Protein AF-0000000084355450 (afdb_homodimer)

Structure (mmCIF, N/CA/C/O backbone):
data_AF-0000000084355450-model_v1
#
loop_
_entity.id
_entity.type
_entity.pdbx_description
1 polymer 'Methyltransferase domain-containing protein'
#
loop_
_atom_site.group_PDB
_atom_site.id
_atom_site.type_symbol
_atom_site.label_atom_id
_atom_site.label_alt_id
_atom_site.label_comp_id
_atom_site.label_asym_id
_atom_site.label_entity_id
_atom_site.label_seq_id
_atom_site.pdbx_PDB_ins_code
_atom_site.Cartn_x
_atom_site.Cartn_y
_atom_site.Cartn_z
_atom_site.occupancy
_atom_site.B_iso_or_equiv
_atom_site.auth_seq_id
_atom_site.auth_comp_id
_atom_site.auth_asym_id
_atom_site.auth_atom_id
_atom_site.pdbx_PDB_model_num
ATOM 1 N N . MET A 1 1 ? 25.953 -9.992 -9.367 1 49.94 1 MET A N 1
ATOM 2 C CA . MET A 1 1 ? 25.672 -10.961 -10.43 1 49.94 1 MET A CA 1
ATOM 3 C C . MET A 1 1 ? 25.781 -12.391 -9.906 1 49.94 1 MET A C 1
ATOM 5 O O . MET A 1 1 ? 24.875 -13.203 -10.117 1 49.94 1 MET A O 1
ATOM 9 N N . LYS A 1 2 ? 26.844 -12.586 -9.086 1 54.62 2 LYS A N 1
ATOM 10 C CA . LYS A 1 2 ? 27.141 -13.922 -8.586 1 54.62 2 LYS A CA 1
ATOM 11 C C . LYS A 1 2 ? 26.156 -14.352 -7.504 1 54.62 2 LYS A C 1
ATOM 13 O O . LYS A 1 2 ? 25.641 -15.469 -7.527 1 54.62 2 LYS A O 1
ATOM 18 N N . LEU A 1 3 ? 25.766 -13.398 -6.664 1 61.25 3 LEU A N 1
ATOM 19 C CA . LEU A 1 3 ? 24.891 -13.703 -5.539 1 61.25 3 LEU A CA 1
ATOM 20 C C . LEU A 1 3 ? 23.469 -13.977 -6.023 1 61.25 3 LEU A C 1
ATOM 22 O O . LEU A 1 3 ? 22.797 -14.883 -5.52 1 61.25 3 LEU A O 1
ATOM 26 N N . THR A 1 4 ? 23.219 -13.344 -7.027 1 75.06 4 THR A N 1
ATOM 27 C CA . THR A 1 4 ? 21.875 -13.516 -7.598 1 75.06 4 THR A CA 1
ATOM 28 C C . THR A 1 4 ? 21.766 -14.875 -8.289 1 75.06 4 THR A C 1
ATOM 30 O O . THR A 1 4 ? 20.75 -15.562 -8.141 1 75.06 4 THR A O 1
ATOM 33 N N . GLU A 1 5 ? 22.797 -15.297 -8.906 1 79.94 5 GLU A N 1
ATOM 34 C CA . GLU A 1 5 ? 22.797 -16.578 -9.602 1 79.94 5 GLU A CA 1
ATOM 35 C C . GLU A 1 5 ? 22.766 -17.75 -8.609 1 79.94 5 GLU A C 1
ATOM 37 O O . GLU A 1 5 ? 22.078 -18.734 -8.836 1 79.94 5 GLU A O 1
ATOM 42 N N . GLU A 1 6 ? 23.562 -17.578 -7.59 1 81.38 6 GLU A N 1
ATOM 43 C CA . GLU A 1 6 ? 23.609 -18.609 -6.566 1 81.38 6 GLU A CA 1
ATOM 44 C C . GLU A 1 6 ? 22.25 -18.781 -5.891 1 81.38 6 GLU A C 1
ATOM 46 O O . GLU A 1 6 ? 21.812 -19.906 -5.633 1 81.38 6 GLU A O 1
ATOM 51 N N . LEU A 1 7 ? 21.641 -17.688 -5.637 1 84.69 7 LEU A N 1
ATOM 52 C CA . LEU A 1 7 ? 20.328 -17.719 -5.02 1 84.69 7 LEU A CA 1
ATOM 53 C C . LEU A 1 7 ? 19.312 -18.375 -5.941 1 84.69 7 LEU A C 1
ATOM 55 O O . LEU A 1 7 ? 18.484 -19.172 -5.496 1 84.69 7 LEU A O 1
ATOM 59 N N . LEU A 1 8 ? 19.469 -18.094 -7.152 1 86.81 8 LEU A N 1
ATOM 60 C CA . LEU A 1 8 ? 18.547 -18.656 -8.133 1 86.81 8 LEU A CA 1
ATOM 61 C C . LEU A 1 8 ? 18.703 -20.172 -8.203 1 86.81 8 LEU A C 1
ATOM 63 O O . LEU A 1 8 ? 17.703 -20.906 -8.258 1 86.81 8 LEU A O 1
ATOM 67 N N . GLU A 1 9 ? 19.891 -20.594 -8.211 1 85 9 GLU A N 1
ATOM 68 C CA . GLU A 1 9 ? 20.156 -22.016 -8.281 1 85 9 GLU A CA 1
ATOM 69 C C . GLU A 1 9 ? 19.672 -22.734 -7.02 1 85 9 GLU A C 1
ATOM 71 O O . GLU A 1 9 ? 19.109 -23.828 -7.098 1 85 9 GLU A O 1
ATOM 76 N N . LYS A 1 10 ? 19.938 -22.094 -5.973 1 83.38 10 LYS A N 1
ATOM 77 C CA . LYS A 1 10 ? 19.484 -22.656 -4.699 1 83.38 10 LYS A CA 1
ATOM 78 C C . LYS A 1 10 ? 17.953 -22.781 -4.664 1 83.38 10 LYS A C 1
ATOM 80 O O . LYS A 1 10 ? 17.422 -23.828 -4.301 1 83.38 10 LYS A O 1
ATOM 85 N N . ASN A 1 11 ? 17.281 -21.75 -5.012 1 87.88 11 ASN A N 1
ATOM 86 C CA . ASN A 1 11 ? 15.828 -21.75 -5.012 1 87.88 11 ASN A CA 1
ATOM 87 C C . ASN A 1 11 ? 15.266 -22.734 -6.023 1 87.88 11 ASN A C 1
ATOM 89 O O . ASN A 1 11 ? 14.266 -23.422 -5.75 1 87.88 11 ASN A O 1
ATOM 93 N N . ARG A 1 12 ? 15.914 -22.844 -7.137 1 87.69 12 ARG A N 1
ATOM 94 C CA . ARG A 1 12 ? 15.484 -23.812 -8.141 1 87.69 12 ARG A CA 1
ATOM 95 C C . ARG A 1 12 ? 15.547 -25.219 -7.59 1 87.69 12 ARG A C 1
ATOM 97 O O . ARG A 1 12 ? 14.594 -26 -7.75 1 87.69 12 ARG A O 1
ATOM 104 N N . ALA A 1 13 ? 16.625 -25.547 -6.98 1 84.44 13 ALA A N 1
ATOM 105 C CA . ALA A 1 13 ? 16.797 -26.875 -6.387 1 84.44 13 ALA A CA 1
ATOM 106 C C . ALA A 1 13 ? 15.742 -27.141 -5.316 1 84.44 13 ALA A C 1
ATOM 108 O O . ALA A 1 13 ? 15.211 -28.25 -5.227 1 84.44 13 ALA A O 1
ATOM 109 N N . GLY A 1 14 ? 15.508 -26.141 -4.559 1 84.06 14 GLY A N 1
ATOM 110 C CA . GLY A 1 14 ? 14.477 -26.25 -3.547 1 84.06 14 GLY A CA 1
ATOM 111 C C . GLY A 1 14 ? 13.102 -26.516 -4.129 1 84.06 14 GLY A C 1
ATOM 112 O O . GLY A 1 14 ? 12.406 -27.438 -3.695 1 84.06 14 GLY A O 1
ATOM 113 N N . TRP A 1 15 ? 12.758 -25.75 -5.082 1 87.31 15 TRP A N 1
ATOM 114 C CA . TRP A 1 15 ? 11.445 -25.891 -5.695 1 87.31 15 TRP A CA 1
ATOM 115 C C . TRP A 1 15 ? 11.328 -27.234 -6.418 1 87.31 15 TRP A C 1
ATOM 117 O O . TRP A 1 15 ? 10.258 -27.844 -6.445 1 87.31 15 TRP A O 1
ATOM 127 N N . ASN A 1 16 ? 12.359 -27.672 -7.016 1 87.69 16 ASN A N 1
ATOM 128 C CA . ASN A 1 16 ? 12.352 -29 -7.637 1 87.69 16 ASN A CA 1
ATOM 129 C C . ASN A 1 16 ? 12.062 -30.094 -6.617 1 87.69 16 ASN A C 1
ATOM 131 O O . ASN A 1 16 ? 11.391 -31.078 -6.93 1 87.69 16 ASN A O 1
ATOM 135 N N . THR A 1 17 ? 12.508 -29.859 -5.445 1 81.88 17 THR A N 1
ATOM 136 C CA . THR A 1 17 ? 12.383 -30.859 -4.391 1 81.88 17 THR A CA 1
ATOM 137 C C . THR A 1 17 ? 10.969 -30.859 -3.826 1 81.88 17 THR A C 1
ATOM 139 O O . THR A 1 17 ? 10.414 -31.938 -3.545 1 81.88 17 THR A O 1
ATOM 142 N N . VAL A 1 18 ? 10.367 -29.719 -3.77 1 80.06 18 VAL A N 1
ATOM 143 C CA . VAL A 1 18 ? 9.117 -29.641 -3.014 1 80.06 18 VAL A CA 1
ATOM 144 C C . VAL A 1 18 ? 7.938 -29.5 -3.975 1 80.06 18 VAL A C 1
ATOM 146 O O . VAL A 1 18 ? 6.797 -29.312 -3.543 1 80.06 18 VAL A O 1
ATOM 149 N N . ALA A 1 19 ? 8.148 -29.531 -5.172 1 81.5 19 ALA A N 1
ATOM 150 C CA . ALA A 1 19 ? 7.16 -29.25 -6.207 1 81.5 19 ALA A CA 1
ATOM 151 C C . ALA A 1 19 ? 5.863 -30 -5.953 1 81.5 19 ALA A C 1
ATOM 153 O O . ALA A 1 19 ? 4.773 -29.438 -6.039 1 81.5 19 ALA A O 1
ATOM 154 N N . HIS A 1 20 ? 5.926 -31.203 -5.512 1 79.69 20 HIS A N 1
ATOM 155 C CA . HIS A 1 20 ? 4.758 -32.062 -5.375 1 79.69 20 HIS A CA 1
ATOM 156 C C . HIS A 1 20 ? 3.891 -31.625 -4.195 1 79.69 20 HIS A C 1
ATOM 158 O O . HIS A 1 20 ? 2.68 -31.875 -4.191 1 79.69 20 HIS A O 1
ATOM 164 N N . HIS A 1 21 ? 4.496 -30.938 -3.283 1 78.5 21 HIS A N 1
ATOM 165 C CA . HIS A 1 21 ? 3.77 -30.484 -2.098 1 78.5 21 HIS A CA 1
ATOM 166 C C . HIS A 1 21 ? 2.84 -29.328 -2.426 1 78.5 21 HIS A C 1
ATOM 168 O O . HIS A 1 21 ? 1.919 -29.031 -1.661 1 78.5 21 HIS A O 1
ATOM 174 N N . PHE A 1 22 ? 3.006 -28.797 -3.547 1 79.25 22 PHE A N 1
ATOM 175 C CA . PHE A 1 22 ? 2.266 -27.578 -3.844 1 79.25 22 PHE A CA 1
ATOM 176 C C . PHE A 1 22 ? 1.328 -27.781 -5.027 1 79.25 22 PHE A C 1
ATOM 178 O O . PHE A 1 22 ? 0.889 -26.828 -5.656 1 79.25 22 PHE A O 1
ATOM 185 N N . ASN A 1 23 ? 1.075 -28.984 -5.258 1 82.06 23 ASN A N 1
ATOM 186 C CA . ASN A 1 23 ? 0.158 -29.312 -6.344 1 82.06 23 ASN A CA 1
ATOM 187 C C . ASN A 1 23 ? -1.236 -28.75 -6.086 1 82.06 23 ASN A C 1
ATOM 189 O O . ASN A 1 23 ? -1.935 -29.188 -5.176 1 82.06 23 ASN A O 1
ATOM 193 N N . GLY A 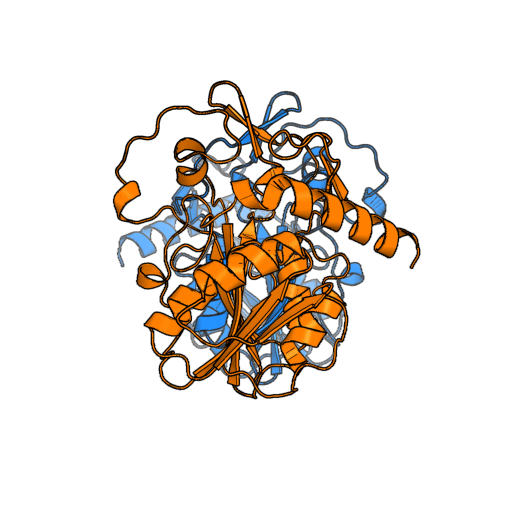1 24 ? -1.56 -27.75 -6.844 1 83.12 24 GLY A N 1
ATOM 194 C CA . GLY A 1 24 ? -2.885 -27.156 -6.793 1 83.12 24 GLY A CA 1
ATOM 195 C C . GLY A 1 24 ? -3.043 -26.156 -5.66 1 83.12 24 GLY A C 1
ATOM 196 O O . GLY A 1 24 ? -4.133 -25.625 -5.445 1 83.12 24 GLY A O 1
ATOM 197 N N . GLN A 1 25 ? -1.971 -25.906 -4.992 1 85.19 25 GLN A N 1
ATOM 198 C CA . GLN A 1 25 ? -2.039 -24.969 -3.871 1 85.19 25 GLN A CA 1
ATOM 199 C C . GLN A 1 25 ? -1.87 -23.531 -4.344 1 85.19 25 GLN A C 1
ATOM 201 O O . GLN A 1 25 ? -1.057 -23.25 -5.227 1 85.19 25 GLN A O 1
ATOM 206 N N . ASP A 1 26 ? -2.697 -22.688 -3.797 1 89.19 26 ASP A N 1
ATOM 207 C CA . ASP A 1 26 ? -2.621 -21.25 -4.043 1 89.19 26 ASP A CA 1
ATOM 208 C C . ASP A 1 26 ? -2.633 -20.953 -5.539 1 89.19 26 ASP A C 1
ATOM 210 O O . ASP A 1 26 ? -1.709 -20.312 -6.055 1 89.19 26 ASP A O 1
ATOM 214 N N . ALA A 1 27 ? -3.584 -21.438 -6.199 1 95.94 27 ALA A N 1
ATOM 215 C CA . ALA A 1 27 ? -3.857 -21.219 -7.617 1 95.94 27 ALA A CA 1
ATOM 216 C C . ALA A 1 27 ? -5.223 -20.562 -7.816 1 95.94 27 ALA A C 1
ATOM 218 O O . ALA A 1 27 ? -6.082 -20.625 -6.934 1 95.94 27 ALA A O 1
ATOM 219 N N . LEU A 1 28 ? -5.371 -19.938 -8.977 1 97.75 28 LEU A N 1
ATOM 220 C CA . LEU A 1 28 ? -6.684 -19.406 -9.328 1 97.75 28 LEU A CA 1
ATOM 221 C C . LEU A 1 28 ? -7.738 -20.516 -9.297 1 97.75 28 LEU A C 1
ATOM 223 O O . LEU A 1 28 ? -7.473 -21.656 -9.695 1 97.75 28 LEU A O 1
ATOM 227 N N . PRO A 1 29 ? -8.93 -20.188 -8.648 1 97.56 29 PRO A N 1
ATOM 228 C CA . PRO A 1 29 ? -9.461 -18.828 -8.445 1 97.56 29 PRO A CA 1
ATOM 229 C C . PRO A 1 29 ? -9.039 -18.219 -7.113 1 97.56 29 PRO A C 1
ATOM 231 O O . PRO A 1 29 ? -9.383 -17.078 -6.812 1 97.56 29 PRO A O 1
ATOM 234 N N . GLY A 1 30 ? -8.344 -18.922 -6.242 1 97.38 30 GLY A N 1
ATOM 235 C CA . GLY A 1 30 ? -7.863 -18.375 -4.984 1 97.38 30 GLY A CA 1
ATOM 236 C C . GLY A 1 30 ? -6.641 -17.484 -5.152 1 97.38 30 GLY A C 1
ATOM 237 O O . GLY A 1 30 ? -5.746 -17.797 -5.945 1 97.38 30 GLY A O 1
ATOM 238 N N . TYR A 1 31 ? -6.562 -16.406 -4.422 1 98.31 31 TYR A N 1
ATOM 239 C CA . TYR A 1 31 ? -5.438 -15.484 -4.559 1 98.31 31 TYR A CA 1
ATOM 240 C C . TYR A 1 31 ? -4.395 -15.742 -3.479 1 98.31 31 TYR A C 1
ATOM 242 O O . TYR A 1 31 ? -3.469 -14.945 -3.299 1 98.31 31 TYR A O 1
ATOM 250 N N . GLY A 1 32 ? -4.5 -16.797 -2.711 1 97.56 32 GLY A N 1
ATOM 251 C CA . GLY A 1 32 ? -3.576 -17.156 -1.647 1 97.56 32 GLY A CA 1
ATOM 252 C C . GLY A 1 32 ? -4.254 -17.844 -0.475 1 97.56 32 GLY A C 1
ATOM 253 O O . GLY A 1 32 ? -5.469 -18.062 -0.497 1 97.56 32 GLY A O 1
ATOM 254 N N . PRO A 1 33 ? -3.498 -18.234 0.519 1 96.5 33 PRO A N 1
ATOM 255 C CA . PRO A 1 33 ? -4.082 -18.891 1.689 1 96.5 33 PRO A CA 1
ATOM 256 C C . PRO A 1 33 ? -5.105 -18.031 2.41 1 96.5 33 PRO A C 1
ATOM 258 O O . PRO A 1 33 ? -4.781 -16.922 2.844 1 96.5 33 PRO A O 1
ATOM 261 N N . TYR A 1 34 ? -6.367 -18.531 2.475 1 95.94 34 TYR A N 1
ATOM 262 C CA . TYR A 1 34 ? -7.477 -17.906 3.174 1 95.94 34 TYR A CA 1
ATOM 263 C C . TYR A 1 34 ? -7.809 -16.547 2.553 1 95.94 34 TYR A C 1
ATOM 265 O O . TYR A 1 34 ? -8.305 -15.648 3.238 1 95.94 34 TYR A O 1
ATOM 273 N N . ALA A 1 35 ? -7.441 -16.344 1.311 1 97.25 35 ALA A N 1
ATOM 274 C CA . ALA A 1 35 ? -7.758 -15.086 0.639 1 97.25 35 ALA A CA 1
ATOM 275 C C . ALA A 1 35 ? -9.016 -15.219 -0.206 1 97.25 35 ALA A C 1
ATOM 277 O O . ALA A 1 35 ? -9.453 -16.328 -0.517 1 97.25 35 ALA A O 1
ATOM 278 N N . GLN A 1 36 ? -9.586 -14.156 -0.563 1 97.5 36 GLN A N 1
ATOM 279 C CA . GLN A 1 36 ? -10.734 -14.086 -1.459 1 97.5 36 GLN A CA 1
ATOM 280 C C . GLN A 1 36 ? -10.406 -14.688 -2.822 1 97.5 36 GLN A C 1
ATOM 282 O O . GLN A 1 36 ? -9.234 -14.844 -3.174 1 97.5 36 GLN A O 1
ATOM 287 N N . THR A 1 37 ? -11.445 -15.047 -3.498 1 97.31 37 THR A N 1
ATOM 288 C CA . THR A 1 37 ? -11.305 -15.68 -4.801 1 97.31 37 THR A CA 1
ATOM 289 C C . THR A 1 37 ? -11.586 -14.688 -5.922 1 97.31 37 THR A C 1
ATOM 291 O O . THR A 1 37 ? -12.062 -13.578 -5.672 1 97.31 37 THR A O 1
ATOM 294 N N . GLU A 1 38 ? -11.266 -15.117 -7.145 1 98.19 38 GLU A N 1
ATOM 295 C CA . GLU A 1 38 ? -11.562 -14.297 -8.32 1 98.19 38 GLU A CA 1
ATOM 296 C C . GLU A 1 38 ? -13.07 -14.07 -8.461 1 98.19 38 GLU A C 1
ATOM 298 O O . GLU A 1 38 ? -13.5 -13.008 -8.914 1 98.19 38 GLU A O 1
ATOM 303 N N . ASP A 1 39 ? -13.836 -15.023 -8.039 1 96.19 39 ASP A N 1
ATOM 304 C CA . ASP A 1 39 ? -15.281 -14.844 -8.078 1 96.19 39 ASP A CA 1
ATOM 305 C C . ASP A 1 39 ? -15.719 -13.688 -7.188 1 96.19 39 ASP A C 1
ATOM 307 O O . ASP A 1 39 ? -16.688 -12.992 -7.496 1 96.19 39 ASP A O 1
ATOM 311 N N . GLU A 1 40 ? -15.008 -13.477 -6.145 1 97.44 40 GLU A N 1
ATOM 312 C CA . GLU A 1 40 ? -15.336 -12.414 -5.195 1 97.44 40 GLU A CA 1
ATOM 313 C C . GLU A 1 40 ? -14.742 -11.078 -5.629 1 97.44 40 GLU A C 1
ATOM 315 O O . GLU A 1 40 ? -15.398 -10.039 -5.535 1 97.44 40 GLU A O 1
ATOM 320 N N . LEU A 1 41 ? -13.523 -11.102 -6.141 1 98 41 LEU A N 1
ATOM 321 C CA . LEU A 1 41 ? -12.789 -9.867 -6.363 1 98 41 LEU A CA 1
ATOM 322 C C . LEU A 1 41 ? -12.984 -9.367 -7.793 1 98 41 LEU A C 1
ATOM 324 O O . LEU A 1 41 ? -12.883 -8.172 -8.055 1 98 41 LEU A O 1
ATOM 328 N N . LYS A 1 42 ? -13.164 -10.266 -8.734 1 98.12 42 LYS A N 1
ATOM 329 C CA . LYS A 1 42 ? -13.422 -9.953 -10.133 1 98.12 42 LYS A CA 1
ATOM 330 C C . LYS A 1 42 ? -12.359 -9 -10.688 1 98.12 42 LYS A C 1
ATOM 332 O O . LYS A 1 42 ? -12.695 -7.965 -11.258 1 98.12 42 LYS A O 1
ATOM 337 N N . LEU A 1 43 ? -11.164 -9.43 -10.547 1 98.56 43 LEU A N 1
ATOM 338 C CA . LEU A 1 43 ? -10.055 -8.602 -10.992 1 98.56 43 LEU A CA 1
ATOM 339 C C . LEU A 1 43 ? -9.805 -8.766 -12.484 1 98.56 43 LEU A C 1
ATOM 341 O O . LEU A 1 43 ? -9.328 -7.84 -13.148 1 98.56 43 LEU A O 1
ATOM 345 N N . PHE A 1 44 ? -10.164 -9.969 -12.938 1 98.38 44 PHE A N 1
ATOM 346 C CA . PHE A 1 44 ? -10.055 -10.211 -14.375 1 98.38 44 PHE A CA 1
ATOM 347 C C . PHE A 1 44 ? -11.336 -9.797 -15.094 1 98.38 44 PHE A C 1
ATOM 349 O O . PHE A 1 44 ? -12.422 -9.859 -14.516 1 98.38 44 PHE A O 1
ATOM 356 N N . GLY A 1 45 ? -11.266 -9.328 -16.266 1 96.12 45 GLY A N 1
ATOM 357 C CA . GLY A 1 45 ? -12.422 -9.195 -17.141 1 96.12 45 GLY A CA 1
ATOM 358 C C . GLY A 1 45 ? -12.758 -10.469 -17.891 1 96.12 45 GLY A C 1
ATOM 359 O O . GLY A 1 45 ? -12.641 -11.57 -17.328 1 96.12 45 GLY A O 1
ATOM 360 N N . GLU A 1 46 ? -13.195 -10.312 -19.031 1 97.25 46 GLU A N 1
ATOM 361 C CA . GLU A 1 46 ? -13.492 -11.453 -19.891 1 97.25 46 GLU A CA 1
ATOM 362 C C . GLU A 1 46 ? -12.219 -12.164 -20.328 1 97.25 46 GLU A C 1
ATOM 364 O O . GLU A 1 46 ? -11.32 -11.539 -20.891 1 97.25 46 GLU A O 1
ATOM 369 N N . ILE A 1 47 ? -12.188 -13.453 -20.109 1 98.44 47 ILE A N 1
ATOM 370 C CA . ILE A 1 47 ? -11 -14.242 -20.406 1 98.44 47 ILE A CA 1
ATOM 371 C C . ILE A 1 47 ? -11.133 -14.891 -21.781 1 98.44 47 ILE A C 1
ATOM 373 O O . ILE A 1 47 ? -10.133 -15.219 -22.422 1 98.44 47 ILE A O 1
ATOM 377 N N . LYS A 1 48 ? -12.367 -15.109 -22.188 1 98.56 48 LYS A N 1
ATOM 378 C CA . LYS A 1 48 ? -12.609 -15.766 -23.453 1 98.56 48 LYS A CA 1
ATOM 379 C C . LYS A 1 48 ? -11.805 -15.117 -24.578 1 98.56 48 LYS A C 1
ATOM 381 O O . LYS A 1 48 ? -11.82 -13.891 -24.719 1 98.56 48 LYS A O 1
ATOM 386 N N . ASP A 1 49 ? -11.078 -15.883 -25.297 1 98.62 49 ASP A N 1
ATOM 387 C CA . ASP A 1 49 ? -10.328 -15.516 -26.5 1 98.62 49 ASP A CA 1
ATOM 388 C C . ASP A 1 49 ? -9.148 -14.609 -26.156 1 98.62 49 ASP A C 1
ATOM 390 O O . ASP A 1 49 ? -8.633 -13.898 -27.016 1 98.62 49 ASP A O 1
ATOM 394 N N . LYS A 1 50 ? -8.773 -14.586 -24.875 1 98.88 50 LYS A N 1
ATOM 395 C CA . LYS A 1 50 ? -7.652 -13.758 -24.453 1 98.88 50 LYS A CA 1
ATOM 396 C C . LYS A 1 50 ? -6.359 -14.562 -24.406 1 98.88 50 LYS A C 1
ATOM 398 O O . LYS A 1 50 ? -6.395 -15.789 -24.281 1 98.88 50 LYS A O 1
ATOM 403 N N . LYS A 1 51 ? -5.293 -13.883 -24.641 1 98.94 51 LYS A N 1
ATOM 404 C CA . LYS A 1 51 ? -3.959 -14.453 -24.469 1 98.94 51 LYS A CA 1
ATOM 405 C C . LYS A 1 51 ? -3.398 -14.133 -23.078 1 98.94 51 LYS A C 1
ATOM 407 O O . LYS A 1 51 ? -3.277 -12.961 -22.719 1 98.94 51 LYS A O 1
ATOM 412 N N . VAL A 1 52 ? -3.043 -15.164 -22.328 1 98.94 52 VAL A N 1
ATOM 413 C CA . VAL A 1 52 ? -2.656 -14.961 -20.938 1 98.94 52 VAL A CA 1
ATOM 414 C C . VAL A 1 52 ? -1.267 -15.547 -20.703 1 98.94 52 VAL A C 1
ATOM 416 O O . VAL A 1 52 ? -0.883 -16.531 -21.328 1 98.94 52 VAL A O 1
ATOM 419 N N . LEU A 1 53 ? -0.535 -14.914 -19.797 1 98.94 53 LEU A N 1
ATOM 420 C CA . LEU A 1 53 ? 0.781 -15.367 -19.359 1 98.94 53 LEU A CA 1
ATOM 421 C C . LEU A 1 53 ? 0.853 -15.43 -17.844 1 98.94 53 LEU A C 1
ATOM 423 O O . LEU A 1 53 ? 0.573 -14.445 -17.156 1 98.94 53 LEU A O 1
ATOM 427 N N . GLU A 1 54 ? 1.165 -16.594 -17.328 1 98.88 54 GLU A N 1
ATOM 428 C CA . GLU A 1 54 ? 1.393 -16.719 -15.898 1 98.88 54 GLU A CA 1
ATOM 429 C C . GLU A 1 54 ? 2.885 -16.719 -15.578 1 98.88 54 GLU A C 1
ATOM 431 O O . GLU A 1 54 ? 3.654 -17.469 -16.188 1 98.88 54 GLU A O 1
ATOM 436 N N . ILE A 1 55 ? 3.285 -15.852 -14.688 1 98.81 55 ILE A N 1
ATOM 437 C CA . ILE A 1 55 ? 4.633 -15.828 -14.125 1 98.81 55 ILE A CA 1
ATOM 438 C C . ILE A 1 55 ? 4.664 -16.641 -12.836 1 98.81 55 ILE A C 1
ATOM 440 O O . ILE A 1 55 ? 4.043 -16.266 -11.836 1 98.81 55 ILE A O 1
ATOM 444 N N . GLY A 1 56 ? 5.465 -17.734 -12.797 1 97.81 56 GLY A N 1
ATOM 445 C CA . GLY A 1 56 ? 5.418 -18.688 -11.703 1 97.81 56 GLY A CA 1
ATOM 446 C C . GLY A 1 56 ? 4.188 -19.578 -11.734 1 97.81 56 GLY A C 1
ATOM 447 O O . GLY A 1 56 ? 3.381 -19.562 -10.805 1 97.81 56 GLY A O 1
ATOM 448 N N . PHE A 1 57 ? 4.117 -20.422 -12.773 1 97.75 57 PHE A N 1
ATOM 449 C CA . PHE A 1 57 ? 2.861 -21.125 -13.016 1 97.75 57 PHE A CA 1
ATOM 450 C C . PHE A 1 57 ? 2.734 -22.344 -12.109 1 97.75 57 PHE A C 1
ATOM 452 O O . PHE A 1 57 ? 1.657 -22.938 -12 1 97.75 57 PHE A O 1
ATOM 459 N N . GLY A 1 58 ? 3.816 -22.797 -11.43 1 96.38 58 GLY A N 1
ATOM 460 C CA . GLY A 1 58 ? 3.758 -23.922 -10.5 1 96.38 58 GLY A CA 1
ATOM 461 C C . GLY A 1 58 ? 3.154 -25.172 -11.102 1 96.38 58 GLY A C 1
ATOM 462 O O . GLY A 1 58 ? 3.588 -25.625 -12.164 1 96.38 58 GLY A O 1
ATOM 463 N N . SER A 1 59 ? 2.123 -25.703 -10.492 1 95.81 59 SER A N 1
ATOM 464 C CA . SER A 1 59 ? 1.548 -26.969 -10.93 1 95.81 59 SER A CA 1
ATOM 465 C C . SER A 1 59 ? 0.582 -26.766 -12.094 1 95.81 59 SER A C 1
ATOM 467 O O . SER A 1 59 ? -0.025 -27.734 -12.57 1 95.81 59 SER A O 1
ATOM 469 N N . GLY A 1 60 ? 0.358 -25.562 -12.539 1 97.75 60 GLY A N 1
ATOM 470 C CA . GLY A 1 60 ? -0.367 -25.297 -13.773 1 97.75 60 GLY A CA 1
ATOM 471 C C . GLY A 1 60 ? -1.859 -25.125 -13.562 1 97.75 60 GLY A C 1
ATOM 472 O O . GLY A 1 60 ? -2.604 -24.891 -14.516 1 97.75 60 GLY A O 1
ATOM 473 N N . HIS A 1 61 ? -2.324 -25.156 -12.344 1 98.06 61 HIS A N 1
ATOM 474 C CA . HIS A 1 61 ? -3.754 -25.125 -12.055 1 98.06 61 HIS A CA 1
ATOM 475 C C . HIS A 1 61 ? -4.352 -23.75 -12.383 1 98.06 61 HIS A C 1
ATOM 477 O O . HIS A 1 61 ? -5.508 -23.672 -12.805 1 98.06 61 HIS A O 1
ATOM 483 N N . SER A 1 62 ? -3.625 -22.672 -12.164 1 98.5 62 SER A N 1
ATOM 484 C CA . SER A 1 62 ? -4.121 -21.359 -12.562 1 98.5 62 SER A CA 1
ATOM 485 C C . SER A 1 62 ? -4.281 -21.266 -14.078 1 98.5 62 SER A C 1
ATOM 487 O O . SER A 1 62 ? -5.242 -20.672 -14.57 1 98.5 62 SER A O 1
ATOM 489 N N . LEU A 1 63 ? -3.346 -21.812 -14.789 1 98.75 63 LEU A N 1
ATOM 490 C CA . LEU A 1 63 ? -3.459 -21.859 -16.25 1 98.75 63 LEU A CA 1
ATOM 491 C C . LEU A 1 63 ? -4.672 -22.672 -16.672 1 98.75 63 LEU A C 1
ATOM 493 O O . LEU A 1 63 ? -5.395 -22.281 -17.594 1 98.75 63 LEU A O 1
ATOM 497 N N . ARG A 1 64 ? -4.867 -23.812 -16 1 98.62 64 ARG A N 1
ATOM 498 C CA . ARG A 1 64 ? -6.047 -24.609 -16.297 1 98.62 64 ARG A CA 1
ATOM 499 C C . ARG A 1 64 ? -7.328 -23.828 -16.062 1 98.62 64 ARG A C 1
ATOM 501 O O . ARG A 1 64 ? -8.273 -23.906 -16.859 1 98.62 64 ARG A O 1
ATOM 508 N N . TYR A 1 65 ? -7.359 -23.078 -14.961 1 98.44 65 TYR A N 1
ATOM 509 C CA . TYR A 1 65 ? -8.492 -22.203 -14.664 1 98.44 65 TYR A CA 1
ATOM 510 C C . TYR A 1 65 ? -8.766 -21.25 -15.828 1 98.44 65 TYR A C 1
ATOM 512 O O . TYR A 1 65 ? -9.914 -21.094 -16.25 1 98.44 65 TYR A O 1
ATOM 520 N N . MET A 1 66 ? -7.758 -20.672 -16.375 1 98.75 66 MET A N 1
ATOM 521 C CA . MET A 1 66 ? -7.891 -19.75 -17.516 1 98.75 66 MET A CA 1
ATOM 522 C C . MET A 1 66 ? -8.391 -20.484 -18.75 1 98.75 66 MET A C 1
ATOM 524 O O . MET A 1 66 ? -9.227 -19.953 -19.5 1 98.75 66 MET A O 1
ATOM 528 N N . ALA A 1 67 ? -7.863 -21.672 -18.969 1 98.69 67 ALA A N 1
ATOM 529 C CA . ALA A 1 67 ? -8.32 -22.484 -20.094 1 98.69 67 ALA A CA 1
ATOM 530 C C . ALA A 1 67 ? -9.82 -22.734 -20.016 1 98.69 67 ALA A C 1
ATOM 532 O O . ALA A 1 67 ? -10.531 -22.578 -21.016 1 98.69 67 ALA A O 1
ATOM 533 N N . GLU A 1 68 ? -10.219 -23.078 -18.859 1 98.19 68 GLU A N 1
ATOM 534 C CA . GLU A 1 68 ? -11.625 -23.391 -18.641 1 98.19 68 GLU A CA 1
ATOM 535 C C . GLU A 1 68 ? -12.508 -22.156 -18.828 1 98.19 68 GLU A C 1
ATOM 537 O O . GLU A 1 68 ? -13.695 -22.281 -19.125 1 98.19 68 GLU A O 1
ATOM 542 N N . LYS A 1 69 ? -11.945 -21 -18.703 1 98.25 69 LYS A N 1
ATOM 543 C CA . LYS A 1 69 ? -12.68 -19.75 -18.906 1 98.25 69 LYS A CA 1
ATOM 544 C C . LYS A 1 69 ? -12.617 -19.297 -20.359 1 98.25 69 LYS A C 1
ATOM 546 O O . LYS A 1 69 ? -13.188 -18.266 -20.734 1 98.25 69 LYS A O 1
ATOM 551 N N . GLY A 1 70 ? -11.859 -20 -21.172 1 98.38 70 GLY A N 1
ATOM 552 C CA . GLY A 1 70 ? -11.93 -19.781 -22.609 1 98.38 70 GLY A CA 1
ATOM 553 C C . GLY A 1 70 ? -10.742 -19.016 -23.156 1 98.38 70 GLY A C 1
ATOM 554 O O . GLY A 1 70 ? -10.82 -18.438 -24.234 1 98.38 70 GLY A O 1
ATOM 555 N N . ALA A 1 71 ? -9.656 -18.953 -22.438 1 98.81 71 ALA A N 1
ATOM 556 C CA . ALA A 1 71 ? -8.477 -18.281 -22.953 1 98.81 71 ALA A CA 1
ATOM 557 C C . ALA A 1 71 ? -8.047 -18.859 -24.297 1 98.81 71 ALA A C 1
ATOM 559 O O . ALA A 1 71 ? -8.086 -20.078 -24.5 1 98.81 71 ALA A O 1
ATOM 560 N N . ALA A 1 72 ? -7.621 -18 -25.188 1 98.69 72 ALA A N 1
ATOM 561 C CA . ALA A 1 72 ? -7.203 -18.438 -26.516 1 98.69 72 ALA A CA 1
ATOM 562 C C . ALA A 1 72 ? -5.809 -19.047 -26.469 1 98.69 72 ALA A C 1
ATOM 564 O O . ALA A 1 72 ? -5.535 -20.031 -27.188 1 98.69 72 ALA A O 1
ATOM 565 N N . GLU A 1 73 ? -4.93 -18.422 -25.703 1 98.88 73 GLU A N 1
ATOM 566 C CA . GLU A 1 73 ? -3.57 -18.938 -25.562 1 98.88 73 GLU A CA 1
ATOM 567 C C . GLU A 1 73 ? -3.131 -18.922 -24.094 1 98.88 73 GLU A C 1
ATOM 569 O O . GLU A 1 73 ? -3.432 -17.984 -23.359 1 98.88 73 GLU A O 1
ATOM 574 N N . LEU A 1 74 ? -2.496 -20 -23.75 1 98.88 74 LEU A N 1
ATOM 575 C CA . LEU A 1 74 ? -1.925 -20.156 -22.422 1 98.88 74 LEU A CA 1
ATOM 576 C C . LEU A 1 74 ? -0.401 -20.172 -22.484 1 98.88 74 LEU A C 1
ATOM 578 O O . LEU A 1 74 ? 0.187 -20.984 -23.203 1 98.88 74 LEU A O 1
ATOM 582 N N . TRP A 1 75 ? 0.172 -19.25 -21.734 1 98.94 75 TRP A N 1
ATOM 583 C CA . TRP A 1 75 ? 1.625 -19.172 -21.625 1 98.94 75 TRP A CA 1
ATOM 584 C C . TRP A 1 75 ? 2.057 -19.172 -20.156 1 98.94 75 TRP A C 1
ATOM 586 O O . TRP A 1 75 ? 1.325 -18.688 -19.297 1 98.94 75 TRP A O 1
ATOM 596 N N . GLY A 1 76 ? 3.191 -19.719 -19.875 1 98.75 76 GLY A N 1
ATOM 597 C CA . GLY A 1 76 ? 3.682 -19.734 -18.516 1 98.75 76 GLY A CA 1
ATOM 598 C C . GLY A 1 76 ? 5.195 -19.797 -18.422 1 98.75 76 GLY A C 1
ATOM 599 O O . GLY A 1 76 ? 5.852 -20.422 -19.25 1 98.75 76 GLY A O 1
ATOM 600 N N . VAL A 1 77 ? 5.699 -19.125 -17.422 1 98.5 77 VAL A N 1
ATOM 601 C CA . VAL A 1 77 ? 7.117 -19.203 -17.078 1 98.5 77 VAL A CA 1
ATOM 602 C C . VAL A 1 77 ? 7.273 -19.625 -15.625 1 98.5 77 VAL A C 1
ATOM 604 O O . VAL A 1 77 ? 6.613 -19.078 -14.734 1 98.5 77 VAL A O 1
ATOM 607 N N . ASP A 1 78 ? 7.969 -20.609 -15.414 1 97.06 78 ASP A N 1
ATOM 608 C CA . ASP A 1 78 ? 8.367 -21.062 -14.086 1 97.06 78 ASP A CA 1
ATOM 609 C C . ASP A 1 78 ? 9.812 -21.547 -14.086 1 97.06 78 ASP A C 1
ATOM 611 O O . ASP A 1 78 ? 10.32 -22.016 -15.109 1 97.06 78 ASP A O 1
ATOM 615 N N . PHE A 1 79 ? 10.438 -21.469 -12.961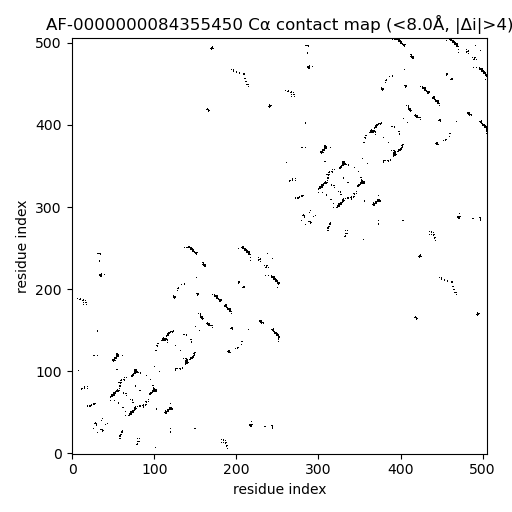 1 92.19 79 PHE A N 1
ATOM 616 C CA . PHE A 1 79 ? 11.867 -21.75 -12.984 1 92.19 79 PHE A CA 1
ATOM 617 C C . PHE A 1 79 ? 12.141 -23.203 -12.625 1 92.19 79 PHE A C 1
ATOM 619 O O . PHE A 1 79 ? 13.266 -23.688 -12.781 1 92.19 79 PHE A O 1
ATOM 626 N N . SER A 1 80 ? 11.227 -24 -12.18 1 91.38 80 SER A N 1
ATOM 627 C CA . SER A 1 80 ? 11.375 -25.391 -11.758 1 91.38 80 SER A CA 1
ATOM 628 C C . SER A 1 80 ? 10.992 -26.359 -12.875 1 91.38 80 SER A C 1
ATOM 630 O O . SER A 1 80 ? 9.859 -26.344 -13.352 1 91.38 80 SER A O 1
ATOM 632 N N . GLU A 1 81 ? 11.93 -27.266 -13.258 1 93.19 81 GLU A N 1
ATOM 633 C CA . GLU A 1 81 ? 11.656 -28.281 -14.273 1 93.19 81 GLU A CA 1
ATOM 634 C C . GLU A 1 81 ? 10.617 -29.281 -13.789 1 93.19 81 GLU A C 1
ATOM 636 O O . GLU A 1 81 ? 9.789 -29.75 -14.57 1 93.19 81 GLU A O 1
ATOM 641 N N . GLU A 1 82 ? 10.711 -29.562 -12.5 1 92.62 82 GLU A N 1
ATOM 642 C CA . GLU A 1 82 ? 9.727 -30.469 -11.922 1 92.62 82 GLU A CA 1
ATOM 643 C C . GLU A 1 82 ? 8.32 -29.875 -11.992 1 92.62 82 GLU A C 1
ATOM 645 O O . GLU A 1 82 ? 7.355 -30.594 -12.289 1 92.62 82 GLU A O 1
ATOM 650 N N . GLN A 1 83 ? 8.188 -28.641 -11.695 1 92.75 83 GLN A N 1
ATOM 651 C CA . GLN A 1 83 ? 6.898 -27.969 -11.812 1 92.75 83 GLN A CA 1
ATOM 652 C C . GLN A 1 83 ? 6.395 -27.984 -13.25 1 92.75 83 GLN A C 1
ATOM 654 O O . GLN A 1 83 ? 5.199 -28.172 -13.492 1 92.75 83 GLN A O 1
ATOM 659 N N . LYS A 1 84 ? 7.297 -27.797 -14.195 1 95.56 84 LYS A N 1
ATOM 660 C CA . LYS A 1 84 ? 6.898 -27.844 -15.602 1 95.56 84 LYS A CA 1
ATOM 661 C C . LYS A 1 84 ? 6.316 -29.203 -15.969 1 95.56 84 LYS A C 1
ATOM 663 O O . LYS A 1 84 ? 5.293 -29.281 -16.656 1 95.56 84 LYS A O 1
ATOM 668 N N . GLU A 1 85 ? 6.945 -30.219 -15.523 1 95.5 85 GLU A N 1
ATOM 669 C CA . GLU A 1 85 ? 6.457 -31.578 -15.789 1 95.5 85 GLU A CA 1
ATOM 670 C C . GLU A 1 85 ? 5.059 -31.781 -15.219 1 95.5 85 GLU A C 1
ATOM 672 O O . GLU A 1 85 ? 4.176 -32.312 -15.891 1 95.5 85 GLU A O 1
ATOM 677 N N . ILE A 1 86 ? 4.887 -31.359 -14.023 1 95.62 86 ILE A N 1
ATOM 678 C CA . ILE A 1 86 ? 3.592 -31.484 -13.359 1 95.62 86 ILE A CA 1
ATOM 679 C C . ILE A 1 86 ? 2.549 -30.672 -14.125 1 95.62 86 ILE A C 1
ATOM 681 O O . ILE A 1 86 ? 1.432 -31.141 -14.352 1 95.62 86 ILE A O 1
ATOM 685 N N . ALA A 1 87 ? 2.893 -29.469 -14.492 1 97.12 87 ALA A N 1
ATOM 686 C CA . ALA A 1 87 ? 1.971 -28.578 -15.195 1 97.12 87 ALA A CA 1
ATOM 687 C C . ALA A 1 87 ? 1.562 -29.172 -16.547 1 97.12 87 ALA A C 1
ATOM 689 O O . ALA A 1 87 ? 0.413 -29.031 -16.969 1 97.12 87 ALA A O 1
ATOM 690 N N . GLU A 1 88 ? 2.5 -29.828 -17.219 1 97 88 GLU A N 1
ATOM 691 C CA . GLU A 1 88 ? 2.201 -30.469 -18.5 1 97 88 GLU A CA 1
ATOM 692 C C . GLU A 1 88 ? 1.14 -31.562 -18.344 1 97 88 GLU A C 1
ATOM 694 O O . GLU A 1 88 ? 0.277 -31.719 -19.203 1 97 88 GLU A O 1
ATOM 699 N N . ILE A 1 89 ? 1.241 -32.219 -17.203 1 96.69 89 ILE A N 1
ATOM 700 C CA . ILE A 1 89 ? 0.24 -33.25 -16.922 1 96.69 89 ILE A CA 1
ATOM 701 C C . ILE A 1 89 ? -1.099 -32.594 -16.609 1 96.69 89 ILE A C 1
ATOM 703 O O . ILE A 1 89 ? -2.139 -33 -17.125 1 96.69 89 ILE A O 1
ATOM 707 N N . THR A 1 90 ? -1.085 -31.547 -15.797 1 97.31 90 THR A N 1
ATOM 708 C CA . THR A 1 90 ? -2.279 -30.812 -15.406 1 97.31 90 THR A CA 1
ATOM 709 C C . THR A 1 90 ? -2.984 -30.234 -16.625 1 97.31 90 THR A C 1
ATOM 711 O O . THR A 1 90 ? -4.215 -30.188 -16.688 1 97.31 90 THR A O 1
ATOM 714 N N . LEU A 1 91 ? -2.191 -29.828 -17.609 1 97.88 91 LEU A N 1
ATOM 715 C CA . LEU A 1 91 ? -2.717 -29.125 -18.766 1 97.88 91 LEU A CA 1
ATOM 716 C C . LEU A 1 91 ? -2.805 -30.031 -19.984 1 97.88 91 LEU A C 1
ATOM 718 O O . LEU A 1 91 ? -2.793 -29.578 -21.125 1 97.88 91 LEU A O 1
ATOM 722 N N . GLN A 1 92 ? -2.791 -31.312 -19.766 1 96.56 92 GLN A N 1
ATOM 723 C CA . GLN A 1 92 ? -2.697 -32.281 -20.844 1 96.56 92 GLN A CA 1
ATOM 724 C C . GLN A 1 92 ? -3.791 -32.094 -21.891 1 96.56 92 GLN A C 1
ATOM 726 O O . GLN A 1 92 ? -3.58 -32.312 -23.078 1 96.56 92 GLN A O 1
ATOM 731 N N . ASP A 1 93 ? -4.945 -31.5 -21.547 1 96.81 93 ASP A N 1
ATOM 732 C CA . ASP A 1 93 ? -6.062 -31.297 -22.453 1 96.81 93 ASP A CA 1
ATOM 733 C C . ASP A 1 93 ? -6.105 -29.859 -22.969 1 96.81 93 ASP A C 1
ATOM 735 O O . ASP A 1 93 ? -7.027 -29.469 -23.688 1 96.81 93 ASP A O 1
ATOM 739 N N . HIS A 1 94 ? -5.148 -29.062 -22.547 1 97.75 94 HIS A N 1
ATOM 740 C CA . HIS A 1 94 ? -5.082 -27.656 -22.906 1 97.75 94 HIS A CA 1
ATOM 741 C C . HIS A 1 94 ? -3.688 -27.266 -23.391 1 97.75 94 HIS A C 1
ATOM 743 O O . HIS A 1 94 ? -2.764 -27.125 -22.594 1 97.75 94 HIS A O 1
ATOM 749 N N . PRO A 1 95 ? -3.592 -27.078 -24.734 1 97.19 95 PRO A N 1
ATOM 750 C CA . PRO A 1 95 ? -2.271 -26.688 -25.234 1 97.19 95 PRO A CA 1
ATOM 751 C C . PRO A 1 95 ? -1.747 -25.406 -24.578 1 97.19 95 PRO A C 1
ATOM 753 O O . PRO A 1 95 ? -2.494 -24.438 -24.406 1 97.19 95 PRO A O 1
ATOM 756 N N . ALA A 1 96 ? -0.547 -25.422 -24.109 1 98.5 96 ALA A N 1
ATOM 757 C CA . ALA A 1 96 ? 0.077 -24.281 -23.438 1 98.5 96 ALA A CA 1
ATOM 758 C C . ALA A 1 96 ? 1.554 -24.172 -23.812 1 98.5 96 ALA A C 1
ATOM 760 O O . ALA A 1 96 ? 2.205 -25.172 -24.109 1 98.5 96 ALA A O 1
ATOM 761 N N . HIS A 1 97 ? 2.047 -22.969 -23.891 1 98.62 97 HIS A N 1
ATOM 762 C CA . HIS A 1 97 ? 3.471 -22.688 -24.031 1 98.62 97 HIS A CA 1
ATOM 763 C C . HIS A 1 97 ? 4.145 -22.516 -22.672 1 98.62 97 HIS A C 1
ATOM 765 O O . HIS A 1 97 ? 4.035 -21.453 -22.062 1 98.62 97 HIS A O 1
ATOM 771 N N . LEU A 1 98 ? 4.871 -23.531 -22.281 1 98.5 98 LEU A N 1
ATOM 772 C CA . LEU A 1 98 ? 5.488 -23.5 -20.953 1 98.5 98 LEU A CA 1
ATOM 773 C C . LEU A 1 98 ? 7.004 -23.375 -21.078 1 98.5 98 LEU A C 1
ATOM 775 O O . LEU A 1 98 ? 7.645 -24.141 -21.797 1 98.5 98 LEU A O 1
ATOM 779 N N . PHE A 1 99 ? 7.566 -22.438 -20.344 1 98.19 99 PHE A N 1
ATOM 780 C CA . PHE A 1 99 ? 9 -22.188 -20.375 1 98.19 99 PHE A CA 1
ATOM 781 C C . PHE A 1 99 ? 9.609 -22.297 -18.984 1 98.19 99 PHE A C 1
ATOM 783 O O . PHE A 1 99 ? 9 -21.875 -18 1 98.19 99 PHE A O 1
ATOM 790 N N . CYS A 1 100 ? 10.82 -22.875 -18.938 1 96.31 100 CYS A N 1
ATOM 791 C CA . CYS A 1 100 ? 11.578 -22.938 -17.688 1 96.31 100 CYS A CA 1
ATOM 792 C C . CYS A 1 100 ? 12.656 -21.859 -17.641 1 96.31 100 CYS A C 1
ATOM 794 O O . CYS A 1 100 ? 13.672 -21.953 -18.328 1 96.31 100 CYS A O 1
ATOM 796 N N . ALA A 1 101 ? 12.43 -20.781 -16.844 1 96 101 ALA A N 1
ATOM 797 C CA . ALA A 1 101 ? 13.375 -19.672 -16.719 1 96 101 ALA A CA 1
ATOM 798 C C . ALA A 1 101 ? 13.055 -18.828 -15.492 1 96 101 ALA A C 1
ATOM 800 O O . ALA A 1 101 ? 11.922 -18.828 -15 1 96 101 ALA A O 1
ATOM 801 N N . PRO A 1 102 ? 14.109 -18.109 -14.969 1 95.75 102 PRO A N 1
ATOM 802 C CA . PRO A 1 102 ? 13.805 -17.109 -13.945 1 95.75 102 PRO A CA 1
ATOM 803 C C . PRO A 1 102 ? 12.898 -16 -14.469 1 95.75 102 PRO A C 1
ATOM 805 O O . PRO A 1 102 ? 13.016 -15.594 -15.625 1 95.75 102 PRO A O 1
ATOM 808 N N . MET A 1 103 ? 11.977 -15.492 -13.641 1 96.88 103 MET A N 1
ATOM 809 C CA . MET A 1 103 ? 10.984 -14.508 -14.062 1 96.88 103 MET A CA 1
ATOM 810 C C . MET A 1 103 ? 11.648 -13.172 -14.367 1 96.88 103 MET A C 1
ATOM 812 O O . MET A 1 103 ? 11.062 -12.328 -15.055 1 96.88 103 MET A O 1
ATOM 816 N N . GLU A 1 104 ? 12.883 -12.883 -13.891 1 96.81 104 GLU A N 1
ATOM 817 C CA . GLU A 1 104 ? 13.562 -11.609 -14.109 1 96.81 104 GLU A CA 1
ATOM 818 C C . GLU A 1 104 ? 14.5 -11.672 -15.312 1 96.81 104 GLU A C 1
ATOM 820 O O . GLU A 1 104 ? 15.242 -10.727 -15.578 1 96.81 104 GLU A O 1
ATOM 825 N N . THR A 1 105 ? 14.422 -12.789 -16.062 1 95.94 105 THR A N 1
ATOM 826 C CA . THR A 1 105 ? 15.289 -12.969 -17.219 1 95.94 105 THR A CA 1
ATOM 827 C C . THR A 1 105 ? 14.5 -12.875 -18.516 1 95.94 105 THR A C 1
ATOM 829 O O . THR A 1 105 ? 13.406 -13.438 -18.625 1 95.94 105 THR A O 1
ATOM 832 N N . GLU A 1 106 ? 15.07 -12.219 -19.453 1 97.25 106 GLU A N 1
ATOM 833 C CA . GLU A 1 106 ? 14.469 -12.133 -20.781 1 97.25 106 GLU A CA 1
ATOM 834 C C . GLU A 1 106 ? 14.711 -13.406 -21.578 1 97.25 106 GLU A C 1
ATOM 836 O O . GLU A 1 106 ? 15.852 -13.758 -21.875 1 97.25 106 GLU A O 1
ATOM 841 N N . ILE A 1 107 ? 13.641 -14.047 -21.984 1 97.44 107 ILE A N 1
ATOM 842 C CA . ILE A 1 107 ? 13.805 -15.328 -22.656 1 97.44 107 ILE A CA 1
ATOM 843 C C . ILE A 1 107 ? 13.164 -15.273 -24.047 1 97.44 107 ILE A C 1
ATOM 845 O O . ILE A 1 107 ? 12.961 -16.312 -24.688 1 97.44 107 ILE A O 1
ATOM 849 N N . GLY A 1 108 ? 12.742 -14.141 -24.453 1 97.69 108 GLY A N 1
ATOM 850 C CA . GLY A 1 108 ? 12.281 -13.953 -25.812 1 97.69 108 GLY A CA 1
ATOM 851 C C . GLY A 1 108 ? 10.789 -14.156 -25.984 1 97.69 108 GLY A C 1
ATOM 852 O O . GLY A 1 108 ? 10.32 -14.516 -27.062 1 97.69 108 GLY A O 1
ATOM 853 N N . LEU A 1 109 ? 9.984 -14.023 -24.922 1 98.5 109 LEU A N 1
ATOM 854 C CA . LEU A 1 109 ? 8.531 -14.055 -25.062 1 98.5 109 LEU A CA 1
ATOM 855 C C . LEU A 1 109 ? 8.047 -12.914 -25.953 1 98.5 109 LEU A C 1
ATOM 857 O O . LEU A 1 109 ? 8.734 -11.891 -26.078 1 98.5 109 LEU A O 1
ATOM 861 N N . PRO A 1 110 ? 6.902 -13.078 -26.562 1 98.56 110 PRO A N 1
ATOM 862 C CA . PRO A 1 110 ? 6.375 -11.984 -27.375 1 98.56 110 PRO A CA 1
ATOM 863 C C . PRO A 1 110 ? 6.125 -10.711 -26.578 1 98.56 110 PRO A C 1
ATOM 865 O O . PRO A 1 110 ? 5.66 -10.781 -25.438 1 98.56 110 PRO A O 1
ATOM 868 N N . LYS A 1 111 ? 6.445 -9.602 -27.156 1 98.62 111 LYS A N 1
ATOM 869 C CA . LYS A 1 111 ? 6.227 -8.297 -26.547 1 98.62 111 LYS A CA 1
ATOM 870 C C . LYS A 1 111 ? 4.898 -7.695 -26.984 1 98.62 111 LYS A C 1
ATOM 872 O O . LYS A 1 111 ? 4.438 -7.957 -28.109 1 98.62 111 LYS A O 1
ATOM 877 N N . ALA A 1 112 ? 4.266 -6.871 -26.094 1 98.75 112 ALA A N 1
ATOM 878 C CA . ALA A 1 112 ? 2.979 -6.246 -26.391 1 98.75 112 ALA A CA 1
ATOM 879 C C . ALA A 1 112 ? 2.002 -7.262 -26.984 1 98.75 112 ALA A C 1
ATOM 881 O O . ALA A 1 112 ? 1.373 -7 -28.016 1 98.75 112 ALA A O 1
ATOM 882 N N . TYR A 1 113 ? 1.869 -8.352 -26.328 1 98.88 113 TYR A N 1
ATOM 883 C CA . TYR A 1 113 ? 1.203 -9.5 -26.938 1 98.88 113 TYR A CA 1
ATOM 884 C C . TYR A 1 113 ? 0.078 -10.016 -26.031 1 98.88 113 TYR A C 1
ATOM 886 O O . TYR A 1 113 ? -0.988 -10.391 -26.531 1 98.88 113 TYR A O 1
ATOM 894 N N . PHE A 1 114 ? 0.211 -9.938 -24.781 1 98.94 114 PHE A N 1
ATOM 895 C CA . PHE A 1 114 ? -0.704 -10.586 -23.844 1 98.94 114 PHE A CA 1
ATOM 896 C C . PHE A 1 114 ? -1.767 -9.602 -23.359 1 98.94 114 PHE A C 1
ATOM 898 O O . PHE A 1 114 ? -1.476 -8.43 -23.125 1 98.94 114 PHE A O 1
ATOM 905 N N . ASP A 1 115 ? -2.975 -10.086 -23.188 1 98.94 115 ASP A N 1
ATOM 906 C CA . ASP A 1 115 ? -4.055 -9.32 -22.578 1 98.94 115 ASP A CA 1
ATOM 907 C C . ASP A 1 115 ? -3.906 -9.273 -21.062 1 98.94 115 ASP A C 1
ATOM 909 O O . ASP A 1 115 ? -4.156 -8.234 -20.438 1 98.94 115 ASP A O 1
ATOM 913 N N . TYR A 1 116 ? -3.514 -10.375 -20.531 1 98.94 116 TYR A N 1
ATOM 914 C CA . TYR A 1 116 ? -3.307 -10.508 -19.094 1 98.94 116 TYR A CA 1
ATOM 915 C C . TYR A 1 116 ? -1.98 -11.203 -18.797 1 98.94 116 TYR A C 1
ATOM 917 O O . TYR A 1 116 ? -1.64 -12.203 -19.422 1 98.94 116 TYR A O 1
ATOM 925 N N . VAL A 1 117 ? -1.25 -10.656 -17.906 1 98.94 117 VAL A N 1
ATOM 926 C CA . VAL A 1 117 ? -0.173 -11.344 -17.203 1 98.94 117 VAL A CA 1
ATOM 927 C C . VAL A 1 117 ? -0.5 -11.438 -15.719 1 98.94 117 VAL A C 1
ATOM 929 O O . VAL A 1 117 ? -1.021 -10.484 -15.133 1 98.94 117 VAL A O 1
ATOM 932 N N . TYR A 1 118 ? -0.27 -12.547 -15.133 1 98.94 118 TYR A N 1
ATOM 933 C CA . TYR A 1 118 ? -0.593 -12.688 -13.719 1 98.94 118 TYR A CA 1
ATOM 934 C C . TYR A 1 118 ? 0.416 -13.586 -13.016 1 98.94 118 TYR A C 1
ATOM 936 O O . TYR A 1 118 ? 1.188 -14.289 -13.664 1 98.94 118 TYR A O 1
ATOM 944 N N . SER A 1 119 ? 0.504 -13.5 -11.773 1 98.88 119 SER A N 1
ATOM 945 C CA . SER A 1 119 ? 1.382 -14.281 -10.906 1 98.88 119 SER A CA 1
ATOM 946 C C . SER A 1 119 ? 0.727 -14.555 -9.562 1 98.88 119 SER A C 1
ATOM 948 O O . SER A 1 119 ? 0.604 -13.648 -8.727 1 98.88 119 SER A O 1
ATOM 950 N N . ILE A 1 120 ? 0.387 -15.758 -9.312 1 98.38 120 ILE A N 1
ATOM 951 C CA . ILE A 1 120 ? -0.291 -16.125 -8.078 1 98.38 120 ILE A CA 1
ATOM 952 C C . ILE A 1 120 ? 0.702 -16.781 -7.121 1 98.38 120 ILE A C 1
ATOM 954 O O . ILE A 1 120 ? 1.09 -17.938 -7.316 1 98.38 120 ILE A O 1
ATOM 958 N N . TYR A 1 121 ? 1.151 -15.938 -6.086 1 96.81 121 TYR A N 1
ATOM 959 C CA . TYR A 1 121 ? 2.021 -16.375 -5.004 1 96.81 121 TYR A CA 1
ATOM 960 C C . TYR A 1 121 ? 3.363 -16.859 -5.543 1 96.81 121 TYR A C 1
ATOM 962 O O . TYR A 1 121 ? 3.893 -17.875 -5.094 1 96.81 121 TYR A O 1
ATOM 970 N N . ALA A 1 122 ? 3.924 -16.094 -6.473 1 96.81 122 ALA A N 1
ATOM 971 C CA . ALA A 1 122 ? 5.223 -16.484 -7.02 1 96.81 122 ALA A CA 1
ATOM 972 C C . ALA A 1 122 ? 6.156 -15.281 -7.113 1 96.81 122 ALA A C 1
ATOM 974 O O . ALA A 1 122 ? 7.379 -15.422 -7.027 1 96.81 122 ALA A O 1
ATOM 975 N N . VAL A 1 123 ? 5.609 -14.07 -7.258 1 97.12 123 VAL A N 1
ATOM 976 C CA . VAL A 1 123 ? 6.375 -12.883 -7.625 1 97.12 123 VAL A CA 1
ATOM 977 C C . VAL A 1 123 ? 7.395 -12.57 -6.531 1 97.12 123 VAL A C 1
ATOM 979 O O . VAL A 1 123 ? 8.469 -12.031 -6.812 1 97.12 123 VAL A O 1
ATOM 982 N N . GLY A 1 124 ? 7.094 -12.914 -5.301 1 95.38 124 GLY A N 1
ATOM 983 C CA . GLY A 1 124 ? 7.988 -12.633 -4.191 1 95.38 124 GLY A CA 1
ATOM 984 C C . GLY A 1 124 ? 9.305 -13.383 -4.281 1 95.38 124 GLY A C 1
ATOM 985 O O . GLY A 1 124 ? 10.266 -13.039 -3.59 1 95.38 124 GLY A O 1
ATOM 986 N N . TRP A 1 125 ? 9.453 -14.367 -5.148 1 94.19 125 TRP A N 1
ATOM 987 C CA . TRP A 1 125 ? 10.656 -15.188 -5.281 1 94.19 125 TRP A CA 1
ATOM 988 C C . TRP A 1 125 ? 11.656 -14.539 -6.227 1 94.19 125 TRP A C 1
ATOM 990 O O . TRP A 1 125 ? 12.789 -15.008 -6.355 1 94.19 125 TRP A O 1
ATOM 1000 N N . THR A 1 126 ? 11.258 -13.5 -6.887 1 95.94 126 THR A N 1
ATOM 1001 C CA . THR A 1 126 ? 12.172 -12.836 -7.809 1 95.94 126 THR A CA 1
ATOM 1002 C C . THR A 1 126 ? 13.383 -12.281 -7.07 1 95.94 126 THR A C 1
ATOM 1004 O O . THR A 1 126 ? 13.266 -11.797 -5.945 1 95.94 126 THR A O 1
ATOM 1007 N N . THR A 1 127 ? 14.523 -12.336 -7.719 1 93.38 127 THR A N 1
ATOM 1008 C CA . THR A 1 127 ? 15.758 -11.781 -7.156 1 93.38 127 THR A CA 1
ATOM 1009 C C . THR A 1 127 ? 15.969 -10.352 -7.637 1 93.38 127 THR A C 1
ATOM 1011 O O . THR A 1 127 ? 16.844 -9.641 -7.133 1 93.38 127 THR A O 1
ATOM 1014 N N . ASP A 1 128 ? 15.211 -9.961 -8.555 1 95.94 128 ASP A N 1
ATOM 1015 C CA . ASP A 1 128 ? 15.273 -8.617 -9.125 1 95.94 128 ASP A CA 1
ATOM 1016 C C . ASP A 1 128 ? 13.875 -8.125 -9.508 1 95.94 128 ASP A C 1
ATOM 1018 O O . ASP A 1 128 ? 13.453 -8.281 -10.656 1 95.94 128 ASP A O 1
ATOM 1022 N N . LEU A 1 129 ? 13.25 -7.492 -8.586 1 97.81 129 LEU A N 1
ATOM 1023 C CA . LEU A 1 129 ? 11.859 -7.074 -8.727 1 97.81 129 LEU A CA 1
ATOM 1024 C C . LEU A 1 129 ? 11.703 -6.082 -9.875 1 97.81 129 LEU A C 1
ATOM 1026 O O . LEU A 1 129 ? 10.781 -6.199 -10.688 1 97.81 129 LEU A O 1
ATOM 1030 N N . SER A 1 130 ? 12.57 -5.125 -9.953 1 98.12 130 SER A N 1
ATOM 1031 C CA . SER A 1 130 ? 12.508 -4.105 -11 1 98.12 130 SER A CA 1
ATOM 1032 C C . SER A 1 130 ? 12.594 -4.73 -12.383 1 98.12 130 SER A C 1
ATOM 1034 O O . SER A 1 130 ? 11.766 -4.441 -13.258 1 98.12 130 SER A O 1
ATOM 1036 N N . ALA A 1 131 ? 13.539 -5.633 -12.586 1 98.19 131 ALA A N 1
ATOM 1037 C CA . ALA A 1 131 ? 13.68 -6.301 -13.875 1 98.19 131 ALA A CA 1
ATOM 1038 C C . ALA A 1 131 ? 12.445 -7.133 -14.211 1 98.19 131 ALA A C 1
ATOM 1040 O O . ALA A 1 131 ? 11.977 -7.129 -15.352 1 98.19 131 ALA A O 1
ATOM 1041 N N . THR A 1 132 ? 11.953 -7.836 -13.227 1 98.62 132 THR A N 1
ATOM 1042 C CA . THR A 1 132 ? 10.773 -8.664 -13.422 1 98.62 132 THR A CA 1
ATOM 1043 C C . THR A 1 132 ? 9.586 -7.824 -13.891 1 98.62 132 THR A C 1
ATOM 1045 O O . THR A 1 132 ? 8.945 -8.148 -14.891 1 98.62 132 THR A O 1
ATOM 1048 N N . PHE A 1 133 ? 9.312 -6.711 -13.203 1 98.88 133 PHE A N 1
ATOM 1049 C CA . PHE A 1 133 ? 8.148 -5.895 -13.531 1 98.88 133 PHE A CA 1
ATOM 1050 C C . PHE A 1 133 ? 8.336 -5.191 -14.867 1 98.88 133 PHE A C 1
ATOM 1052 O O . PHE A 1 133 ? 7.375 -4.996 -15.617 1 98.88 133 PHE A O 1
ATOM 1059 N N . GLN A 1 134 ? 9.547 -4.809 -15.195 1 98.75 134 GLN A N 1
ATOM 1060 C CA . GLN A 1 134 ? 9.82 -4.211 -16.5 1 98.75 134 GLN A CA 1
ATOM 1061 C C . GLN A 1 134 ? 9.555 -5.207 -17.625 1 98.75 134 GLN A C 1
ATOM 1063 O O . GLN A 1 134 ? 8.977 -4.852 -18.656 1 98.75 134 GLN A O 1
ATOM 1068 N N . LEU A 1 135 ? 10.008 -6.434 -17.406 1 98.81 135 LEU A N 1
ATOM 1069 C CA . LEU A 1 135 ? 9.75 -7.477 -18.391 1 98.81 135 LEU A CA 1
ATOM 1070 C C . LEU A 1 135 ? 8.25 -7.715 -18.547 1 98.81 135 LEU A C 1
ATOM 1072 O O . LEU A 1 135 ? 7.746 -7.762 -19.672 1 98.81 135 LEU A O 1
ATOM 1076 N N . ILE A 1 136 ? 7.539 -7.844 -17.484 1 98.94 136 ILE A N 1
ATOM 1077 C CA . ILE A 1 136 ? 6.102 -8.086 -17.516 1 98.94 136 ILE A CA 1
ATOM 1078 C C . ILE A 1 136 ? 5.398 -6.941 -18.234 1 98.94 136 ILE A C 1
ATOM 1080 O O . ILE A 1 136 ? 4.508 -7.176 -19.062 1 98.94 136 ILE A O 1
ATOM 1084 N N . TYR A 1 137 ? 5.793 -5.734 -17.906 1 98.94 137 TYR A N 1
ATOM 1085 C CA . TYR A 1 137 ? 5.25 -4.574 -18.609 1 98.94 137 TYR A CA 1
ATOM 1086 C C . TYR A 1 137 ? 5.441 -4.703 -20.109 1 98.94 137 TYR A C 1
ATOM 1088 O O . TYR A 1 137 ? 4.527 -4.426 -20.891 1 98.94 137 TYR A O 1
ATOM 1096 N N . SER A 1 138 ? 6.609 -5.145 -20.547 1 98.81 138 SER A N 1
ATOM 1097 C CA . SER A 1 138 ? 6.934 -5.254 -21.969 1 98.81 138 SER A CA 1
ATOM 1098 C C . SER A 1 138 ? 6.082 -6.312 -22.656 1 98.81 138 SER A C 1
ATOM 1100 O O . SER A 1 138 ? 5.793 -6.211 -23.844 1 98.81 138 SER A O 1
ATOM 1102 N N . TYR A 1 139 ? 5.629 -7.352 -21.922 1 98.88 139 TYR A N 1
ATOM 1103 C CA . TYR A 1 139 ? 4.855 -8.461 -22.469 1 98.88 139 TYR A CA 1
ATOM 1104 C C . TYR A 1 139 ? 3.416 -8.039 -22.75 1 98.88 139 TYR A C 1
ATOM 1106 O O . TYR A 1 139 ? 2.762 -8.586 -23.641 1 98.88 139 TYR A O 1
ATOM 1114 N N . LEU A 1 140 ? 2.951 -7.043 -22.031 1 98.88 140 LEU A N 1
ATOM 1115 C CA . LEU A 1 140 ? 1.539 -6.676 -22.047 1 98.88 140 LEU A CA 1
ATOM 1116 C C . LEU A 1 140 ? 1.23 -5.75 -23.219 1 98.88 140 LEU A C 1
ATOM 1118 O O . LEU A 1 140 ? 2.018 -4.855 -23.531 1 98.88 140 LEU A O 1
ATOM 1122 N N . LYS A 1 141 ? 0.017 -5.969 -23.797 1 98.69 141 LYS A N 1
ATOM 1123 C CA . LYS A 1 141 ? -0.568 -4.969 -24.688 1 98.69 141 LYS A CA 1
ATOM 1124 C C . LYS A 1 141 ? -0.896 -3.684 -23.922 1 98.69 141 LYS A C 1
ATOM 1126 O O . LYS A 1 141 ? -1.075 -3.703 -22.703 1 98.69 141 LYS A O 1
ATOM 1131 N N . ARG A 1 142 ? -0.938 -2.562 -24.766 1 98.25 142 ARG A N 1
ATOM 1132 C CA . ARG A 1 142 ? -1.554 -1.386 -24.156 1 98.25 142 ARG A CA 1
ATOM 1133 C C . ARG A 1 142 ? -2.957 -1.701 -23.656 1 98.25 142 ARG A C 1
ATOM 1135 O O . ARG A 1 142 ? -3.748 -2.336 -24.359 1 98.25 142 ARG A O 1
ATOM 1142 N N . GLY A 1 143 ? -3.225 -1.353 -22.484 1 98.12 143 GLY A N 1
ATOM 1143 C CA . GLY A 1 143 ? -4.512 -1.653 -21.875 1 98.12 143 GLY A CA 1
ATOM 1144 C C . GLY A 1 143 ? -4.539 -2.99 -21.156 1 98.12 143 GLY A C 1
ATOM 1145 O O . GLY A 1 143 ? -5.5 -3.307 -20.453 1 98.12 143 GLY A O 1
ATOM 1146 N N . GLY A 1 144 ? -3.459 -3.801 -21.375 1 98.75 144 GLY A N 1
ATOM 1147 C CA . GLY A 1 144 ? -3.371 -5.082 -20.688 1 98.75 144 GLY A CA 1
ATOM 1148 C C . GLY A 1 144 ? -3.152 -4.953 -19.203 1 98.75 144 GLY A C 1
ATOM 1149 O O . GLY A 1 144 ? -2.729 -3.898 -18.719 1 98.75 144 GLY A O 1
ATOM 1150 N N . SER A 1 145 ? -3.445 -6.004 -18.453 1 98.81 145 SER A N 1
ATOM 1151 C CA . SER A 1 145 ? -3.387 -5.953 -17 1 98.81 145 SER A CA 1
ATOM 1152 C C . SER A 1 145 ? -2.373 -6.949 -16.438 1 98.81 145 SER A C 1
ATOM 1154 O O . SER A 1 145 ? -2.215 -8.047 -16.984 1 98.81 145 SER A O 1
ATOM 1156 N N . PHE A 1 146 ? -1.729 -6.496 -15.461 1 98.94 146 PHE A N 1
ATOM 1157 C CA . PHE A 1 146 ? -0.937 -7.371 -14.602 1 98.94 146 PHE A CA 1
ATOM 1158 C C . PHE A 1 146 ? -1.599 -7.539 -13.242 1 98.94 146 PHE A C 1
ATOM 1160 O O . PHE A 1 146 ? -1.844 -6.555 -12.539 1 98.94 146 PHE A O 1
ATOM 1167 N N . ILE A 1 147 ? -1.914 -8.773 -12.875 1 98.94 147 ILE A N 1
ATOM 1168 C CA . ILE A 1 147 ? -2.566 -9.102 -11.609 1 98.94 147 ILE A CA 1
ATOM 1169 C C . ILE A 1 147 ? -1.709 -10.094 -10.828 1 98.94 147 ILE A C 1
ATOM 1171 O O . ILE A 1 147 ? -1.33 -11.141 -11.352 1 98.94 147 ILE A O 1
ATOM 1175 N N . PHE A 1 148 ? -1.401 -9.766 -9.562 1 98.94 148 PHE A N 1
ATOM 1176 C CA . PHE A 1 148 ? -0.621 -10.742 -8.82 1 98.94 148 PHE A CA 1
ATOM 1177 C C . PHE A 1 148 ? -1.019 -10.742 -7.348 1 98.94 148 PHE A C 1
ATOM 1179 O O . PHE A 1 148 ? -1.611 -9.781 -6.855 1 98.94 148 PHE A O 1
ATOM 1186 N N . SER A 1 149 ? -0.785 -11.797 -6.707 1 98.75 149 SER A N 1
ATOM 1187 C CA . SER A 1 149 ? -0.912 -11.953 -5.262 1 98.75 149 SER A CA 1
ATOM 1188 C C . SER A 1 149 ? 0.376 -12.492 -4.652 1 98.75 149 SER A C 1
ATOM 1190 O O . SER A 1 149 ? 1.139 -13.195 -5.316 1 98.75 149 SER A O 1
ATOM 1192 N N . TRP A 1 150 ? 0.634 -12.156 -3.488 1 98.12 150 TRP A N 1
ATOM 1193 C CA . TRP A 1 150 ? 1.778 -12.594 -2.697 1 98.12 150 TRP A CA 1
ATOM 1194 C C . TRP A 1 150 ? 1.488 -12.469 -1.205 1 98.12 150 TRP A C 1
ATOM 1196 O O . TRP A 1 150 ? 0.465 -11.906 -0.811 1 98.12 150 TRP A O 1
ATOM 1206 N N . ASP A 1 151 ? 2.273 -13.094 -0.459 1 96.62 151 ASP A N 1
ATOM 1207 C CA . ASP A 1 151 ? 2.246 -12.859 0.982 1 96.62 151 ASP A CA 1
ATOM 1208 C C . ASP A 1 151 ? 2.211 -11.367 1.301 1 96.62 151 ASP A C 1
ATOM 1210 O O . ASP A 1 151 ? 2.971 -10.586 0.726 1 96.62 151 ASP A O 1
ATOM 1214 N N . HIS A 1 152 ? 1.181 -11.023 2.133 1 97.44 152 HIS A N 1
ATOM 1215 C CA . HIS A 1 152 ? 1.243 -9.633 2.572 1 97.44 152 HIS A CA 1
ATOM 1216 C C . HIS A 1 152 ? 2.617 -9.297 3.145 1 97.44 152 HIS A C 1
ATOM 1218 O O . HIS A 1 152 ? 3.137 -10.031 3.99 1 97.44 152 HIS A O 1
ATOM 1224 N N . PRO A 1 153 ? 3.215 -8.195 2.764 1 95.94 153 PRO A N 1
ATOM 1225 C CA . PRO A 1 153 ? 4.605 -7.91 3.123 1 95.94 153 PRO A CA 1
ATOM 1226 C C . PRO A 1 153 ? 4.82 -7.832 4.633 1 95.94 153 PRO A C 1
ATOM 1228 O O . PRO A 1 153 ? 5.922 -8.094 5.117 1 95.94 153 PRO A O 1
ATOM 1231 N N . PHE A 1 154 ? 3.811 -7.535 5.391 1 93.25 154 PHE A N 1
ATOM 1232 C CA . PHE A 1 154 ? 3.945 -7.43 6.84 1 93.25 154 PHE A CA 1
ATOM 1233 C C . PHE A 1 154 ? 3.693 -8.773 7.508 1 93.25 154 PHE A C 1
ATOM 1235 O O . PHE A 1 154 ? 4.113 -9 8.641 1 93.25 154 PHE A O 1
ATOM 1242 N N . TYR A 1 155 ? 3.072 -9.648 6.883 1 92.25 155 TYR A N 1
ATOM 1243 C CA . TYR A 1 155 ? 2.568 -10.898 7.445 1 92.25 155 TYR A CA 1
ATOM 1244 C C . TYR A 1 155 ? 3.711 -11.75 7.984 1 92.25 155 TYR A C 1
ATOM 1246 O O . TYR A 1 155 ? 3.6 -12.344 9.062 1 92.25 155 TYR A O 1
ATOM 1254 N N . PRO A 1 156 ? 4.875 -11.836 7.27 1 90.31 156 PRO A N 1
ATOM 1255 C CA . PRO A 1 156 ? 5.965 -12.68 7.754 1 90.31 156 PRO A CA 1
ATOM 1256 C C . PRO A 1 156 ? 6.547 -12.195 9.078 1 90.31 156 PRO A C 1
ATOM 1258 O O . PRO A 1 156 ? 7.238 -12.953 9.766 1 90.31 156 PRO A O 1
ATOM 1261 N N . TYR A 1 157 ? 6.266 -11.008 9.414 1 90.56 157 TYR A N 1
ATOM 1262 C CA . TYR A 1 157 ? 6.816 -10.445 10.641 1 90.56 157 TYR A CA 1
ATOM 1263 C C . TYR A 1 157 ? 5.891 -10.695 11.82 1 90.56 157 TYR A C 1
ATOM 1265 O O . TYR A 1 157 ? 6.273 -10.484 12.977 1 90.56 157 TYR A O 1
ATOM 1273 N N . ILE A 1 158 ? 4.68 -11.086 11.547 1 90.12 158 ILE A N 1
ATOM 1274 C CA . ILE A 1 158 ? 3.713 -11.406 12.594 1 90.12 158 ILE A CA 1
ATOM 1275 C C . ILE A 1 158 ? 3.861 -12.867 13 1 90.12 158 ILE A C 1
ATOM 1277 O O . ILE A 1 158 ? 3.537 -13.773 12.227 1 90.12 158 ILE A O 1
ATOM 1281 N N . LYS A 1 159 ? 4.281 -13.07 14.156 1 89.44 159 LYS A N 1
ATOM 1282 C CA . LYS A 1 159 ? 4.363 -14.414 14.719 1 89.44 159 LYS A CA 1
ATOM 1283 C C . LYS A 1 159 ? 3.23 -14.672 15.711 1 89.44 159 LYS A C 1
ATOM 1285 O O . LYS A 1 159 ? 2.637 -13.727 16.234 1 89.44 159 LYS A O 1
ATOM 1290 N N . SER A 1 160 ? 2.891 -15.906 15.781 1 88.62 160 SER A N 1
ATOM 1291 C CA . SER A 1 160 ? 1.858 -16.312 16.734 1 88.62 160 SER A CA 1
ATOM 1292 C C . SER A 1 160 ? 2.4 -17.312 17.75 1 88.62 160 SER A C 1
ATOM 1294 O O . SER A 1 160 ? 3.09 -18.266 17.375 1 88.62 160 SER A O 1
ATOM 1296 N N . GLU A 1 161 ? 2.23 -17.016 19.047 1 89.38 161 GLU A N 1
ATOM 1297 C CA . GLU A 1 161 ? 2.566 -17.922 20.141 1 89.38 161 GLU A CA 1
ATOM 1298 C C . GLU A 1 161 ? 1.456 -17.953 21.188 1 89.38 161 GLU A C 1
ATOM 1300 O O . GLU A 1 161 ? 1.188 -16.953 21.844 1 89.38 161 GLU A O 1
ATOM 1305 N N . ASN A 1 162 ? 0.846 -19.125 21.359 1 88.88 162 ASN A N 1
ATOM 1306 C CA . ASN A 1 162 ? -0.261 -19.297 22.281 1 88.88 162 ASN A CA 1
ATOM 1307 C C . ASN A 1 162 ? -1.371 -18.281 22.031 1 88.88 162 ASN A C 1
ATOM 1309 O O . ASN A 1 162 ? -1.886 -17.672 22.969 1 88.88 162 ASN A O 1
ATOM 1313 N N . GLY A 1 163 ? -1.572 -17.953 20.875 1 80.5 163 GLY A N 1
ATOM 1314 C CA . GLY A 1 163 ? -2.672 -17.094 20.469 1 80.5 163 GLY A CA 1
ATOM 1315 C C . GLY A 1 163 ? -2.301 -15.617 20.438 1 80.5 163 GLY A C 1
ATOM 1316 O O . GLY A 1 163 ? -3.08 -14.781 19.969 1 80.5 163 GLY A O 1
ATOM 1317 N N . LEU A 1 164 ? -1.146 -15.32 20.891 1 84.88 164 LEU A N 1
ATOM 1318 C CA . LEU A 1 164 ? -0.685 -13.938 20.859 1 84.88 164 LEU A CA 1
ATOM 1319 C C . LEU A 1 164 ? 0.076 -13.648 19.562 1 84.88 164 LEU A C 1
ATOM 1321 O O . LEU A 1 164 ? 0.967 -14.406 19.172 1 84.88 164 LEU A O 1
ATOM 1325 N N . LEU A 1 165 ? -0.346 -12.617 18.891 1 88.12 165 LEU A N 1
ATOM 1326 C CA . LEU A 1 165 ? 0.36 -12.164 17.688 1 88.12 165 LEU A CA 1
ATOM 1327 C C . LEU A 1 165 ? 1.38 -11.086 18.031 1 88.12 165 LEU A C 1
ATOM 1329 O O . LEU A 1 165 ? 1.032 -10.07 18.641 1 88.12 165 LEU A O 1
ATOM 1333 N N . TYR A 1 166 ? 2.627 -11.25 17.703 1 89.81 166 TYR A N 1
ATOM 1334 C CA . TYR A 1 166 ? 3.682 -10.289 18 1 89.81 166 TYR A CA 1
ATOM 1335 C C . TYR A 1 166 ? 4.637 -10.148 16.828 1 89.81 166 TYR A C 1
ATOM 1337 O O . TYR A 1 166 ? 4.605 -10.953 15.891 1 89.81 166 TYR A O 1
ATOM 1345 N N . LEU A 1 167 ? 5.395 -9.055 16.891 1 87.69 167 LEU A N 1
ATOM 1346 C CA . LEU A 1 167 ? 6.352 -8.789 15.82 1 87.69 167 LEU A CA 1
ATOM 1347 C C . LEU A 1 167 ? 7.738 -9.312 16.188 1 87.69 167 LEU A C 1
ATOM 1349 O O . LEU A 1 167 ? 8.242 -9.031 17.281 1 87.69 167 LEU A O 1
ATOM 1353 N N . ASP A 1 168 ? 8.367 -10.047 15.344 1 78.62 168 ASP A N 1
ATOM 1354 C CA . ASP A 1 168 ? 9.633 -10.711 15.664 1 78.62 168 ASP A CA 1
ATOM 1355 C C . ASP A 1 168 ? 10.805 -9.961 15.039 1 78.62 168 ASP A C 1
ATOM 1357 O O . ASP A 1 168 ? 11.961 -10.188 15.422 1 78.62 168 ASP A O 1
ATOM 1361 N N . ALA A 1 169 ? 10.617 -9.172 14.07 1 78.75 169 ALA A N 1
ATOM 1362 C CA . ALA A 1 169 ? 11.703 -8.484 13.375 1 78.75 169 ALA A CA 1
ATOM 1363 C C . ALA A 1 169 ? 11.273 -7.094 12.914 1 78.75 169 ALA A C 1
ATOM 1365 O O . ALA A 1 169 ? 10.117 -6.703 13.109 1 78.75 169 ALA A O 1
ATOM 1366 N N . SER A 1 170 ? 12.297 -6.426 12.375 1 86.69 170 SER A N 1
ATOM 1367 C CA . SER A 1 170 ? 12.047 -5.074 11.891 1 86.69 170 SER A CA 1
ATOM 1368 C C . SER A 1 170 ? 11.492 -5.09 10.469 1 86.69 170 SER A C 1
ATOM 1370 O O . SER A 1 170 ? 12.094 -5.684 9.57 1 86.69 170 SER A O 1
ATOM 1372 N N . TYR A 1 171 ? 10.328 -4.547 10.297 1 92.62 171 TYR A N 1
ATOM 1373 C CA . TYR A 1 171 ? 9.734 -4.359 8.977 1 92.62 171 TYR A CA 1
ATOM 1374 C C . TYR A 1 171 ? 10.492 -3.305 8.18 1 92.62 171 TYR A C 1
ATOM 1376 O O . TYR A 1 171 ? 10.391 -3.252 6.957 1 92.62 171 TYR A O 1
ATOM 1384 N N . GLN A 1 172 ? 11.359 -2.475 8.844 1 91.44 172 GLN A N 1
ATOM 1385 C CA . GLN A 1 172 ? 12.109 -1.417 8.18 1 91.44 172 GLN A CA 1
ATOM 1386 C C . GLN A 1 172 ? 13.211 -1.996 7.293 1 91.44 172 GLN A C 1
ATOM 1388 O O . GLN A 1 172 ? 13.555 -1.415 6.262 1 91.44 172 GLN A O 1
ATOM 1393 N N . GLU A 1 173 ? 13.641 -3.131 7.691 1 86.75 173 GLU A N 1
ATOM 1394 C CA . GLU A 1 173 ? 14.758 -3.727 6.973 1 86.75 173 GLU A CA 1
ATOM 1395 C C . GLU A 1 173 ? 14.273 -4.746 5.945 1 86.75 173 GLU A C 1
ATOM 1397 O O . GLU A 1 173 ? 13.789 -5.82 6.312 1 86.75 173 GLU A O 1
ATOM 1402 N N . GLU A 1 174 ? 14.43 -4.309 4.727 1 89.81 174 GLU A N 1
ATOM 1403 C CA . GLU A 1 174 ? 14.219 -5.305 3.682 1 89.81 174 GLU A CA 1
ATOM 1404 C C . GLU A 1 174 ? 15.406 -6.25 3.572 1 89.81 174 GLU A C 1
ATOM 1406 O O . GLU A 1 174 ? 16.531 -5.812 3.336 1 89.81 174 GLU A O 1
ATOM 1411 N N . SER A 1 175 ? 15.188 -7.512 3.939 1 84.62 175 SER A N 1
ATOM 1412 C CA . SER A 1 175 ? 16.312 -8.445 3.99 1 84.62 175 SER A CA 1
ATOM 1413 C C . SER A 1 175 ? 15.922 -9.805 3.4 1 84.62 175 SER A C 1
ATOM 1415 O O . SER A 1 175 ? 14.75 -10.055 3.129 1 84.62 175 SER A O 1
ATOM 1417 N N . MET A 1 176 ? 17 -10.539 3.191 1 84.69 176 MET A N 1
ATOM 1418 C CA . MET A 1 176 ? 16.797 -11.898 2.717 1 84.69 176 MET A CA 1
ATOM 1419 C C . MET A 1 176 ? 16.312 -12.805 3.848 1 84.69 176 MET A C 1
ATOM 1421 O O . MET A 1 176 ? 16.828 -12.727 4.969 1 84.69 176 MET A O 1
ATOM 1425 N N . LEU A 1 177 ? 15.242 -13.477 3.592 1 82.06 177 LEU A N 1
ATOM 1426 C CA . LEU A 1 177 ? 14.781 -14.508 4.52 1 82.06 177 LEU A CA 1
ATOM 1427 C C . LEU A 1 177 ? 15.219 -15.891 4.051 1 82.06 177 LEU A C 1
ATOM 1429 O O . LEU A 1 177 ? 14.859 -16.312 2.949 1 82.06 177 LEU A O 1
ATOM 1433 N N . GLU A 1 178 ? 16.016 -16.469 4.914 1 81.62 178 GLU A N 1
ATOM 1434 C CA . GLU A 1 178 ? 16.516 -17.797 4.602 1 81.62 178 GLU A CA 1
ATOM 1435 C C . GLU A 1 178 ? 15.852 -18.859 5.473 1 81.62 178 GLU A C 1
ATOM 1437 O O . GLU A 1 178 ? 15.609 -18.625 6.66 1 81.62 178 GLU A O 1
ATOM 1442 N N . PHE A 1 179 ? 15.43 -19.922 4.812 1 76.5 179 PHE A N 1
A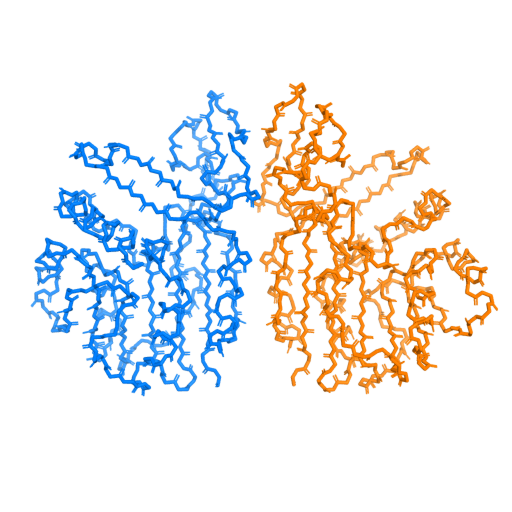TOM 1443 C CA . PHE A 1 179 ? 14.891 -21.047 5.57 1 76.5 179 PHE A CA 1
ATOM 1444 C C . PHE A 1 179 ? 15.594 -22.344 5.188 1 76.5 179 PHE A C 1
ATOM 1446 O O . PHE A 1 179 ? 15.93 -22.547 4.023 1 76.5 179 PHE A O 1
ATOM 1453 N N . ASP A 1 180 ? 15.93 -23.016 6.312 1 70.88 180 ASP A N 1
ATOM 1454 C CA . ASP A 1 180 ? 16.719 -24.234 6.148 1 70.88 180 ASP A CA 1
ATOM 1455 C C . ASP A 1 180 ? 15.859 -25.391 5.656 1 70.88 180 ASP A C 1
ATOM 1457 O O . ASP A 1 180 ? 16.344 -26.266 4.93 1 70.88 180 ASP A O 1
ATOM 1461 N N . ASN A 1 181 ? 14.703 -25.469 6.16 1 67.88 181 ASN A N 1
ATOM 1462 C CA . ASN A 1 181 ? 13.828 -26.578 5.805 1 67.88 181 ASN A CA 1
ATOM 1463 C C . ASN A 1 181 ? 12.492 -26.094 5.254 1 67.88 181 ASN A C 1
ATOM 1465 O O . ASN A 1 181 ? 11.672 -25.531 5.996 1 67.88 181 ASN A O 1
ATOM 1469 N N . PHE A 1 182 ? 12.547 -26.031 3.977 1 60.84 182 PHE A N 1
ATOM 1470 C CA . PHE A 1 182 ? 11.273 -25.672 3.359 1 60.84 182 PHE A CA 1
ATOM 1471 C C . PHE A 1 182 ? 10.461 -26.922 3.051 1 60.84 182 PHE A C 1
ATOM 1473 O O . PHE A 1 182 ? 10.859 -27.75 2.219 1 60.84 182 PHE A O 1
ATOM 1480 N N . LYS A 1 183 ? 9.25 -27.078 3.764 1 59.44 183 LYS A N 1
ATOM 1481 C CA . LYS A 1 183 ? 8.281 -28.172 3.646 1 59.44 183 LYS A CA 1
ATOM 1482 C C . LYS A 1 183 ? 8.977 -29.531 3.719 1 59.44 183 LYS A C 1
ATOM 1484 O O . LYS A 1 183 ? 8.648 -30.438 2.963 1 59.44 183 LYS A O 1
ATOM 1489 N N . GLY A 1 184 ? 10.039 -29.578 4.602 1 54.66 184 GLY A N 1
ATOM 1490 C CA . GLY A 1 184 ? 10.648 -30.875 4.902 1 54.66 184 GLY A CA 1
ATOM 1491 C C . GLY A 1 184 ? 11.672 -31.297 3.871 1 54.66 184 GLY A C 1
ATOM 1492 O O . GLY A 1 184 ? 12.188 -32.406 3.928 1 54.66 184 GLY A O 1
ATOM 1493 N N . GLY A 1 185 ? 11.93 -30.578 2.9 1 59.03 185 GLY A N 1
ATOM 1494 C CA . GLY A 1 185 ? 12.836 -31 1.843 1 59.03 185 GLY A CA 1
ATOM 1495 C C . GLY A 1 185 ? 14.297 -30.812 2.195 1 59.03 185 GLY A C 1
ATOM 1496 O O . GLY A 1 185 ? 15.18 -31.172 1.414 1 59.03 185 GLY A O 1
ATOM 1497 N N . ASN A 1 186 ? 14.477 -30.344 3.391 1 65.19 186 ASN A N 1
ATOM 1498 C CA . ASN A 1 186 ? 15.828 -30.094 3.879 1 65.19 186 ASN A CA 1
ATOM 1499 C C . ASN A 1 186 ? 16.641 -29.281 2.883 1 65.19 186 ASN A C 1
ATOM 1501 O O . ASN A 1 186 ? 17.797 -29.594 2.6 1 65.19 186 ASN A O 1
ATOM 1505 N N . LYS A 1 187 ? 16.062 -28.484 2.088 1 74.38 187 LYS A N 1
ATOM 1506 C CA . LYS A 1 187 ? 16.766 -27.578 1.181 1 74.38 187 LYS A CA 1
ATOM 1507 C C . LYS A 1 187 ? 16.578 -26.125 1.596 1 74.38 187 LYS A C 1
ATOM 1509 O O . LYS A 1 187 ? 15.469 -25.688 1.884 1 74.38 187 LYS A O 1
ATOM 1514 N N . PRO A 1 188 ? 17.672 -25.469 1.669 1 78.88 188 PRO A N 1
ATOM 1515 C CA . PRO A 1 188 ? 17.609 -24.047 2.041 1 78.88 188 PRO A CA 1
ATOM 1516 C C . PRO A 1 188 ? 17.031 -23.172 0.933 1 78.88 188 PRO A C 1
ATOM 1518 O O . PRO A 1 188 ? 17.312 -23.406 -0.247 1 78.88 188 PRO A O 1
ATOM 1521 N N . MET A 1 189 ? 16.062 -22.375 1.203 1 84.62 189 MET A N 1
ATOM 1522 C CA . MET A 1 189 ? 15.516 -21.391 0.266 1 84.62 189 MET A CA 1
ATOM 1523 C C . MET A 1 189 ? 15.539 -20 0.867 1 84.62 189 MET A C 1
ATOM 1525 O O . MET A 1 189 ? 15.727 -19.828 2.074 1 84.62 189 MET A O 1
ATOM 1529 N N . ALA A 1 190 ? 15.555 -19.078 -0.045 1 83.88 190 ALA A N 1
ATOM 1530 C CA . ALA A 1 190 ? 15.562 -17.703 0.432 1 83.88 190 ALA A CA 1
ATOM 1531 C C . ALA A 1 190 ? 14.773 -16.797 -0.506 1 83.88 190 ALA A C 1
ATOM 1533 O O . ALA A 1 190 ? 14.711 -17.031 -1.713 1 83.88 190 ALA A O 1
ATOM 1534 N N . PHE A 1 191 ? 14.07 -15.906 0.075 1 86.56 191 PHE A N 1
ATOM 1535 C CA . PHE A 1 191 ? 13.477 -14.844 -0.736 1 86.56 191 PHE A CA 1
ATOM 1536 C C . PHE A 1 191 ? 13.625 -13.492 -0.057 1 86.56 191 PHE A C 1
ATOM 1538 O O . PHE A 1 191 ? 13.867 -13.422 1.149 1 86.56 191 PHE A O 1
ATOM 1545 N N . GLN A 1 192 ? 13.539 -12.516 -0.833 1 89.31 192 GLN A N 1
ATOM 1546 C CA . GLN A 1 192 ? 13.711 -11.156 -0.337 1 89.31 192 GLN A CA 1
ATOM 1547 C C . GLN A 1 192 ? 12.414 -10.617 0.268 1 89.31 192 GLN A C 1
ATOM 1549 O O . GLN A 1 192 ? 11.359 -10.656 -0.373 1 89.31 192 GLN A O 1
ATOM 1554 N N . ARG A 1 193 ? 12.484 -10.211 1.481 1 91.75 193 ARG A N 1
ATOM 1555 C CA . ARG A 1 193 ? 11.375 -9.484 2.088 1 91.75 193 ARG A CA 1
ATOM 1556 C C . ARG A 1 193 ? 11.336 -8.039 1.607 1 91.75 193 ARG A C 1
ATOM 1558 O O . ARG A 1 193 ? 12.352 -7.348 1.614 1 91.75 193 ARG A O 1
ATOM 1565 N N . ARG A 1 194 ? 10.227 -7.652 1.125 1 96.69 194 ARG A N 1
ATOM 1566 C CA . ARG A 1 194 ? 10.047 -6.301 0.606 1 96.69 194 ARG A CA 1
ATOM 1567 C C . ARG A 1 194 ? 8.828 -5.629 1.242 1 96.69 194 ARG A C 1
ATOM 1569 O O . ARG A 1 194 ? 7.863 -6.297 1.604 1 96.69 194 ARG A O 1
ATOM 1576 N N . LYS A 1 195 ? 8.906 -4.32 1.411 1 97.12 195 LYS A N 1
ATOM 1577 C CA . LYS A 1 195 ? 7.758 -3.543 1.865 1 97.12 195 LYS A CA 1
ATOM 1578 C C . LYS A 1 195 ? 6.676 -3.48 0.791 1 97.12 195 LYS A C 1
ATOM 1580 O O . LYS A 1 195 ? 6.961 -3.676 -0.394 1 97.12 195 LYS A O 1
ATOM 1585 N N . MET A 1 196 ? 5.492 -3.289 1.23 1 98.06 196 MET A N 1
ATOM 1586 C CA . MET A 1 196 ? 4.402 -3.084 0.279 1 98.06 196 MET A CA 1
ATOM 1587 C C . MET A 1 196 ? 4.723 -1.937 -0.674 1 98.06 196 MET A C 1
ATOM 1589 O O . MET A 1 196 ? 4.508 -2.051 -1.882 1 98.06 196 MET A O 1
ATOM 1593 N N . SER A 1 197 ? 5.262 -0.826 -0.116 1 98.62 197 SER A N 1
ATOM 1594 C CA . SER A 1 197 ? 5.605 0.339 -0.926 1 98.62 197 SER A CA 1
ATOM 1595 C C . SER A 1 197 ? 6.633 -0.012 -1.994 1 98.62 197 SER A C 1
ATOM 1597 O O . SER A 1 197 ? 6.617 0.553 -3.09 1 98.62 197 SER A O 1
ATOM 1599 N N . THR A 1 198 ? 7.543 -0.952 -1.707 1 98.5 198 THR A N 1
ATOM 1600 C CA . THR A 1 198 ? 8.547 -1.379 -2.674 1 98.5 198 THR A CA 1
ATOM 1601 C C . THR A 1 198 ? 7.887 -2.008 -3.898 1 98.5 198 THR A C 1
ATOM 1603 O O . THR A 1 198 ? 8.242 -1.688 -5.035 1 98.5 198 THR A O 1
ATOM 1606 N N . TYR A 1 199 ? 6.902 -2.879 -3.664 1 98.75 199 TYR A N 1
ATOM 1607 C CA . TYR A 1 199 ? 6.176 -3.49 -4.77 1 98.75 199 TYR A CA 1
ATOM 1608 C C . TYR A 1 199 ? 5.434 -2.436 -5.586 1 98.75 199 TYR A C 1
ATOM 1610 O O . TYR A 1 199 ? 5.516 -2.426 -6.816 1 98.75 199 TYR A O 1
ATOM 1618 N N . LEU A 1 200 ? 4.727 -1.577 -4.918 1 98.88 200 LEU A N 1
ATOM 1619 C CA . LEU A 1 200 ? 3.924 -0.556 -5.582 1 98.88 200 LEU A CA 1
ATOM 1620 C C . LEU A 1 200 ? 4.805 0.381 -6.402 1 98.88 200 LEU A C 1
ATOM 1622 O O . LEU A 1 200 ? 4.508 0.664 -7.566 1 98.88 200 LEU A O 1
ATOM 1626 N N . ASN A 1 201 ? 5.883 0.82 -5.832 1 98.88 201 ASN A N 1
ATOM 1627 C CA . ASN A 1 201 ? 6.766 1.754 -6.52 1 98.88 201 ASN A CA 1
ATOM 1628 C C . ASN A 1 201 ? 7.492 1.085 -7.688 1 98.88 201 ASN A C 1
ATOM 1630 O O . ASN A 1 201 ? 7.762 1.726 -8.703 1 98.88 201 ASN A O 1
ATOM 1634 N N . ALA A 1 202 ? 7.801 -0.199 -7.512 1 98.81 202 ALA A N 1
ATOM 1635 C CA . ALA A 1 202 ? 8.414 -0.921 -8.625 1 98.81 202 ALA A CA 1
ATOM 1636 C C . ALA A 1 202 ? 7.465 -0.989 -9.82 1 98.81 202 ALA A C 1
ATOM 1638 O O . ALA A 1 202 ? 7.895 -0.859 -10.969 1 98.81 202 ALA A O 1
ATOM 1639 N N . LEU A 1 203 ? 6.195 -1.23 -9.578 1 98.88 203 LEU A N 1
ATOM 1640 C CA . LEU A 1 203 ? 5.199 -1.221 -10.641 1 98.88 203 LEU A CA 1
ATOM 1641 C C . LEU A 1 203 ? 5.145 0.144 -11.32 1 98.88 203 LEU A C 1
ATOM 1643 O O . LEU A 1 203 ? 5.168 0.232 -12.547 1 98.88 203 LEU A O 1
ATOM 1647 N N . ILE A 1 204 ? 5.066 1.186 -10.5 1 98.75 204 ILE A N 1
ATOM 1648 C CA . ILE A 1 204 ? 4.953 2.551 -11 1 98.75 204 ILE A CA 1
ATOM 1649 C C . ILE A 1 204 ? 6.18 2.895 -11.844 1 98.75 204 ILE A C 1
ATOM 1651 O O . ILE A 1 204 ? 6.051 3.428 -12.953 1 98.75 204 ILE A O 1
ATOM 1655 N N . CYS A 1 205 ? 7.34 2.564 -11.391 1 98.5 205 CYS A N 1
ATOM 1656 C CA . CYS A 1 205 ? 8.586 2.859 -12.086 1 98.5 205 CYS A CA 1
ATOM 1657 C C . CYS A 1 205 ? 8.656 2.111 -13.414 1 98.5 205 CYS A C 1
ATOM 1659 O O . CYS A 1 205 ? 9.227 2.611 -14.383 1 98.5 205 CYS A O 1
ATOM 1661 N N . ALA A 1 206 ? 8.078 0.912 -13.445 1 98.69 206 ALA A N 1
ATOM 1662 C CA . ALA A 1 206 ? 8.062 0.119 -14.672 1 98.69 206 ALA A CA 1
ATOM 1663 C C . ALA A 1 206 ? 7.113 0.717 -15.703 1 98.69 206 ALA A C 1
ATOM 1665 O O . ALA A 1 206 ? 7.152 0.348 -16.875 1 98.69 206 ALA A O 1
ATOM 1666 N N . GLY A 1 207 ? 6.207 1.58 -15.266 1 98.5 207 GLY A N 1
ATOM 1667 C CA . GLY A 1 207 ? 5.312 2.26 -16.188 1 98.5 207 GLY A CA 1
ATOM 1668 C C . GLY A 1 207 ? 3.85 1.932 -15.953 1 98.5 207 GLY A C 1
ATOM 1669 O O . GLY A 1 207 ? 2.967 2.494 -16.594 1 98.5 207 GLY A O 1
ATOM 1670 N N . PHE A 1 208 ? 3.555 1.101 -14.953 1 98.81 208 PHE A N 1
ATOM 1671 C CA . PHE A 1 208 ? 2.189 0.664 -14.688 1 98.81 208 PHE A CA 1
ATOM 1672 C C . PHE A 1 208 ? 1.398 1.756 -13.977 1 98.81 208 PHE A C 1
ATOM 1674 O O . PHE A 1 208 ? 1.969 2.564 -13.242 1 98.81 208 PHE A O 1
ATOM 1681 N N . SER A 1 209 ? 0.139 1.769 -14.203 1 98.56 209 SER A N 1
ATOM 1682 C CA . SER A 1 209 ? -0.82 2.432 -13.328 1 98.56 209 SER A CA 1
ATOM 1683 C C . SER A 1 209 ? -1.5 1.433 -12.398 1 98.56 209 SER A C 1
ATOM 1685 O O . SER A 1 209 ? -2.068 0.439 -12.852 1 98.56 209 SER A O 1
ATOM 1687 N N . ILE A 1 210 ? -1.385 1.703 -11.156 1 98.75 210 ILE A N 1
ATOM 1688 C CA . ILE A 1 210 ? -2.051 0.821 -10.203 1 98.75 210 ILE A CA 1
ATOM 1689 C C . ILE A 1 210 ? -3.562 1.021 -10.289 1 98.75 210 ILE A C 1
ATOM 1691 O O . ILE A 1 210 ? -4.051 2.152 -10.242 1 98.75 210 ILE A O 1
ATOM 1695 N N . GLU A 1 211 ? -4.27 -0.061 -10.438 1 98.5 211 GLU A N 1
ATOM 1696 C CA . GLU A 1 211 ? -5.719 0.026 -10.586 1 98.5 211 GLU A CA 1
ATOM 1697 C C . GLU A 1 211 ? -6.438 -0.394 -9.312 1 98.5 211 GLU A C 1
ATOM 1699 O O . GLU A 1 211 ? -7.48 0.165 -8.969 1 98.5 211 GLU A O 1
ATOM 1704 N N . ARG A 1 212 ? -5.895 -1.353 -8.625 1 98.62 212 ARG A N 1
ATOM 1705 C CA . ARG A 1 212 ? -6.512 -1.852 -7.398 1 98.62 212 ARG A CA 1
ATOM 1706 C C . ARG A 1 212 ? -5.465 -2.463 -6.473 1 98.62 212 ARG A C 1
ATOM 1708 O O . ARG A 1 212 ? -4.547 -3.146 -6.93 1 98.62 212 ARG A O 1
ATOM 1715 N N . VAL A 1 213 ? -5.551 -2.145 -5.254 1 98.88 213 VAL A N 1
ATOM 1716 C CA . VAL A 1 213 ? -4.746 -2.76 -4.203 1 98.88 213 VAL A CA 1
ATOM 1717 C C . VAL A 1 213 ? -5.66 -3.441 -3.186 1 98.88 213 VAL A C 1
ATOM 1719 O O . VAL A 1 213 ? -6.555 -2.807 -2.623 1 98.88 213 VAL A O 1
ATOM 1722 N N . ILE A 1 214 ? -5.441 -4.703 -2.965 1 98.62 214 ILE A N 1
ATOM 1723 C CA . ILE A 1 214 ? -6.27 -5.453 -2.027 1 98.62 214 ILE A CA 1
ATOM 1724 C C . ILE A 1 214 ? -5.391 -6.066 -0.937 1 98.62 214 ILE A C 1
ATOM 1726 O O . ILE A 1 214 ? -4.441 -6.797 -1.232 1 98.62 214 ILE A O 1
ATOM 1730 N N . GLU A 1 215 ? -5.59 -5.672 0.274 1 98.44 215 GLU A N 1
ATOM 1731 C CA . GLU A 1 215 ? -5.18 -6.453 1.436 1 98.44 215 GLU A CA 1
ATOM 1732 C C . GLU A 1 215 ? -6.238 -7.492 1.8 1 98.44 215 GLU A C 1
ATOM 1734 O O . GLU A 1 215 ? -7.32 -7.145 2.283 1 98.44 215 GLU A O 1
ATOM 1739 N N . SER A 1 216 ? -5.934 -8.695 1.611 1 97.88 216 SER A N 1
ATOM 1740 C CA . SER A 1 216 ? -6.93 -9.75 1.479 1 97.88 216 SER A CA 1
ATOM 1741 C C . SER A 1 216 ? -7.773 -9.875 2.744 1 97.88 216 SER A C 1
ATOM 1743 O O . SER A 1 216 ? -7.258 -9.734 3.855 1 97.88 216 SER A O 1
ATOM 1745 N N . ASP A 1 217 ? -9.039 -10.016 2.582 1 96.31 217 ASP A N 1
ATOM 1746 C CA . ASP A 1 217 ? -9.93 -10.555 3.611 1 96.31 217 ASP A CA 1
ATOM 1747 C C . ASP A 1 217 ? -10.07 -12.07 3.479 1 96.31 217 ASP A C 1
ATOM 1749 O O . ASP A 1 217 ? -9.609 -12.656 2.5 1 96.31 217 ASP A O 1
ATOM 1753 N N . VAL A 1 218 ? -10.648 -12.672 4.48 1 96.12 218 VAL A N 1
ATOM 1754 C CA . VAL A 1 218 ? -11 -14.078 4.32 1 96.12 218 VAL A CA 1
ATOM 1755 C C . VAL A 1 218 ? -12.211 -14.203 3.398 1 96.12 218 VAL A C 1
ATOM 1757 O O . VAL A 1 218 ? -13 -13.266 3.262 1 96.12 218 VAL A O 1
ATOM 1760 N N . PRO A 1 219 ? -12.297 -15.352 2.701 1 96 219 PRO A N 1
ATOM 1761 C CA . PRO A 1 219 ? -13.492 -15.555 1.873 1 96 219 PRO A CA 1
ATOM 1762 C C . PRO A 1 219 ? -14.789 -15.367 2.652 1 96 219 PRO A C 1
ATOM 1764 O O . PRO A 1 219 ? -14.836 -15.625 3.857 1 96 219 PRO A O 1
ATOM 1767 N N . VAL A 1 220 ? -15.805 -14.984 1.935 1 93.44 220 VAL A N 1
ATOM 1768 C CA . VAL A 1 220 ? -17.078 -14.609 2.539 1 93.44 220 VAL A CA 1
ATOM 1769 C C . VAL A 1 220 ? -17.625 -15.773 3.355 1 93.44 220 VAL A C 1
ATOM 1771 O O . VAL A 1 220 ? -18.234 -15.57 4.41 1 93.44 220 VAL A O 1
ATOM 1774 N N . ASP A 1 221 ? -17.438 -16.984 2.914 1 92.69 221 ASP A N 1
ATOM 1775 C CA . ASP A 1 221 ? -17.984 -18.172 3.572 1 92.69 221 ASP A CA 1
ATOM 1776 C C . ASP A 1 221 ? -17.25 -18.469 4.871 1 92.69 221 ASP A C 1
ATOM 1778 O O . ASP A 1 221 ? -17.719 -19.25 5.695 1 92.69 221 ASP A O 1
ATOM 1782 N N . LEU A 1 222 ? -16.109 -17.844 5.062 1 93.19 222 LEU A N 1
ATOM 1783 C CA . LEU A 1 222 ? -15.305 -18.094 6.258 1 93.19 222 LEU A CA 1
ATOM 1784 C C . LEU A 1 222 ? -15.406 -16.922 7.238 1 93.19 222 LEU A C 1
ATOM 1786 O O . LEU A 1 222 ? -14.898 -17 8.359 1 93.19 222 LEU A O 1
ATOM 1790 N N . ASN A 1 223 ? -16.016 -15.891 6.848 1 86.5 223 ASN A N 1
ATOM 1791 C CA . ASN A 1 223 ? -16.062 -14.672 7.645 1 86.5 223 ASN A CA 1
ATOM 1792 C C . ASN A 1 223 ? -16.703 -14.914 9.008 1 86.5 223 ASN A C 1
ATOM 1794 O O . ASN A 1 223 ? -16.266 -14.359 10.016 1 86.5 223 ASN A O 1
ATOM 1798 N N . ASP A 1 224 ? -17.719 -15.773 9.039 1 88 224 ASP A N 1
ATOM 1799 C CA . ASP A 1 224 ? -18.484 -15.938 10.273 1 88 224 ASP A CA 1
ATOM 1800 C C . ASP A 1 224 ? -18.047 -17.203 11.016 1 88 224 ASP A C 1
ATOM 1802 O O . ASP A 1 224 ? -18.625 -17.547 12.047 1 88 224 ASP A O 1
ATOM 1806 N N . VAL A 1 225 ? -17.062 -17.844 10.453 1 91.44 225 VAL A N 1
ATOM 1807 C CA . VAL A 1 225 ? -16.562 -19.031 11.117 1 91.44 225 VAL A CA 1
ATOM 1808 C C . VAL A 1 225 ? -15.656 -18.641 12.281 1 91.44 225 VAL A C 1
ATOM 1810 O O . VAL A 1 225 ? -14.773 -17.797 12.141 1 91.44 225 VAL A O 1
ATOM 1813 N N . LYS A 1 226 ? -15.938 -19.172 13.469 1 90.75 226 LYS A N 1
ATOM 1814 C CA . LYS A 1 226 ? -15.062 -18.938 14.625 1 90.75 226 LYS A CA 1
ATOM 1815 C C . LYS A 1 226 ? -13.773 -19.75 14.516 1 90.75 226 LYS A C 1
ATOM 1817 O O . LYS A 1 226 ? -13.789 -20.969 14.695 1 90.75 226 LYS A O 1
ATOM 1822 N N . ALA A 1 227 ? -12.695 -19.109 14.25 1 91.06 227 ALA A N 1
ATOM 1823 C CA . ALA A 1 227 ? -11.422 -19.797 14.055 1 91.06 227 ALA A CA 1
ATOM 1824 C C . ALA A 1 227 ? -10.844 -20.266 15.391 1 91.06 227 ALA A C 1
ATOM 1826 O O . ALA A 1 227 ? -10.906 -19.531 16.391 1 91.06 227 ALA A O 1
ATOM 1827 N N . GLU A 1 228 ? -10.312 -21.453 15.398 1 92.31 228 GLU A N 1
ATOM 1828 C CA . GLU A 1 228 ? -9.547 -21.906 16.547 1 92.31 228 GLU A CA 1
ATOM 1829 C C . GLU A 1 228 ? -8.18 -21.234 16.609 1 92.31 228 GLU A C 1
ATOM 1831 O O . GLU A 1 228 ? -7.586 -20.938 15.57 1 92.31 228 GLU A O 1
ATOM 1836 N N . GLN A 1 229 ? -7.82 -21.109 17.859 1 92.31 229 GLN A N 1
ATOM 1837 C CA . GLN A 1 229 ? -6.477 -20.562 18.031 1 92.31 229 GLN A CA 1
ATOM 1838 C C . GLN A 1 229 ? -5.434 -21.453 17.359 1 92.31 229 GLN A C 1
ATOM 1840 O O . GLN A 1 229 ? -5.488 -22.688 17.484 1 92.31 229 GLN A O 1
ATOM 1845 N N . SER A 1 230 ? -4.527 -20.844 16.594 1 92.44 230 SER A N 1
ATOM 1846 C CA . SER A 1 230 ? -3.498 -21.594 15.875 1 92.44 230 SER A CA 1
ATOM 1847 C C . SER A 1 230 ? -2.205 -20.781 15.781 1 92.44 230 SER A C 1
ATOM 1849 O O . SER A 1 230 ? -2.234 -19.578 15.547 1 92.44 230 SER A O 1
ATOM 1851 N N . ASP A 1 231 ? -1.066 -21.484 15.898 1 92 231 ASP A N 1
ATOM 1852 C CA . ASP A 1 231 ? 0.242 -20.844 15.789 1 92 231 ASP A CA 1
ATOM 1853 C C . ASP A 1 231 ? 0.877 -21.125 14.43 1 92 231 ASP A C 1
ATOM 1855 O O . ASP A 1 231 ? 2.033 -20.766 14.188 1 92 231 ASP A O 1
ATOM 1859 N N . SER A 1 232 ? 0.074 -21.719 13.555 1 91.56 232 SER A N 1
ATOM 1860 C CA . SER A 1 232 ? 0.572 -21.969 12.211 1 91.56 232 SER A CA 1
ATOM 1861 C C . SER A 1 232 ? 0.785 -20.672 11.445 1 91.56 232 SER A C 1
ATOM 1863 O O . SER A 1 232 ? 0.112 -19.672 11.711 1 91.56 232 SER A O 1
ATOM 1865 N N . TYR A 1 233 ? 1.762 -20.719 10.523 1 91.44 233 TYR A N 1
ATOM 1866 C CA . TYR A 1 233 ? 2.039 -19.531 9.727 1 91.44 233 TYR A CA 1
ATOM 1867 C C . TYR A 1 233 ? 0.778 -19.031 9.039 1 91.44 233 TYR A C 1
ATOM 1869 O O . TYR A 1 233 ? 0.4 -17.859 9.188 1 91.44 233 TYR A O 1
ATOM 1877 N N . TYR A 1 234 ? 0.187 -19.938 8.289 1 93.75 234 TYR A N 1
ATOM 1878 C CA . TYR A 1 234 ? -1.133 -19.625 7.754 1 93.75 234 TYR A CA 1
ATOM 1879 C C . TYR A 1 234 ? -2.229 -20.281 8.586 1 93.75 234 TYR A C 1
ATOM 1881 O O . TYR A 1 234 ? -2.186 -21.484 8.836 1 93.75 234 TYR A O 1
ATOM 1889 N N . SER A 1 235 ? -3.164 -19.547 9.023 1 93.88 235 SER A N 1
ATOM 1890 C CA . SER A 1 235 ? -4.324 -20.047 9.758 1 93.88 235 SER A CA 1
ATOM 1891 C C . SER A 1 235 ? -5.516 -19.109 9.609 1 93.88 235 SER A C 1
ATOM 1893 O O . SER A 1 235 ? -5.34 -17.906 9.367 1 93.88 235 SER A O 1
ATOM 1895 N N . LEU A 1 236 ? -6.652 -19.703 9.664 1 94.25 236 LEU A N 1
ATOM 1896 C CA . LEU A 1 236 ? -7.855 -18.875 9.656 1 94.25 236 LEU A CA 1
ATOM 1897 C C . LEU A 1 236 ? -7.84 -17.891 10.82 1 94.25 236 LEU A C 1
ATOM 1899 O O . LEU A 1 236 ? -8.266 -16.75 10.672 1 94.25 236 LEU A O 1
ATOM 1903 N N . TYR A 1 237 ? -7.312 -18.297 11.961 1 92.44 237 TYR A N 1
ATOM 1904 C CA . TYR A 1 237 ? -7.199 -17.484 13.164 1 92.44 237 TYR A CA 1
ATOM 1905 C C . TYR A 1 237 ? -6.434 -16.188 12.867 1 92.44 237 TYR A C 1
ATOM 1907 O O . TYR A 1 237 ? -6.898 -15.102 13.211 1 92.44 237 TYR A O 1
ATOM 1915 N N . LYS A 1 238 ? -5.332 -16.344 12.203 1 92.5 238 LYS A N 1
ATOM 1916 C CA . LYS A 1 238 ? -4.496 -15.188 11.867 1 92.5 238 LYS A CA 1
ATOM 1917 C C . LYS A 1 238 ? -5.102 -14.383 10.727 1 92.5 238 LYS A C 1
ATOM 1919 O O . LYS A 1 238 ? -5.125 -13.148 10.773 1 92.5 238 LYS A O 1
ATOM 1924 N N . ALA A 1 239 ? -5.656 -15.109 9.727 1 93.62 239 ALA A N 1
ATOM 1925 C CA . ALA A 1 239 ? -6.168 -14.469 8.516 1 93.62 239 ALA A CA 1
ATOM 1926 C C . ALA A 1 239 ? -7.398 -13.617 8.828 1 93.62 239 ALA A C 1
ATOM 1928 O O . ALA A 1 239 ? -7.691 -12.656 8.117 1 93.62 239 ALA A O 1
ATOM 1929 N N . GLN A 1 240 ? -8.117 -13.953 9.859 1 92.62 240 GLN A N 1
ATOM 1930 C CA . GLN A 1 240 ? -9.289 -13.18 10.258 1 92.62 240 GLN A CA 1
ATOM 1931 C C . GLN A 1 240 ? -8.875 -11.891 10.969 1 92.62 240 GLN A C 1
ATOM 1933 O O . GLN A 1 240 ? -9.688 -10.977 11.125 1 92.62 240 GLN A O 1
ATOM 1938 N N . ARG A 1 241 ? -7.637 -11.805 11.336 1 91.5 241 ARG A N 1
ATOM 1939 C CA . ARG A 1 241 ? -7.172 -10.656 12.109 1 91.5 241 ARG A CA 1
ATOM 1940 C C . ARG A 1 241 ? -6.246 -9.773 11.281 1 91.5 241 ARG A C 1
ATOM 1942 O O . ARG A 1 241 ? -6.164 -8.562 11.508 1 91.5 241 ARG A O 1
ATOM 1949 N N . PHE A 1 242 ? -5.578 -10.406 10.352 1 93.69 242 PHE A N 1
ATOM 1950 C CA . PHE A 1 242 ? -4.629 -9.688 9.516 1 93.69 242 PHE A CA 1
ATOM 1951 C C . PHE A 1 242 ? -4.621 -10.258 8.094 1 93.69 242 PHE A C 1
ATOM 1953 O O . PHE A 1 242 ? -4.691 -11.469 7.91 1 93.69 242 PHE A O 1
ATOM 1960 N N . PRO A 1 243 ? -4.562 -9.367 7.109 1 96.5 243 PRO A N 1
ATOM 1961 C CA . PRO A 1 243 ? -4.52 -9.875 5.734 1 96.5 243 PRO A CA 1
ATOM 1962 C C . PRO A 1 243 ? -3.328 -10.789 5.48 1 96.5 243 PRO A C 1
ATOM 1964 O O . PRO A 1 243 ? -2.182 -10.398 5.699 1 96.5 243 PRO A O 1
ATOM 1967 N N . ALA A 1 244 ? -3.625 -11.945 4.953 1 96.81 244 ALA A N 1
ATOM 1968 C CA . ALA A 1 244 ? -2.561 -12.906 4.676 1 96.81 244 ALA A CA 1
ATOM 1969 C C . ALA A 1 244 ? -1.853 -12.578 3.365 1 96.81 244 ALA A C 1
ATOM 1971 O O . ALA A 1 244 ? -0.661 -12.852 3.209 1 96.81 244 ALA A O 1
ATOM 1972 N N . SER A 1 245 ? -2.598 -11.953 2.439 1 98.31 245 SER A N 1
ATOM 1973 C CA . SER A 1 245 ? -2.076 -11.75 1.092 1 98.31 245 SER A CA 1
ATOM 1974 C C . SER A 1 245 ? -2.246 -10.297 0.649 1 98.31 245 SER A C 1
ATOM 1976 O O . SER A 1 245 ? -3.178 -9.617 1.082 1 98.31 245 SER A O 1
ATOM 1978 N N . MET A 1 246 ? -1.332 -9.805 -0.102 1 98.62 246 MET A N 1
ATOM 1979 C CA . MET A 1 246 ? -1.477 -8.609 -0.925 1 98.62 246 MET A CA 1
ATOM 1980 C C . MET A 1 246 ? -1.838 -8.977 -2.361 1 98.62 246 MET A C 1
ATOM 1982 O O . MET A 1 246 ? -1.255 -9.898 -2.936 1 98.62 246 MET A O 1
ATOM 1986 N N . ILE A 1 247 ? -2.857 -8.391 -2.902 1 98.88 247 ILE A N 1
ATOM 1987 C CA . ILE A 1 247 ? -3.305 -8.594 -4.277 1 98.88 247 ILE A CA 1
ATOM 1988 C C . ILE A 1 247 ? -3.344 -7.254 -5.008 1 98.88 247 ILE A C 1
ATOM 1990 O O . ILE A 1 247 ? -3.951 -6.293 -4.527 1 98.88 247 ILE A O 1
ATOM 1994 N N . ILE A 1 248 ? -2.68 -7.156 -6.145 1 98.94 248 ILE A N 1
ATOM 1995 C CA . ILE A 1 248 ? -2.594 -5.891 -6.867 1 98.94 248 ILE A CA 1
ATOM 1996 C C . ILE A 1 248 ? -2.99 -6.105 -8.328 1 98.94 248 ILE A C 1
ATOM 1998 O O . ILE A 1 248 ? -2.596 -7.094 -8.945 1 98.94 248 ILE A O 1
ATOM 2002 N N . LYS A 1 249 ? -3.814 -5.293 -8.852 1 98.94 249 LYS A N 1
ATOM 2003 C CA . LYS A 1 249 ? -4.059 -5.164 -10.289 1 98.94 249 LYS A CA 1
ATOM 2004 C C . LYS A 1 249 ? -3.455 -3.875 -10.836 1 98.94 249 LYS A C 1
ATOM 2006 O O . LYS A 1 249 ? -3.75 -2.785 -10.344 1 98.94 249 LYS A O 1
ATOM 2011 N N . ALA A 1 250 ? -2.6 -3.984 -11.734 1 98.88 250 ALA A N 1
ATOM 2012 C CA . ALA A 1 250 ? -1.981 -2.859 -12.43 1 98.88 250 ALA A CA 1
ATOM 2013 C C . ALA A 1 250 ? -2.234 -2.938 -13.93 1 98.88 250 ALA A C 1
ATOM 2015 O O . ALA A 1 250 ? -2.469 -4.02 -14.477 1 98.88 250 ALA A O 1
ATOM 2016 N N . VAL A 1 251 ? -2.16 -1.794 -14.641 1 98.62 251 VAL A N 1
ATOM 2017 C CA . VAL A 1 251 ? -2.504 -1.753 -16.062 1 98.62 251 VAL A CA 1
ATOM 2018 C C . VAL A 1 251 ? -1.43 -0.988 -16.828 1 98.62 251 VAL A C 1
ATOM 2020 O O . VAL A 1 251 ? -0.822 -0.055 -16.297 1 98.62 251 VAL A O 1
ATOM 2023 N N . LYS A 1 252 ? -1.152 -1.479 -17.953 1 98.25 252 LYS A N 1
ATOM 2024 C CA . LYS A 1 252 ? -0.326 -0.739 -18.906 1 98.25 252 LYS A CA 1
ATOM 2025 C C . LYS A 1 252 ? -1.163 0.261 -19.688 1 98.25 252 LYS A C 1
ATOM 2027 O O . LYS A 1 252 ? -1.959 -0.128 -20.547 1 98.25 252 LYS A O 1
ATOM 2032 N N . LYS A 1 253 ? -0.985 1.535 -19.406 1 90.62 253 LYS A N 1
ATOM 2033 C CA . LYS A 1 253 ? -1.793 2.539 -20.094 1 90.62 253 LYS A CA 1
ATOM 2034 C C . LYS A 1 253 ? -1.104 3.021 -21.375 1 90.62 253 LYS A C 1
ATOM 2036 O O . LYS A 1 253 ? 0.124 2.998 -21.469 1 90.62 253 LYS A O 1
ATOM 2041 N N . MET B 1 1 ? -25.969 10.516 8.047 1 49.81 1 MET B N 1
ATOM 2042 C CA . MET B 1 1 ? -25.812 11.961 8.016 1 49.81 1 MET B CA 1
ATOM 2043 C C . MET B 1 1 ? -25.625 12.516 9.43 1 49.81 1 MET B C 1
ATOM 2045 O O . MET B 1 1 ? -24.703 13.297 9.672 1 49.81 1 MET B O 1
ATOM 2049 N N . LYS B 1 2 ? -26.406 11.93 10.359 1 55.72 2 LYS B N 1
ATOM 2050 C CA . LYS B 1 2 ? -26.406 12.414 11.734 1 55.72 2 LYS B CA 1
ATOM 2051 C C . LYS B 1 2 ? -25.141 12 12.477 1 55.72 2 LYS B C 1
ATOM 2053 O O . LYS B 1 2 ? -24.516 12.82 13.148 1 55.72 2 LYS B O 1
ATOM 2058 N N . LEU B 1 3 ? -24.656 10.805 12.164 1 61.5 3 LEU B N 1
ATOM 2059 C CA . LEU B 1 3 ? -23.5 10.273 12.867 1 61.5 3 LEU B CA 1
ATOM 2060 C C . LEU B 1 3 ? -22.219 10.961 12.414 1 61.5 3 LEU B C 1
ATOM 2062 O O . LEU B 1 3 ? -21.344 11.266 13.227 1 61.5 3 LEU B O 1
ATOM 2066 N N . THR B 1 4 ? -22.297 11.305 11.25 1 75.25 4 THR B N 1
ATOM 2067 C CA . THR B 1 4 ? -21.125 11.984 10.688 1 75.25 4 THR B CA 1
ATOM 2068 C C . THR B 1 4 ? -21.031 13.406 11.227 1 75.25 4 THR B C 1
ATOM 2070 O O . THR B 1 4 ? -19.938 13.875 11.578 1 75.25 4 THR B O 1
ATOM 2073 N N . GLU B 1 5 ? -22.141 14.039 11.414 1 80.12 5 GLU B N 1
ATOM 2074 C CA . GLU B 1 5 ? -22.156 15.406 11.922 1 80.12 5 GLU B CA 1
ATOM 2075 C C . GLU B 1 5 ? -21.75 15.445 13.391 1 80.12 5 GLU B C 1
ATOM 2077 O O . GLU B 1 5 ? -21.031 16.344 13.82 1 80.12 5 GLU B O 1
ATOM 2082 N N . GLU B 1 6 ? -22.281 14.484 14.102 1 81.5 6 GLU B N 1
ATOM 2083 C CA . GLU B 1 6 ? -21.953 14.406 15.523 1 81.5 6 GLU B CA 1
ATOM 2084 C C . GLU B 1 6 ? -20.453 14.172 15.727 1 81.5 6 GLU B C 1
ATOM 2086 O O . GLU B 1 6 ? -19.844 14.773 16.609 1 81.5 6 GLU B O 1
ATOM 2091 N N . LEU B 1 7 ? -19.922 13.328 14.93 1 84.62 7 LEU B N 1
ATOM 2092 C CA . LEU B 1 7 ? -18.5 13.039 15 1 84.62 7 LEU B CA 1
ATOM 2093 C C . LEU B 1 7 ? -17.672 14.273 14.656 1 84.62 7 LEU B C 1
ATOM 2095 O O . LEU B 1 7 ? -16.672 14.562 15.32 1 84.62 7 LEU B O 1
ATOM 2099 N N . LEU B 1 8 ? -18.172 14.977 13.734 1 86.5 8 LEU B N 1
ATOM 2100 C CA . LEU B 1 8 ? -17.469 16.188 13.312 1 86.5 8 LEU B CA 1
ATOM 2101 C C . LEU B 1 8 ? -17.469 17.219 14.438 1 86.5 8 LEU B C 1
ATOM 2103 O O . LEU B 1 8 ? -16.438 17.859 14.688 1 86.5 8 LEU B O 1
ATOM 2107 N N . GLU B 1 9 ? -18.562 17.359 15.031 1 84.81 9 GLU B N 1
ATOM 2108 C CA . GLU B 1 9 ? -18.672 18.344 16.109 1 84.81 9 GLU B CA 1
ATOM 2109 C C . GLU B 1 9 ? -17.812 17.938 17.312 1 84.81 9 GLU B C 1
ATOM 2111 O O . GLU B 1 9 ? -17.156 18.781 17.922 1 84.81 9 GLU B O 1
ATOM 2116 N N . LYS B 1 10 ? -17.875 16.703 17.547 1 82.94 10 LYS B N 1
ATOM 2117 C CA . LYS B 1 10 ? -17.047 16.172 18.641 1 82.94 10 LYS B CA 1
ATOM 2118 C C . LYS B 1 10 ? -15.57 16.406 18.375 1 82.94 10 LYS B C 1
ATOM 2120 O O . LYS B 1 10 ? -14.844 16.891 19.25 1 82.94 10 LYS B O 1
ATOM 2125 N N . ASN B 1 11 ? -15.117 16.047 17.234 1 87.62 11 ASN B N 1
ATOM 2126 C CA . ASN B 1 11 ? -13.719 16.219 16.875 1 87.62 11 ASN B CA 1
ATOM 2127 C C . ASN B 1 11 ? -13.312 17.688 16.828 1 87.62 11 ASN B C 1
ATOM 2129 O O . ASN B 1 11 ? -12.211 18.047 17.25 1 87.62 11 ASN B O 1
ATOM 2133 N N . ARG B 1 12 ? -14.211 18.516 16.375 1 87.44 12 ARG B N 1
ATOM 2134 C CA . ARG B 1 12 ? -13.945 19.938 16.359 1 87.44 12 ARG B CA 1
ATOM 2135 C C . ARG B 1 12 ? -13.695 20.469 17.766 1 87.44 12 ARG B C 1
ATOM 2137 O O . ARG B 1 12 ? -12.734 21.203 18 1 87.44 12 ARG B O 1
ATOM 2144 N N . ALA B 1 13 ? -14.531 20.109 18.656 1 83.94 13 ALA B N 1
ATOM 2145 C CA . ALA B 1 13 ? -14.398 20.516 20.047 1 83.94 13 ALA B CA 1
ATOM 2146 C C . ALA B 1 13 ? -13.094 20.031 20.656 1 83.94 13 ALA B C 1
ATOM 2148 O O . ALA B 1 13 ? -12.422 20.75 21.391 1 83.94 13 ALA B O 1
ATOM 2149 N N . GLY B 1 14 ? -12.797 18.828 20.312 1 83.75 14 GLY B N 1
ATOM 2150 C CA . GLY B 1 14 ? -11.531 18.281 20.781 1 83.75 14 GLY B CA 1
ATOM 2151 C C . GLY B 1 14 ? -10.328 19.031 20.266 1 83.75 14 GLY B C 1
ATOM 2152 O O . GLY B 1 14 ? -9.438 19.391 21.047 1 83.75 14 GLY B O 1
ATOM 2153 N N . TRP B 1 15 ? -10.328 19.266 19.016 1 87 15 TRP B N 1
ATOM 2154 C CA . TRP B 1 15 ? -9.195 19.969 18.422 1 87 15 TRP B CA 1
ATOM 2155 C C . TRP B 1 15 ? -9.109 21.406 18.938 1 87 15 TRP B C 1
ATOM 2157 O O . TRP B 1 15 ? -8.016 21.938 19.094 1 87 15 TRP B O 1
ATOM 2167 N N . ASN B 1 16 ? -10.203 22.016 19.141 1 87.25 16 ASN B N 1
ATOM 2168 C CA . ASN B 1 16 ? -10.195 23.359 19.734 1 87.25 16 ASN B CA 1
ATOM 2169 C C . ASN B 1 16 ? -9.539 23.359 21.109 1 87.25 16 ASN B C 1
ATOM 2171 O O . ASN B 1 16 ? -8.859 24.312 21.484 1 87.25 16 ASN B O 1
ATOM 2175 N N . THR B 1 17 ? -9.703 22.266 21.766 1 81.38 17 THR B N 1
ATOM 2176 C CA . THR B 1 17 ? -9.203 22.172 23.141 1 81.38 17 THR B CA 1
ATOM 2177 C C . THR B 1 17 ? -7.699 21.906 23.141 1 81.38 17 THR B C 1
ATOM 2179 O O . THR B 1 17 ? -6.973 22.469 23.953 1 81.38 17 THR B O 1
ATOM 2182 N N . VAL B 1 18 ? -7.234 21.188 22.172 1 79.25 18 VAL B N 1
ATOM 2183 C CA . VAL B 1 18 ? -5.855 20.703 22.266 1 79.25 18 VAL B CA 1
ATOM 2184 C C . VAL B 1 18 ? -4.98 21.453 21.266 1 79.25 18 VAL B C 1
ATOM 2186 O O . VAL B 1 18 ? -3.797 21.156 21.125 1 79.25 18 VAL B O 1
ATOM 2189 N N . ALA B 1 19 ? -5.484 22.359 20.609 1 80.94 19 ALA B N 1
ATOM 2190 C CA . ALA B 1 19 ? -4.824 23.047 19.484 1 80.94 19 ALA B CA 1
ATOM 2191 C C . ALA B 1 19 ? -3.424 23.5 19.891 1 80.94 19 ALA B C 1
ATOM 2193 O O . ALA B 1 19 ? -2.465 23.312 19.125 1 80.94 19 ALA B O 1
ATOM 2194 N N . HIS B 1 20 ? -3.227 23.953 21.062 1 79.19 20 HIS B N 1
ATOM 2195 C CA . HIS B 1 20 ? -1.965 24.562 21.484 1 79.19 20 HIS B CA 1
ATOM 2196 C C . HIS B 1 20 ? -0.89 23.5 21.688 1 79.19 20 HIS B C 1
ATOM 2198 O O . HIS B 1 20 ? 0.303 23.781 21.562 1 79.19 20 HIS B O 1
ATOM 2204 N N . HIS B 1 21 ? -1.326 22.281 21.891 1 77.5 21 HIS B N 1
ATOM 2205 C CA . HIS B 1 21 ? -0.388 21.188 22.109 1 77.5 21 HIS B CA 1
ATOM 2206 C C . HIS B 1 21 ? 0.291 20.766 20.812 1 77.5 21 HIS B C 1
ATOM 2208 O O . HIS B 1 21 ? 1.338 20.109 20.828 1 77.5 21 HIS B O 1
ATOM 2214 N N . PHE B 1 22 ? -0.22 21.234 19.766 1 77.38 22 PHE B N 1
ATOM 2215 C CA . PHE B 1 22 ? 0.274 20.719 18.5 1 77.38 22 PHE B CA 1
ATOM 2216 C C . PHE B 1 22 ? 0.907 21.844 17.672 1 77.38 22 PHE B C 1
ATOM 2218 O O . PHE B 1 22 ? 1.08 21.703 16.469 1 77.38 22 PHE B O 1
ATOM 2225 N N . ASN B 1 23 ? 1.215 22.844 18.359 1 81.5 23 ASN B N 1
ATOM 2226 C CA . ASN B 1 23 ? 1.859 23.969 17.688 1 81.5 23 ASN B CA 1
ATOM 2227 C C . ASN B 1 23 ? 3.203 23.562 17.094 1 81.5 23 ASN B C 1
ATOM 2229 O O . ASN B 1 23 ? 4.148 23.25 17.812 1 81.5 23 ASN B O 1
ATOM 2233 N N . GLY B 1 24 ? 3.217 23.5 15.805 1 82.44 24 GLY B N 1
ATOM 2234 C CA . GLY B 1 24 ? 4.438 23.219 15.07 1 82.44 24 GLY B CA 1
ATOM 2235 C C . GLY B 1 24 ? 4.766 21.75 15 1 82.44 24 GLY B C 1
ATOM 2236 O O . GLY B 1 24 ? 5.801 21.359 14.461 1 82.44 24 GLY B O 1
ATOM 2237 N N . GLN B 1 25 ? 3.873 20.969 15.492 1 84.75 25 GLN B N 1
ATOM 2238 C CA . GLN B 1 25 ? 4.117 19.516 15.477 1 84.75 25 GLN B CA 1
ATOM 2239 C C . GLN B 1 25 ? 3.664 18.891 14.164 1 84.75 25 GLN B C 1
ATOM 2241 O O . GLN B 1 25 ? 2.625 19.266 13.617 1 84.75 25 GLN B O 1
ATOM 2246 N N . ASP B 1 26 ? 4.5 18.031 13.664 1 89.06 26 ASP B N 1
ATOM 2247 C CA . ASP B 1 26 ? 4.195 17.25 12.469 1 89.06 26 ASP B CA 1
ATOM 2248 C C . ASP B 1 26 ? 3.791 18.156 11.312 1 89.06 26 ASP B C 1
ATOM 2250 O O . ASP B 1 26 ? 2.699 18.016 10.758 1 89.06 26 ASP B O 1
ATOM 2254 N N . ALA B 1 27 ? 4.59 19.094 11.023 1 95.81 27 ALA B N 1
ATOM 2255 C CA . ALA B 1 27 ? 4.469 20.031 9.906 1 95.81 27 ALA B CA 1
ATOM 2256 C C . ALA B 1 27 ? 5.656 19.906 8.961 1 95.81 27 ALA B C 1
ATOM 2258 O O . ALA B 1 27 ? 6.711 19.375 9.336 1 95.81 27 ALA B O 1
ATOM 2259 N N . LEU B 1 28 ? 5.445 20.359 7.727 1 97.75 28 LEU B N 1
ATOM 2260 C CA . LEU B 1 28 ? 6.559 20.422 6.789 1 97.75 28 LEU B CA 1
ATOM 2261 C C . LEU B 1 28 ? 7.707 21.25 7.363 1 97.75 28 LEU B C 1
ATOM 2263 O O . LEU B 1 28 ? 7.477 22.266 8.023 1 97.75 28 LEU B O 1
ATOM 2267 N N . PRO B 1 29 ? 8.969 20.703 7.238 1 97.56 29 PRO B N 1
ATOM 2268 C CA . PRO B 1 29 ? 9.375 19.719 6.234 1 97.56 29 PRO B CA 1
ATOM 2269 C C . PRO B 1 29 ? 9.234 18.281 6.73 1 97.56 29 PRO B C 1
ATOM 2271 O O . PRO B 1 29 ? 9.516 17.344 5.984 1 97.56 29 PRO B O 1
ATOM 2274 N N . GLY B 1 30 ? 8.867 18.016 7.953 1 97.31 30 GLY B N 1
ATOM 2275 C CA . GLY B 1 30 ? 8.656 16.672 8.445 1 97.31 30 GLY B CA 1
ATOM 2276 C C . GLY B 1 30 ? 7.336 16.062 7.992 1 97.31 30 GLY B C 1
ATOM 2277 O O . GLY B 1 30 ? 6.316 16.766 7.953 1 97.31 30 GLY B O 1
ATOM 2278 N N . TYR B 1 31 ? 7.32 14.797 7.668 1 98.31 31 TYR B N 1
ATOM 2279 C CA . TYR B 1 31 ? 6.102 14.164 7.184 1 98.31 31 TYR B CA 1
ATOM 2280 C C . TYR B 1 31 ? 5.395 13.414 8.312 1 98.31 31 TYR B C 1
ATOM 2282 O O . TYR B 1 31 ? 4.449 12.664 8.062 1 98.31 31 TYR B O 1
ATOM 2290 N N . GLY B 1 32 ? 5.809 13.547 9.539 1 97.5 32 GLY B N 1
ATOM 2291 C CA . GLY B 1 32 ? 5.223 12.898 10.695 1 97.5 32 GLY B CA 1
ATOM 2292 C C . GLY B 1 32 ? 6.242 12.555 11.766 1 97.5 32 GLY B C 1
ATOM 2293 O O . GLY B 1 32 ? 7.43 12.867 11.625 1 97.5 32 GLY B O 1
ATOM 2294 N N . PRO B 1 33 ? 5.812 11.992 12.867 1 96.44 33 PRO B N 1
ATOM 2295 C CA . PRO B 1 33 ? 6.734 11.625 13.945 1 96.44 33 PRO B CA 1
ATOM 2296 C C . PRO B 1 33 ? 7.805 10.633 13.492 1 96.44 33 PRO B C 1
ATOM 2298 O O . PRO B 1 33 ? 7.477 9.547 13.016 1 96.44 33 PRO B O 1
ATOM 2301 N N . TYR B 1 34 ? 9.094 11.07 13.602 1 95.94 34 TYR B N 1
ATOM 2302 C CA . TYR B 1 34 ? 10.258 10.258 13.289 1 95.94 34 TYR B CA 1
ATOM 2303 C C . TYR B 1 34 ? 10.273 9.859 11.82 1 95.94 34 TYR B C 1
ATOM 2305 O O . TYR B 1 34 ? 10.812 8.805 11.461 1 95.94 34 TYR B O 1
ATOM 2313 N N . ALA B 1 35 ? 9.578 10.609 10.984 1 97.25 35 ALA B N 1
ATOM 2314 C CA . ALA B 1 35 ? 9.57 10.312 9.555 1 97.25 35 ALA B CA 1
ATOM 2315 C C . ALA B 1 35 ? 10.586 11.172 8.812 1 97.25 35 ALA B C 1
ATOM 2317 O O . ALA B 1 35 ? 11.047 12.188 9.328 1 97.25 35 ALA B O 1
ATOM 2318 N N . GLN B 1 36 ? 10.914 10.789 7.648 1 97.5 36 GLN B N 1
ATOM 2319 C CA . GLN B 1 36 ? 11.789 11.539 6.754 1 97.5 36 GLN B CA 1
ATOM 2320 C C . GLN B 1 36 ? 11.203 12.914 6.434 1 97.5 36 GLN B C 1
ATOM 2322 O O . GLN B 1 36 ? 10.008 13.141 6.629 1 97.5 36 GLN B O 1
ATOM 2327 N N . THR B 1 37 ? 12.078 13.766 6.012 1 97.25 37 THR B N 1
ATOM 2328 C CA . THR B 1 37 ? 11.688 15.141 5.703 1 97.25 37 THR B CA 1
ATOM 2329 C C . THR B 1 37 ? 11.562 15.344 4.195 1 97.25 37 THR B C 1
ATOM 2331 O O . THR B 1 37 ? 11.961 14.477 3.414 1 97.25 37 THR B O 1
ATOM 2334 N N . GLU B 1 38 ? 11 16.5 3.826 1 98.19 38 GLU B N 1
ATOM 2335 C CA . GLU B 1 38 ? 10.906 16.859 2.416 1 98.19 38 GLU B CA 1
ATOM 2336 C C . GLU B 1 38 ? 12.289 16.984 1.781 1 98.19 38 GLU B C 1
ATOM 2338 O O . GLU B 1 38 ? 12.469 16.656 0.606 1 98.19 38 GLU B O 1
ATOM 2343 N N . ASP B 1 39 ? 13.242 17.391 2.557 1 96 39 ASP B N 1
ATOM 2344 C CA . ASP B 1 39 ? 14.609 17.453 2.043 1 96 39 ASP B CA 1
ATOM 2345 C C . ASP B 1 39 ? 15.117 16.078 1.625 1 96 39 ASP B C 1
ATOM 2347 O O . ASP B 1 39 ? 15.898 15.961 0.682 1 96 39 ASP B O 1
ATOM 2351 N N . GLU B 1 40 ? 14.664 15.086 2.299 1 97.38 40 GLU B N 1
ATOM 2352 C CA . GLU B 1 40 ? 15.094 13.719 2.023 1 97.38 40 GLU B CA 1
ATOM 2353 C C . GLU B 1 40 ? 14.266 13.094 0.912 1 97.38 40 GLU B C 1
ATOM 2355 O O . GLU B 1 40 ? 14.797 12.414 0.034 1 97.38 40 GLU B O 1
ATOM 2360 N N . LEU B 1 41 ? 12.969 13.352 0.919 1 97.94 41 LEU B N 1
ATOM 2361 C CA . LEU B 1 41 ? 12.062 12.609 0.046 1 97.94 41 LEU B CA 1
ATOM 2362 C C . LEU B 1 41 ? 11.836 13.367 -1.261 1 97.94 41 LEU B C 1
ATOM 2364 O O . LEU B 1 41 ? 11.531 12.75 -2.289 1 97.94 41 LEU B O 1
ATOM 2368 N N . LYS B 1 42 ? 11.875 14.672 -1.224 1 98.06 42 LYS B N 1
ATOM 2369 C CA . LYS B 1 42 ? 11.734 15.531 -2.393 1 98.06 42 LYS B CA 1
ATOM 2370 C C . LYS B 1 42 ? 10.469 15.188 -3.178 1 98.06 42 LYS B C 1
ATOM 2372 O O . LYS B 1 42 ? 10.523 14.969 -4.387 1 98.06 42 LYS B O 1
ATOM 2377 N N . LEU B 1 43 ? 9.398 15.227 -2.477 1 98.56 43 LEU B N 1
ATOM 2378 C CA . LEU B 1 43 ? 8.125 14.875 -3.094 1 98.56 43 LEU B CA 1
ATOM 2379 C C . LEU B 1 43 ? 7.539 16.062 -3.842 1 98.56 43 LEU B C 1
ATOM 2381 O O . LEU B 1 43 ? 6.809 15.891 -4.82 1 98.56 43 LEU B O 1
ATOM 2385 N N . PHE B 1 44 ? 7.898 17.234 -3.322 1 98.38 44 PHE B N 1
ATOM 2386 C CA . PHE B 1 44 ? 7.465 18.453 -4.008 1 98.38 44 PHE B CA 1
ATOM 2387 C C . PHE B 1 44 ? 8.469 18.859 -5.082 1 98.38 44 PHE B C 1
ATOM 2389 O O . PHE B 1 44 ? 9.664 18.609 -4.945 1 98.38 44 PHE B O 1
ATOM 2396 N N . GLY B 1 45 ? 8.07 19.391 -6.152 1 96.06 45 GLY B N 1
ATOM 2397 C CA . GLY B 1 45 ? 8.945 20.078 -7.086 1 96.06 45 GLY B CA 1
ATOM 2398 C C . GLY B 1 45 ? 9.227 21.516 -6.691 1 96.06 45 GLY B C 1
ATOM 2399 O O . GLY B 1 45 ? 9.383 21.812 -5.508 1 96.06 45 GLY B O 1
ATOM 2400 N N . GLU B 1 46 ? 9.32 22.312 -7.633 1 97.12 46 GLU B N 1
ATOM 2401 C CA . GLU B 1 46 ? 9.531 23.734 -7.398 1 97.12 46 GLU B CA 1
ATOM 2402 C C . GLU B 1 46 ? 8.273 24.391 -6.828 1 97.12 46 GLU B C 1
ATOM 2404 O O . GLU B 1 46 ? 7.195 24.281 -7.418 1 97.12 46 GLU B O 1
ATOM 2409 N N . ILE B 1 47 ? 8.461 25.078 -5.734 1 98.38 47 ILE B N 1
ATOM 2410 C CA . ILE B 1 47 ? 7.332 25.672 -5.031 1 98.38 47 ILE B CA 1
ATOM 2411 C C . ILE B 1 47 ? 7.195 27.141 -5.445 1 98.38 47 ILE B C 1
ATOM 2413 O O . ILE B 1 47 ? 6.113 27.719 -5.355 1 98.38 47 ILE B O 1
ATOM 2417 N N . LYS B 1 48 ? 8.305 27.734 -5.848 1 98.56 48 LYS B N 1
ATOM 2418 C CA . LYS B 1 48 ? 8.297 29.141 -6.219 1 98.56 48 LYS B CA 1
ATOM 2419 C C . LYS B 1 48 ? 7.176 29.453 -7.203 1 98.56 48 LYS B C 1
ATOM 2421 O O . LYS B 1 48 ? 7.016 28.75 -8.211 1 98.56 48 LYS B O 1
ATOM 2426 N N . ASP B 1 49 ? 6.387 30.406 -6.898 1 98.62 49 ASP B N 1
ATOM 2427 C CA . ASP B 1 49 ? 5.328 30.969 -7.734 1 98.62 49 ASP B CA 1
ATOM 2428 C C . ASP B 1 49 ? 4.172 29.984 -7.891 1 98.62 49 ASP B C 1
ATOM 2430 O O . ASP B 1 49 ? 3.379 30.094 -8.828 1 98.62 49 ASP B O 1
ATOM 2434 N N . LYS B 1 50 ? 4.129 28.984 -7.012 1 98.88 50 LYS B N 1
ATOM 2435 C CA . LYS B 1 50 ? 3.057 28 -7.086 1 98.88 50 LYS B CA 1
ATOM 2436 C C . LYS B 1 50 ? 1.921 28.344 -6.129 1 98.88 50 LYS B C 1
ATOM 2438 O O . LYS B 1 50 ? 2.127 29.062 -5.152 1 98.88 50 LYS B O 1
ATOM 2443 N N . LYS B 1 51 ? 0.755 27.938 -6.516 1 98.94 51 LYS B N 1
ATOM 2444 C CA . LYS B 1 51 ? -0.418 28.047 -5.656 1 98.94 51 LYS B CA 1
ATOM 2445 C C . LYS B 1 51 ? -0.646 26.75 -4.883 1 98.94 51 LYS B C 1
ATOM 2447 O O . LYS B 1 51 ? -0.808 25.688 -5.484 1 98.94 51 LYS B O 1
ATOM 2452 N N . VAL B 1 52 ? -0.679 26.828 -3.562 1 98.94 52 VAL B N 1
ATOM 2453 C CA . VAL B 1 52 ? -0.726 25.625 -2.744 1 98.94 52 VAL B CA 1
ATOM 2454 C C . VAL B 1 52 ? -1.934 25.672 -1.812 1 98.94 52 VAL B C 1
ATOM 2456 O O . VAL B 1 52 ? -2.348 26.766 -1.384 1 98.94 52 VAL B O 1
ATOM 2459 N N . LEU B 1 53 ? -2.488 24.516 -1.534 1 98.94 53 LEU B N 1
ATOM 2460 C CA . LEU B 1 53 ? -3.592 24.344 -0.597 1 98.94 53 LEU B CA 1
ATOM 2461 C C . LEU B 1 53 ? -3.273 23.25 0.42 1 98.94 53 LEU B C 1
ATOM 2463 O O . LEU B 1 53 ? -2.947 22.125 0.044 1 98.94 53 LEU B O 1
ATOM 2467 N N . GLU B 1 54 ? -3.314 23.609 1.672 1 98.88 54 GLU B N 1
ATOM 2468 C CA . GLU B 1 54 ? -3.16 22.594 2.719 1 98.88 54 GLU B CA 1
ATOM 2469 C C . GLU B 1 54 ? -4.512 22.188 3.297 1 98.88 54 GLU B C 1
ATOM 2471 O O . GLU B 1 54 ? -5.32 23.047 3.658 1 98.88 54 GLU B O 1
ATOM 2476 N N . ILE B 1 55 ? -4.77 20.906 3.314 1 98.75 55 ILE B N 1
ATOM 2477 C CA . ILE B 1 55 ? -5.926 20.328 3.982 1 98.75 55 ILE B CA 1
ATOM 2478 C C . ILE B 1 55 ? -5.547 19.906 5.402 1 98.75 55 ILE B C 1
ATOM 2480 O O . ILE B 1 55 ? -4.746 18.984 5.59 1 98.75 55 ILE B O 1
ATOM 2484 N N . GLY B 1 56 ? -6.164 20.5 6.43 1 97.75 56 GLY B N 1
ATOM 2485 C CA . GLY B 1 56 ? -5.738 20.344 7.809 1 97.75 56 GLY B CA 1
ATOM 2486 C C . GLY B 1 56 ? -4.457 21.078 8.133 1 97.75 56 GLY B C 1
ATOM 2487 O O . GLY B 1 56 ? -3.451 20.469 8.492 1 97.75 56 GLY B O 1
ATOM 2488 N N . PHE B 1 57 ? -4.559 22.438 8.109 1 97.69 57 PHE B N 1
ATOM 2489 C CA . PHE B 1 57 ? -3.33 23.219 8.156 1 97.69 57 PHE B CA 1
ATOM 2490 C C . PHE B 1 57 ? -2.842 23.375 9.594 1 97.69 57 PHE B C 1
ATOM 2492 O O . PHE B 1 57 ? -1.712 23.797 9.828 1 97.69 57 PHE B O 1
ATOM 2499 N N . GLY B 1 58 ? -3.664 23.031 10.625 1 96.25 58 GLY B N 1
ATOM 2500 C CA . GLY B 1 58 ? -3.246 23.094 12.016 1 96.25 58 GLY B CA 1
ATOM 2501 C C . GLY B 1 58 ? -2.672 24.438 12.414 1 96.25 58 GLY B C 1
ATOM 2502 O O . GLY B 1 58 ? -3.301 25.469 12.195 1 96.25 58 GLY B O 1
ATOM 2503 N N . SER B 1 59 ? -1.462 24.453 12.93 1 95.62 59 SER B N 1
ATOM 2504 C CA . SER B 1 59 ? -0.87 25.688 13.453 1 95.62 59 SER B CA 1
ATOM 2505 C C . SER B 1 59 ? -0.253 26.516 12.336 1 95.62 59 SER B C 1
ATOM 2507 O O . SER B 1 59 ? 0.33 27.578 12.602 1 95.62 59 SER B O 1
ATOM 2509 N N . GLY B 1 60 ? -0.3 26.078 11.117 1 97.62 60 GLY B N 1
ATOM 2510 C CA . GLY B 1 60 ? 0.059 26.891 9.969 1 97.62 60 GLY B CA 1
ATOM 2511 C C . GLY B 1 60 ? 1.527 26.797 9.602 1 97.62 60 GLY B C 1
ATOM 2512 O O . GLY B 1 60 ? 1.978 27.438 8.648 1 97.62 60 GLY B O 1
ATOM 2513 N N . HIS B 1 61 ? 2.277 25.969 10.258 1 98 61 HIS B N 1
ATOM 2514 C CA . HIS B 1 61 ? 3.721 25.891 10.055 1 98 61 HIS B CA 1
ATOM 2515 C C . HIS B 1 61 ? 4.059 25.297 8.695 1 98 61 HIS B C 1
ATOM 2517 O O . HIS B 1 61 ? 5.055 25.688 8.078 1 98 61 HIS B O 1
ATOM 2523 N N . SER B 1 62 ? 3.291 24.328 8.195 1 98.5 62 SER B N 1
ATOM 2524 C CA . SER B 1 62 ? 3.518 23.812 6.852 1 98.5 62 SER B CA 1
ATOM 2525 C C . SER B 1 62 ? 3.283 24.906 5.801 1 98.5 62 SER B C 1
ATOM 2527 O O . SER B 1 62 ? 4.012 24.984 4.809 1 98.5 62 SER B O 1
ATOM 2529 N N . LEU B 1 63 ? 2.256 25.688 5.996 1 98.69 63 LEU B N 1
ATOM 2530 C CA . LEU B 1 63 ? 2.008 26.812 5.098 1 98.69 63 LEU B CA 1
ATOM 2531 C C . LEU B 1 63 ? 3.164 27.797 5.133 1 98.69 63 LEU B C 1
ATOM 2533 O O . LEU B 1 63 ? 3.582 28.312 4.09 1 98.69 63 LEU B O 1
ATOM 2537 N N . ARG B 1 64 ? 3.65 28.062 6.34 1 98.62 64 ARG B N 1
ATOM 2538 C CA . ARG B 1 64 ? 4.805 28.953 6.461 1 98.62 64 ARG B CA 1
ATOM 2539 C C . ARG B 1 64 ? 6.004 28.406 5.699 1 98.62 64 ARG B C 1
ATOM 2541 O O . ARG B 1 64 ? 6.723 29.156 5.035 1 98.62 64 ARG B O 1
ATOM 2548 N N . TYR B 1 65 ? 6.227 27.094 5.824 1 98.38 65 TYR B N 1
ATOM 2549 C CA . TYR B 1 65 ? 7.285 26.422 5.074 1 98.38 65 TYR B CA 1
ATOM 2550 C C . TYR B 1 65 ? 7.152 26.688 3.582 1 98.38 65 TYR B C 1
ATOM 2552 O O . TYR B 1 65 ? 8.133 27.031 2.912 1 98.38 65 TYR B O 1
ATOM 2560 N N . MET B 1 66 ? 5.977 26.609 3.049 1 98.69 66 MET B N 1
ATOM 2561 C CA . MET B 1 66 ? 5.719 26.859 1.631 1 98.69 66 MET B CA 1
ATOM 2562 C C . MET B 1 66 ? 5.973 28.312 1.271 1 98.69 66 MET B C 1
ATOM 2564 O O . MET B 1 66 ? 6.52 28.609 0.208 1 98.69 66 MET B O 1
ATOM 2568 N N . ALA B 1 67 ? 5.539 29.203 2.15 1 98.69 67 ALA B N 1
ATOM 2569 C CA . ALA B 1 67 ? 5.789 30.625 1.937 1 98.69 67 ALA B CA 1
ATOM 2570 C C . ALA B 1 67 ? 7.281 30.906 1.793 1 98.69 67 ALA B C 1
ATOM 2572 O O . ALA B 1 67 ? 7.703 31.609 0.88 1 98.69 67 ALA B O 1
ATOM 2573 N N . GLU B 1 68 ? 8.008 30.312 2.666 1 98.12 68 GLU B N 1
ATOM 2574 C CA . GLU B 1 68 ? 9.453 30.516 2.689 1 98.12 68 GLU B CA 1
ATOM 2575 C C . GLU B 1 68 ? 10.109 29.938 1.438 1 98.12 68 GLU B C 1
ATOM 2577 O O . GLU B 1 68 ? 11.188 30.375 1.041 1 98.12 68 GLU B O 1
ATOM 2582 N N . LYS B 1 69 ? 9.461 29.016 0.79 1 98.19 69 LYS B N 1
ATOM 2583 C CA . LYS B 1 69 ? 9.977 28.422 -0.442 1 98.19 69 LYS B CA 1
ATOM 2584 C C . LYS B 1 69 ? 9.492 29.188 -1.666 1 98.19 69 LYS B C 1
ATOM 2586 O O . LYS B 1 69 ? 9.836 28.859 -2.799 1 98.19 69 LYS B O 1
ATOM 2591 N N . GLY B 1 70 ? 8.641 30.172 -1.458 1 98.31 70 GLY B N 1
ATOM 2592 C CA . GLY B 1 70 ? 8.328 31.109 -2.533 1 98.31 70 GLY B CA 1
ATOM 2593 C C . GLY B 1 70 ? 6.961 30.859 -3.148 1 98.31 70 GLY B C 1
ATOM 2594 O O . GLY B 1 70 ? 6.695 31.281 -4.277 1 98.31 70 GLY B O 1
ATOM 2595 N N . ALA B 1 71 ? 6.09 30.172 -2.475 1 98.81 71 ALA B N 1
ATOM 2596 C CA . ALA B 1 71 ? 4.742 29.969 -3.002 1 98.81 71 ALA B CA 1
ATOM 2597 C C . ALA B 1 71 ? 4.062 31.297 -3.297 1 98.81 71 ALA B C 1
ATOM 2599 O O . ALA B 1 71 ? 4.188 32.25 -2.525 1 98.81 71 ALA B O 1
ATOM 2600 N N . ALA B 1 72 ? 3.334 31.344 -4.391 1 98.69 72 ALA B N 1
ATOM 2601 C CA . ALA B 1 72 ? 2.65 32.562 -4.789 1 98.69 72 ALA B CA 1
ATOM 2602 C C . ALA B 1 72 ? 1.392 32.781 -3.955 1 98.69 72 ALA B C 1
ATOM 2604 O O . ALA B 1 72 ? 1.063 33.938 -3.609 1 98.69 72 ALA B O 1
ATOM 2605 N N . GLU B 1 73 ? 0.665 31.703 -3.723 1 98.88 73 GLU B N 1
ATOM 2606 C CA . GLU B 1 73 ? -0.547 31.781 -2.912 1 98.88 73 GLU B CA 1
ATOM 2607 C C . GLU B 1 73 ? -0.604 30.641 -1.896 1 98.88 73 GLU B C 1
ATOM 2609 O O . GLU B 1 73 ? -0.243 29.5 -2.207 1 98.88 73 GLU B O 1
ATOM 2614 N N . LEU B 1 74 ? -1.004 31.031 -0.729 1 98.88 74 LEU B N 1
ATOM 2615 C CA . LEU B 1 74 ? -1.204 30.078 0.363 1 98.88 74 LEU B CA 1
ATOM 2616 C C . LEU B 1 74 ? -2.684 29.969 0.718 1 98.88 74 LEU B C 1
ATOM 2618 O O . LEU B 1 74 ? -3.334 30.969 1.015 1 98.88 74 LEU B O 1
ATOM 2622 N N . TRP B 1 75 ? -3.156 28.734 0.639 1 98.88 75 TRP B N 1
ATOM 2623 C CA . TRP B 1 75 ? -4.531 28.438 1.023 1 98.88 75 TRP B CA 1
ATOM 2624 C C . TRP B 1 75 ? -4.582 27.312 2.041 1 98.88 75 TRP B C 1
ATOM 2626 O O . TRP B 1 75 ? -3.715 26.422 2.045 1 98.88 75 TRP B O 1
ATOM 2636 N N . GLY B 1 76 ? -5.535 27.344 2.904 1 98.75 76 GLY B N 1
ATOM 2637 C CA . GLY B 1 76 ? -5.66 26.281 3.893 1 98.75 76 GLY B CA 1
ATOM 2638 C C . GLY B 1 76 ? -7.082 26.078 4.371 1 98.75 76 GLY B C 1
ATOM 2639 O O . GLY B 1 76 ? -7.852 27.031 4.48 1 98.75 76 GLY B O 1
ATOM 2640 N N . VAL B 1 77 ? -7.398 24.844 4.633 1 98.44 77 VAL B N 1
ATOM 2641 C CA . VAL B 1 77 ? -8.664 24.469 5.25 1 98.44 77 VAL B CA 1
ATOM 2642 C C . VAL B 1 77 ? -8.406 23.656 6.516 1 98.44 77 VAL B C 1
ATOM 2644 O O . VAL B 1 77 ? -7.605 22.719 6.504 1 98.44 77 VAL B O 1
ATOM 2647 N N . ASP B 1 78 ? -8.914 24.062 7.543 1 97 78 ASP B N 1
ATOM 2648 C CA . ASP B 1 78 ? -8.914 23.344 8.812 1 97 78 ASP B CA 1
ATOM 2649 C C . ASP B 1 78 ? -10.25 23.5 9.531 1 97 78 ASP B C 1
ATOM 2651 O O . ASP B 1 78 ? -10.945 24.5 9.352 1 97 78 ASP B O 1
ATOM 2655 N N . PHE B 1 79 ? -10.562 22.531 10.344 1 92 79 PHE B N 1
ATOM 2656 C CA . PHE B 1 79 ? -11.914 22.562 10.898 1 92 79 PHE B CA 1
ATOM 2657 C C . PHE B 1 79 ? -11.922 23.234 12.273 1 92 79 PHE B C 1
ATOM 2659 O O . PHE B 1 79 ? -12.984 23.562 12.805 1 92 79 PHE B O 1
ATOM 2666 N N . SER B 1 80 ? -10.844 23.531 12.906 1 91.12 80 SER B N 1
ATOM 2667 C CA . SER B 1 80 ? -10.719 24.125 14.234 1 91.12 80 SER B CA 1
ATOM 2668 C C . SER B 1 80 ? -10.523 25.641 14.164 1 91.12 80 SER B C 1
ATOM 2670 O O . SER B 1 80 ? -9.555 26.109 13.57 1 91.12 80 SER B O 1
ATOM 2672 N N . GLU B 1 81 ? -11.406 26.406 14.812 1 92.94 81 GLU B N 1
ATOM 2673 C CA . GLU B 1 81 ? -11.281 27.859 14.867 1 92.94 81 GLU B CA 1
ATOM 2674 C C . GLU B 1 81 ? -10.039 28.281 15.648 1 92.94 81 GLU B C 1
ATOM 2676 O O . GLU B 1 81 ? -9.391 29.266 15.305 1 92.94 81 GLU B O 1
ATOM 2681 N N . GLU B 1 82 ? -9.781 27.516 16.688 1 92.38 82 GLU B N 1
ATOM 2682 C CA . GLU B 1 82 ? -8.586 27.812 17.469 1 92.38 82 GLU B CA 1
ATOM 2683 C C . GLU B 1 82 ? -7.316 27.625 16.641 1 92.38 82 GLU B C 1
ATOM 2685 O O . GLU B 1 82 ? -6.387 28.438 16.734 1 92.38 82 GLU B O 1
ATOM 2690 N N . GLN B 1 83 ? -7.258 26.609 15.875 1 92.5 83 GLN B N 1
ATOM 2691 C CA . GLN B 1 83 ? -6.129 26.391 14.984 1 92.5 83 GLN B CA 1
ATOM 2692 C C . GLN B 1 83 ? -6 27.531 13.969 1 92.5 83 GLN B C 1
ATOM 2694 O O . GLN B 1 83 ? -4.891 27.969 13.656 1 92.5 83 GLN B O 1
ATOM 2699 N N . LYS B 1 84 ? -7.133 28 13.461 1 95.31 84 LYS B N 1
ATOM 2700 C CA . LYS B 1 84 ? -7.098 29.109 12.523 1 95.31 84 LYS B CA 1
ATOM 2701 C C . LYS B 1 84 ? -6.477 30.344 13.156 1 95.31 84 LYS B C 1
ATOM 2703 O O . LYS B 1 84 ? -5.656 31.031 12.539 1 95.31 84 LYS B O 1
ATOM 2708 N N . GLU B 1 85 ? -6.855 30.609 14.344 1 95.25 85 GLU B N 1
ATOM 2709 C CA . GLU B 1 85 ? -6.301 31.766 15.055 1 95.25 85 GLU B CA 1
ATOM 2710 C C . GLU B 1 85 ? -4.789 31.641 15.211 1 95.25 85 GLU B C 1
ATOM 2712 O O . GLU B 1 85 ? -4.051 32.594 14.961 1 95.25 85 GLU B O 1
ATOM 2717 N N . ILE B 1 86 ? -4.359 30.5 15.609 1 95.44 86 ILE B N 1
ATOM 2718 C CA . ILE B 1 86 ? -2.934 30.234 15.789 1 95.44 86 ILE B CA 1
ATOM 2719 C C . ILE B 1 86 ? -2.213 30.375 14.445 1 95.44 86 ILE B C 1
ATOM 2721 O O . ILE B 1 86 ? -1.143 30.984 14.375 1 95.44 86 ILE B O 1
ATOM 2725 N N . ALA B 1 87 ? -2.779 29.828 13.414 1 96.94 87 ALA B N 1
ATOM 2726 C CA . ALA B 1 87 ? -2.17 29.859 12.086 1 96.94 87 ALA B CA 1
ATOM 2727 C C . ALA B 1 87 ? -2.045 31.297 11.578 1 96.94 87 ALA B C 1
ATOM 2729 O O . ALA B 1 87 ? -1.063 31.641 10.922 1 96.94 87 ALA B O 1
ATOM 2730 N N . GLU B 1 88 ? -3.047 32.125 11.883 1 96.88 88 GLU B N 1
ATOM 2731 C CA . GLU B 1 88 ? -3.004 33.531 11.484 1 96.88 88 GLU B CA 1
ATOM 2732 C C . GLU B 1 88 ? -1.82 34.25 12.125 1 96.88 88 GLU B C 1
ATOM 2734 O O . GLU B 1 88 ? -1.189 35.094 11.492 1 96.88 88 GLU B O 1
ATOM 2739 N N . ILE B 1 89 ? -1.55 33.844 13.344 1 96.56 89 ILE B N 1
ATOM 2740 C CA . ILE B 1 89 ? -0.397 34.406 14.039 1 96.56 89 ILE B CA 1
ATOM 2741 C C . ILE B 1 89 ? 0.891 33.906 13.398 1 96.56 89 ILE B C 1
ATOM 2743 O O . ILE B 1 89 ? 1.807 34.688 13.117 1 96.56 89 ILE B O 1
ATOM 2747 N N . THR B 1 90 ? 0.958 32.625 13.141 1 97.19 90 THR B N 1
ATOM 2748 C CA . THR B 1 90 ? 2.121 31.969 12.547 1 97.19 90 THR B CA 1
ATOM 2749 C C . THR B 1 90 ? 2.428 32.562 11.172 1 97.19 90 THR B C 1
ATOM 2751 O O . THR B 1 90 ? 3.594 32.719 10.805 1 97.19 90 THR B O 1
ATOM 2754 N N . LEU B 1 91 ? 1.375 32.969 10.461 1 97.75 91 LEU B N 1
ATOM 2755 C CA . LEU B 1 91 ? 1.513 33.406 9.078 1 97.75 91 LEU B CA 1
ATOM 2756 C C . LEU B 1 91 ? 1.401 34.938 8.984 1 97.75 91 LEU B C 1
ATOM 2758 O O . LEU B 1 91 ? 1.054 35.469 7.934 1 97.75 91 LEU B O 1
ATOM 2762 N N . GLN B 1 92 ? 1.585 35.594 10.07 1 96.44 92 GLN B N 1
ATOM 2763 C CA . GLN B 1 92 ? 1.342 37.031 10.156 1 96.44 92 GLN B CA 1
ATOM 2764 C C . GLN B 1 92 ? 2.111 37.781 9.07 1 96.44 92 GLN B C 1
ATOM 2766 O O . GLN B 1 92 ? 1.642 38.812 8.562 1 96.44 92 GLN B O 1
ATOM 2771 N N . ASP B 1 93 ? 3.246 37.281 8.57 1 96.75 93 ASP B N 1
ATOM 2772 C CA . ASP B 1 93 ? 4.07 37.938 7.566 1 96.75 93 ASP B CA 1
ATOM 2773 C C . ASP B 1 93 ? 3.816 37.375 6.176 1 96.75 93 ASP B C 1
ATOM 2775 O O . ASP B 1 93 ? 4.48 37.75 5.211 1 96.75 93 ASP B O 1
ATOM 2779 N N . HIS B 1 94 ? 2.895 36.438 6.082 1 97.62 94 HIS B N 1
ATOM 2780 C CA . HIS B 1 94 ? 2.576 35.75 4.828 1 97.62 94 HIS B CA 1
ATOM 2781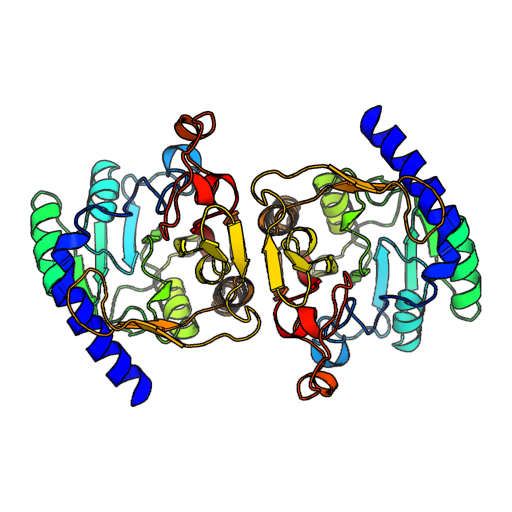 C C . HIS B 1 94 ? 1.071 35.719 4.594 1 97.62 94 HIS B C 1
ATOM 2783 O O . HIS B 1 94 ? 0.365 34.938 5.23 1 97.62 94 HIS B O 1
ATOM 2789 N N . PRO B 1 95 ? 0.624 36.562 3.625 1 97.06 95 PRO B N 1
ATOM 2790 C CA . PRO B 1 95 ? -0.814 36.531 3.352 1 97.06 95 PRO B CA 1
ATOM 2791 C C . PRO B 1 95 ? -1.3 35.125 2.965 1 97.06 95 PRO B C 1
ATOM 2793 O O . PRO B 1 95 ? -0.652 34.438 2.168 1 97.06 95 PRO B O 1
ATOM 2796 N N . ALA B 1 96 ? -2.328 34.656 3.549 1 98.44 96 ALA B N 1
ATOM 2797 C CA . ALA B 1 96 ? -2.893 33.344 3.291 1 98.44 96 ALA B CA 1
ATOM 2798 C C . ALA B 1 96 ? -4.418 33.375 3.342 1 98.44 96 ALA B C 1
ATOM 2800 O O . ALA B 1 96 ? -5.004 34.188 4.066 1 98.44 96 ALA B O 1
ATOM 2801 N N . HIS B 1 97 ? -5.051 32.594 2.535 1 98.62 97 HIS B N 1
ATOM 2802 C CA . HIS B 1 97 ? -6.488 32.344 2.588 1 98.62 97 HIS B CA 1
ATOM 2803 C C . HIS B 1 97 ? -6.824 31.156 3.471 1 98.62 97 HIS B C 1
ATOM 2805 O O . HIS B 1 97 ? -6.691 30 3.043 1 98.62 97 HIS B O 1
ATOM 2811 N N . LEU B 1 98 ? -7.309 31.453 4.645 1 98.44 98 LEU B N 1
ATOM 2812 C CA . LEU B 1 98 ? -7.574 30.375 5.609 1 98.44 98 LEU B CA 1
ATOM 2813 C C . LEU B 1 98 ? -9.078 30.203 5.824 1 98.44 98 LEU B C 1
ATOM 2815 O O . LEU B 1 98 ? -9.781 31.188 6.086 1 98.44 98 LEU B O 1
ATOM 2819 N N . PHE B 1 99 ? -9.547 28.984 5.73 1 98.12 99 PHE B N 1
ATOM 2820 C CA . PHE B 1 99 ? -10.969 28.688 5.879 1 98.12 99 PHE B CA 1
ATOM 2821 C C . PHE B 1 99 ? -11.188 27.656 6.984 1 98.12 99 PHE B C 1
ATOM 2823 O O . PHE B 1 99 ? -10.398 26.719 7.133 1 98.12 99 PHE B O 1
ATOM 2830 N N . CYS B 1 100 ? -12.281 27.859 7.746 1 96.25 100 CYS B N 1
ATOM 2831 C CA . CYS B 1 100 ? -12.695 26.891 8.766 1 96.25 100 CYS B CA 1
ATOM 2832 C C . CYS B 1 100 ? -13.836 26.031 8.258 1 96.25 100 CYS B C 1
ATOM 2834 O O . CYS B 1 100 ? -14.977 26.484 8.148 1 96.25 100 CYS B O 1
ATOM 2836 N N . ALA B 1 101 ? -13.531 24.734 7.918 1 95.94 101 ALA B N 1
ATOM 2837 C CA . ALA B 1 101 ? -14.539 23.797 7.41 1 95.94 101 ALA B CA 1
ATOM 2838 C C . ALA B 1 101 ? -14.016 22.375 7.453 1 95.94 101 ALA B C 1
ATOM 2840 O O . ALA B 1 101 ? -12.805 22.141 7.48 1 95.94 101 ALA B O 1
ATOM 2841 N N . PRO B 1 102 ? -14.984 21.391 7.504 1 95.62 102 PRO B N 1
ATOM 2842 C CA . PRO B 1 102 ? -14.547 20.016 7.324 1 95.62 102 PRO B CA 1
ATOM 2843 C C . PRO B 1 102 ? -13.938 19.766 5.945 1 95.62 102 PRO B C 1
ATOM 2845 O O . PRO B 1 102 ? -14.383 20.344 4.953 1 95.62 102 PRO B O 1
ATOM 2848 N N . MET B 1 103 ? -12.898 18.906 5.867 1 96.88 103 MET B N 1
ATOM 2849 C CA . MET B 1 103 ? -12.164 18.688 4.625 1 96.88 103 MET B CA 1
ATOM 2850 C C . MET B 1 103 ? -13.031 17.953 3.607 1 96.88 103 MET B C 1
ATOM 2852 O O . MET B 1 103 ? -12.742 17.969 2.41 1 96.88 103 MET B O 1
ATOM 2856 N N . GLU B 1 104 ? -14.133 17.266 4.004 1 96.75 104 GLU B N 1
ATOM 2857 C CA . GLU B 1 104 ? -14.984 16.5 3.098 1 96.75 104 GLU B CA 1
ATOM 2858 C C . GLU B 1 104 ? -16.172 17.328 2.627 1 96.75 104 GLU B C 1
ATOM 2860 O O . GLU B 1 104 ? -17.062 16.828 1.942 1 96.75 104 GLU B O 1
ATOM 2865 N N . THR B 1 105 ? -16.172 18.625 2.967 1 95.88 105 THR B N 1
ATOM 2866 C CA . THR B 1 105 ? -17.281 19.5 2.6 1 95.88 105 THR B CA 1
ATOM 2867 C C . THR B 1 105 ? -16.844 20.5 1.521 1 95.88 105 THR B C 1
ATOM 2869 O O . THR B 1 105 ? -15.758 21.078 1.593 1 95.88 105 THR B O 1
ATOM 2872 N N . GLU B 1 106 ? -17.719 20.688 0.59 1 97.19 106 GLU B N 1
ATOM 2873 C CA . GLU B 1 106 ? -17.469 21.688 -0.454 1 97.19 106 GLU B CA 1
ATOM 2874 C C . GLU B 1 106 ? -17.766 23.094 0.051 1 97.19 106 GLU B C 1
ATOM 2876 O O . GLU B 1 106 ? -18.891 23.406 0.422 1 97.19 106 GLU B O 1
ATOM 2881 N N . ILE B 1 107 ? -16.766 23.953 0.016 1 97.31 107 ILE B N 1
ATOM 2882 C CA . ILE B 1 107 ? -16.953 25.281 0.59 1 97.31 107 ILE B CA 1
ATOM 2883 C C . ILE B 1 107 ? -16.688 26.344 -0.474 1 97.31 107 ILE B C 1
ATOM 2885 O O . ILE B 1 107 ? -16.531 27.516 -0.157 1 97.31 107 ILE B O 1
ATOM 2889 N N . GLY B 1 108 ? -16.5 25.938 -1.676 1 97.62 108 GLY B N 1
ATOM 2890 C CA . GLY B 1 108 ? -16.422 26.875 -2.781 1 97.62 108 GLY B CA 1
ATOM 2891 C C . GLY B 1 108 ? -15.008 27.297 -3.105 1 97.62 108 GLY B C 1
ATOM 2892 O O . GLY B 1 108 ? -14.789 28.391 -3.625 1 97.62 108 GLY B O 1
ATOM 2893 N N . LEU B 1 109 ? -13.977 26.516 -2.75 1 98.44 109 LEU B N 1
ATOM 2894 C CA . LEU B 1 109 ? -12.609 26.797 -3.182 1 98.44 109 LEU B CA 1
ATOM 2895 C C . LEU B 1 109 ? -12.5 26.75 -4.703 1 98.44 109 LEU B C 1
ATOM 2897 O O . LEU B 1 109 ? -13.305 26.094 -5.367 1 98.44 109 LEU B O 1
ATOM 2901 N N . PRO B 1 110 ? -11.531 27.469 -5.25 1 98.56 110 PRO B N 1
ATOM 2902 C CA . PRO B 1 110 ? -11.359 27.391 -6.703 1 98.56 110 PRO B CA 1
ATOM 2903 C C . PRO B 1 110 ? -11.062 25.984 -7.203 1 98.56 110 PRO B C 1
ATOM 2905 O O . PRO B 1 110 ? -10.32 25.25 -6.555 1 98.56 110 PRO B O 1
ATOM 2908 N N . LYS B 1 111 ? -11.641 25.641 -8.32 1 98.62 111 LYS B N 1
ATOM 2909 C CA . LYS B 1 111 ? -11.43 24.344 -8.953 1 98.62 111 LYS B CA 1
ATOM 2910 C C . LYS B 1 111 ? -10.328 24.422 -10.008 1 98.62 111 LYS B C 1
ATOM 2912 O O . LYS B 1 111 ? -10.133 25.484 -10.625 1 98.62 111 LYS B O 1
ATOM 2917 N N . ALA B 1 112 ? -9.594 23.281 -10.211 1 98.75 112 ALA B N 1
ATOM 2918 C CA . ALA B 1 112 ? -8.5 23.234 -11.18 1 98.75 112 ALA B CA 1
ATOM 2919 C C . ALA B 1 112 ? -7.594 24.453 -11.039 1 98.75 112 ALA B C 1
ATOM 2921 O O . ALA B 1 112 ? -7.273 25.109 -12.039 1 98.75 112 ALA B O 1
ATOM 2922 N N . TYR B 1 113 ? -7.18 24.719 -9.852 1 98.88 113 TYR B N 1
ATOM 2923 C CA . TYR B 1 113 ? -6.559 26 -9.547 1 98.88 113 TYR B CA 1
ATOM 2924 C C . TYR B 1 113 ? -5.199 25.812 -8.891 1 98.88 113 TYR B C 1
ATOM 2926 O O . TYR B 1 113 ? -4.254 26.547 -9.18 1 98.88 113 TYR B O 1
ATOM 2934 N N . PHE B 1 114 ? -5.016 24.812 -8.133 1 98.94 114 PHE B N 1
ATOM 2935 C CA . PHE B 1 114 ? -3.828 24.656 -7.301 1 98.94 114 PHE B CA 1
ATOM 2936 C C . PHE B 1 114 ? -2.799 23.766 -7.988 1 98.94 114 PHE B C 1
ATOM 2938 O O . PHE B 1 114 ? -3.154 22.781 -8.641 1 98.94 114 PHE B O 1
ATOM 2945 N N . ASP B 1 115 ? -1.538 24.094 -7.832 1 98.94 115 ASP B N 1
ATOM 2946 C CA . ASP B 1 115 ? -0.436 23.25 -8.289 1 98.94 115 ASP B CA 1
ATOM 2947 C C . ASP B 1 115 ? -0.206 22.078 -7.34 1 98.94 115 ASP B C 1
ATOM 2949 O O . ASP B 1 115 ? 0.073 20.969 -7.781 1 98.94 115 ASP B O 1
ATOM 2953 N N . TYR B 1 116 ? -0.325 22.391 -6.094 1 98.94 116 TYR B N 1
ATOM 2954 C CA . TYR B 1 116 ? -0.151 21.391 -5.043 1 98.94 116 TYR B CA 1
ATOM 2955 C C . TYR B 1 116 ? -1.275 21.469 -4.016 1 98.94 116 TYR B C 1
ATOM 2957 O O . TYR B 1 116 ? -1.648 22.562 -3.586 1 98.94 116 TYR B O 1
ATOM 2965 N N . VAL B 1 117 ? -1.811 20.375 -3.682 1 98.94 117 VAL B N 1
ATOM 2966 C CA . VAL B 1 117 ? -2.592 20.188 -2.465 1 98.94 117 VAL B CA 1
ATOM 2967 C C . VAL B 1 117 ? -1.894 19.188 -1.549 1 98.94 117 VAL B C 1
ATOM 2969 O O . VAL B 1 117 ? -1.354 18.172 -2.016 1 98.94 117 VAL B O 1
ATOM 2972 N N . TYR B 1 118 ? -1.846 19.469 -0.305 1 98.94 118 TYR B N 1
ATOM 2973 C CA . TYR B 1 118 ? -1.166 18.547 0.6 1 98.94 118 TYR B CA 1
ATOM 2974 C C . TYR B 1 118 ? -1.855 18.5 1.958 1 98.94 118 TYR B C 1
ATOM 2976 O O . TYR B 1 118 ? -2.674 19.375 2.271 1 98.94 118 TYR B O 1
ATOM 2984 N N . SER B 1 119 ? -1.648 17.516 2.693 1 98.88 119 SER B N 1
ATOM 2985 C CA . SER B 1 119 ? -2.186 17.297 4.031 1 98.88 119 SER B CA 1
ATOM 2986 C C . SER B 1 119 ? -1.187 16.547 4.91 1 98.88 119 SER B C 1
ATOM 2988 O O . SER B 1 119 ? -0.957 15.352 4.719 1 98.88 119 SER B O 1
ATOM 2990 N N . ILE B 1 120 ? -0.659 17.203 5.863 1 98.38 120 ILE B N 1
ATOM 2991 C CA . ILE B 1 120 ? 0.347 16.609 6.734 1 98.38 120 ILE B CA 1
ATOM 2992 C C . ILE B 1 120 ? -0.289 16.219 8.07 1 98.38 120 ILE B C 1
ATOM 2994 O O . ILE B 1 120 ? -0.562 17.094 8.906 1 98.38 120 ILE B O 1
ATOM 2998 N N . TYR B 1 121 ? -0.569 14.844 8.203 1 96.75 121 TYR B N 1
ATOM 2999 C CA . TYR B 1 121 ? -1.087 14.234 9.422 1 96.75 121 TYR B CA 1
ATOM 3000 C C . TYR B 1 121 ? -2.459 14.797 9.773 1 96.75 121 TYR B C 1
ATOM 3002 O O . TYR B 1 121 ? -2.744 15.07 10.945 1 96.75 121 TYR B O 1
ATOM 3010 N N . ALA B 1 122 ? -3.307 14.938 8.766 1 96.75 122 ALA B N 1
ATOM 3011 C CA . ALA B 1 122 ? -4.648 15.453 9.031 1 96.75 122 ALA B CA 1
ATOM 3012 C C . ALA B 1 122 ? -5.707 14.617 8.32 1 96.75 122 ALA B C 1
ATOM 3014 O O . ALA B 1 122 ? -6.844 14.508 8.789 1 96.75 122 ALA B O 1
ATOM 3015 N N . VAL B 1 123 ? -5.355 13.977 7.207 1 97.12 123 VAL B N 1
ATOM 3016 C CA . VAL B 1 123 ? -6.316 13.367 6.289 1 97.12 123 VAL B CA 1
ATOM 3017 C C . VAL B 1 123 ? -7.062 12.234 6.992 1 97.12 123 VAL B C 1
ATOM 3019 O O . VAL B 1 123 ? -8.227 11.969 6.691 1 97.12 123 VAL B O 1
ATOM 3022 N N . GLY B 1 124 ? -6.422 11.594 7.941 1 95.31 124 GLY B N 1
ATOM 3023 C CA . GLY B 1 124 ? -7.035 10.484 8.648 1 95.31 124 GLY B CA 1
ATOM 3024 C C . GLY B 1 124 ? -8.242 10.898 9.477 1 95.31 124 GLY B C 1
ATOM 3025 O O . GLY B 1 124 ? -9.039 10.055 9.891 1 95.31 124 GLY B O 1
ATOM 3026 N N . TRP B 1 125 ? -8.492 12.172 9.703 1 94.12 125 TRP B N 1
ATOM 3027 C CA . TRP B 1 125 ? -9.586 12.68 10.531 1 94.12 125 TRP B CA 1
ATOM 3028 C C . TRP B 1 125 ? -10.859 12.836 9.703 1 94.12 125 TRP B C 1
ATOM 3030 O O . TRP B 1 125 ? -11.93 13.109 10.258 1 94.12 125 TRP B O 1
ATOM 3040 N N . THR B 1 126 ? -10.766 12.68 8.43 1 95.94 126 THR B N 1
ATOM 3041 C CA . THR B 1 126 ? -11.953 12.82 7.59 1 95.94 126 THR B CA 1
ATOM 3042 C C . THR B 1 126 ? -12.992 11.766 7.945 1 95.94 126 THR B C 1
ATOM 3044 O O . THR B 1 126 ? -12.641 10.625 8.25 1 95.94 126 THR B O 1
ATOM 3047 N N . THR B 1 127 ? -14.242 12.148 7.867 1 93.38 127 THR B N 1
ATOM 3048 C CA . THR B 1 127 ? -15.336 11.219 8.109 1 93.38 127 THR B CA 1
ATOM 3049 C C . THR B 1 127 ? -15.82 10.602 6.801 1 93.38 127 THR B C 1
ATOM 3051 O O . THR B 1 127 ? -16.609 9.648 6.812 1 93.38 127 THR B O 1
ATOM 3054 N N . ASP B 1 128 ? -15.375 11.102 5.754 1 95.94 128 ASP B N 1
ATOM 3055 C CA . ASP B 1 128 ? -15.719 10.625 4.418 1 95.94 128 ASP B CA 1
ATOM 3056 C C . ASP B 1 128 ? -14.531 10.75 3.467 1 95.94 128 ASP B C 1
ATOM 3058 O O . ASP B 1 128 ? -14.391 11.75 2.766 1 95.94 128 ASP B O 1
ATOM 3062 N N . LEU B 1 129 ? -13.773 9.719 3.418 1 97.81 129 LEU B N 1
ATOM 3063 C CA . LEU B 1 129 ? -12.523 9.703 2.672 1 97.81 129 LEU B CA 1
ATOM 3064 C C . LEU B 1 129 ? -12.773 9.914 1.182 1 97.81 129 LEU B C 1
ATOM 3066 O O . LEU B 1 129 ? -12.078 10.695 0.535 1 97.81 129 LEU B O 1
ATOM 3070 N N . SER B 1 130 ? -13.734 9.242 0.637 1 98.12 130 SER B N 1
ATOM 3071 C CA . SER B 1 130 ? -14.047 9.344 -0.783 1 98.12 130 SER B CA 1
ATOM 3072 C C . SER B 1 130 ? -14.406 10.781 -1.168 1 98.12 130 SER B C 1
ATOM 3074 O O . SER B 1 130 ? -13.859 11.32 -2.129 1 98.12 130 SER B O 1
ATOM 3076 N N . ALA B 1 131 ? -15.273 11.422 -0.392 1 98.12 131 ALA B N 1
ATOM 3077 C CA . ALA B 1 131 ? -15.656 12.797 -0.668 1 98.12 131 ALA B CA 1
ATOM 3078 C C . ALA B 1 131 ? -14.461 13.742 -0.569 1 98.12 131 ALA B C 1
ATOM 3080 O O . ALA B 1 131 ? -14.297 14.633 -1.398 1 98.12 131 ALA B O 1
ATOM 3081 N N . THR B 1 132 ? -13.664 13.531 0.444 1 98.62 132 THR B N 1
ATOM 3082 C CA . THR B 1 132 ? -12.484 14.367 0.645 1 98.62 132 THR B CA 1
ATOM 3083 C C . THR B 1 132 ? -11.555 14.289 -0.565 1 98.62 132 THR B C 1
ATOM 3085 O O . THR B 1 132 ? -11.148 15.32 -1.109 1 98.62 132 THR B O 1
ATOM 3088 N N . PHE B 1 133 ? -11.242 13.07 -1.033 1 98.88 133 PHE B N 1
ATOM 3089 C CA . PHE B 1 133 ? -10.29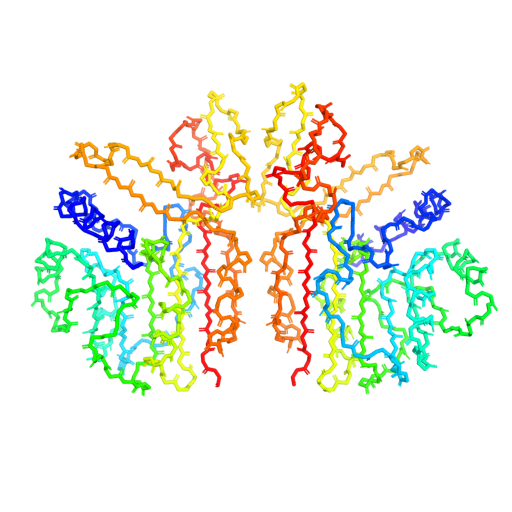7 12.906 -2.131 1 98.88 133 PHE B CA 1
ATOM 3090 C C . PHE B 1 133 ? -10.891 13.406 -3.439 1 98.88 133 PHE B C 1
ATOM 3092 O O . PHE B 1 133 ? -10.172 13.938 -4.289 1 98.88 133 PHE B O 1
ATOM 3099 N N . GLN B 1 134 ? -12.18 13.266 -3.625 1 98.75 134 GLN B N 1
ATOM 3100 C CA . GLN B 1 134 ? -12.836 13.805 -4.812 1 98.75 134 GLN B CA 1
ATOM 3101 C C . GLN B 1 134 ? -12.75 15.328 -4.84 1 98.75 134 GLN B C 1
ATOM 3103 O O . GLN B 1 134 ? -12.492 15.922 -5.891 1 98.75 134 GLN B O 1
ATOM 3108 N N . LEU B 1 135 ? -12.984 15.922 -3.68 1 98.81 135 LEU B N 1
ATOM 3109 C CA . LEU B 1 135 ? -12.867 17.375 -3.586 1 98.81 135 LEU B CA 1
ATOM 3110 C C . LEU B 1 135 ? -11.438 17.828 -3.885 1 98.81 135 LEU B C 1
ATOM 3112 O O . LEU B 1 135 ? -11.227 18.75 -4.676 1 98.81 135 LEU B O 1
ATOM 3116 N N . ILE B 1 136 ? -10.477 17.188 -3.295 1 98.94 136 ILE B N 1
ATOM 3117 C CA . ILE B 1 136 ? -9.078 17.531 -3.494 1 98.94 136 ILE B CA 1
ATOM 3118 C C . ILE B 1 136 ? -8.711 17.391 -4.973 1 98.94 136 ILE B C 1
ATOM 3120 O O . ILE B 1 136 ? -8.031 18.25 -5.535 1 98.94 136 ILE B O 1
ATOM 3124 N N . TYR B 1 137 ? -9.141 16.312 -5.57 1 98.94 137 TYR B N 1
ATOM 3125 C CA . TYR B 1 137 ? -8.93 16.125 -7 1 98.94 137 TYR B CA 1
ATOM 3126 C C . TYR B 1 137 ? -9.477 17.312 -7.793 1 98.94 137 TYR B C 1
ATOM 3128 O O . TYR B 1 137 ? -8.82 17.797 -8.711 1 98.94 137 TYR B O 1
ATOM 3136 N N . SER B 1 138 ? -10.656 17.781 -7.445 1 98.81 138 SER B N 1
ATOM 3137 C CA . SER B 1 138 ? -11.312 18.875 -8.164 1 98.81 138 SER B CA 1
ATOM 3138 C C . SER B 1 138 ? -10.539 20.172 -8.023 1 98.81 138 SER B C 1
ATOM 3140 O O . SER B 1 138 ? -10.57 21.031 -8.914 1 98.81 138 SER B O 1
ATOM 3142 N N . TYR B 1 139 ? -9.805 20.375 -6.902 1 98.88 139 TYR B N 1
ATOM 3143 C CA . TYR B 1 139 ? -9.07 21.609 -6.621 1 98.88 139 TYR B CA 1
ATOM 3144 C C . TYR B 1 139 ? -7.809 21.688 -7.469 1 98.88 139 TYR B C 1
ATOM 3146 O O . TYR B 1 139 ? -7.336 22.797 -7.777 1 98.88 139 TYR B O 1
ATOM 3154 N N . LEU B 1 140 ? -7.297 20.547 -7.883 1 98.88 140 LEU B N 1
ATOM 3155 C CA . LEU B 1 140 ? -5.984 20.484 -8.516 1 98.88 140 LEU B CA 1
ATOM 3156 C C . LEU B 1 140 ? -6.086 20.766 -10.016 1 98.88 140 LEU B C 1
ATOM 3158 O O . LEU B 1 140 ? -7.023 20.312 -10.672 1 98.88 140 LEU B O 1
ATOM 3162 N N . LYS B 1 141 ? -5.039 21.484 -10.5 1 98.62 141 LYS B N 1
ATOM 3163 C CA . LYS B 1 141 ? -4.812 21.547 -11.945 1 98.62 141 LYS B CA 1
ATOM 3164 C C . LYS B 1 141 ? -4.453 20.172 -12.508 1 98.62 141 LYS B C 1
ATOM 3166 O O . LYS B 1 141 ? -3.973 19.297 -11.773 1 98.62 141 LYS B O 1
ATOM 3171 N N . ARG B 1 142 ? -4.754 20.047 -13.883 1 98.25 142 ARG B N 1
ATOM 3172 C CA . ARG B 1 142 ? -4.148 18.891 -14.531 1 98.25 142 ARG B CA 1
ATOM 3173 C C . ARG B 1 142 ? -2.637 18.891 -14.328 1 98.25 142 ARG B C 1
ATOM 3175 O O . ARG B 1 142 ? -1.977 19.906 -14.5 1 98.25 142 ARG B O 1
ATOM 3182 N N . GLY B 1 143 ? -2.139 17.812 -13.906 1 98.06 143 GLY B N 1
ATOM 3183 C CA . GLY B 1 143 ? -0.715 17.703 -13.625 1 98.06 143 GLY B CA 1
ATOM 3184 C C . GLY B 1 143 ? -0.357 18.062 -12.195 1 98.06 143 GLY B C 1
ATOM 3185 O O . GLY B 1 143 ? 0.779 17.859 -11.766 1 98.06 143 GLY B O 1
ATOM 3186 N N . GLY B 1 144 ? -1.354 18.641 -11.461 1 98.75 144 GLY B N 1
ATOM 3187 C CA . GLY B 1 144 ? -1.121 18.969 -10.07 1 98.75 144 GLY B CA 1
ATOM 3188 C C . GLY B 1 144 ? -0.97 17.75 -9.18 1 98.75 144 GLY B C 1
ATOM 3189 O O . GLY B 1 144 ? -1.375 16.656 -9.555 1 98.75 144 GLY B O 1
ATOM 3190 N N . SER B 1 145 ? -0.366 17.938 -8.008 1 98.81 145 SER B N 1
ATOM 3191 C CA . SER B 1 145 ? -0.065 16.812 -7.121 1 98.81 145 SER B CA 1
ATOM 3192 C C . SER B 1 145 ? -0.789 16.953 -5.789 1 98.81 145 SER B C 1
ATOM 3194 O O . SER B 1 145 ? -0.946 18.062 -5.277 1 98.81 145 SER B O 1
ATOM 3196 N N . PHE B 1 146 ? -1.218 15.852 -5.348 1 98.94 146 PHE B N 1
ATOM 3197 C CA . PHE B 1 146 ? -1.663 15.711 -3.969 1 98.94 146 PHE B CA 1
ATOM 3198 C C . PHE B 1 146 ? -0.667 14.891 -3.16 1 98.94 146 PHE B C 1
ATOM 3200 O O . PHE B 1 146 ? -0.368 13.742 -3.512 1 98.94 146 PHE B O 1
ATOM 3207 N N . ILE B 1 147 ? -0.127 15.469 -2.082 1 98.94 147 ILE B N 1
ATOM 3208 C CA . ILE B 1 147 ? 0.854 14.82 -1.217 1 98.94 147 ILE B CA 1
ATOM 3209 C C . ILE B 1 147 ? 0.339 14.797 0.221 1 98.94 147 ILE B C 1
ATOM 3211 O O . ILE B 1 147 ? -0.033 15.844 0.769 1 98.94 147 ILE B O 1
ATOM 3215 N N . PHE B 1 148 ? 0.31 13.617 0.835 1 98.94 148 PHE B N 1
ATOM 3216 C CA . PHE B 1 148 ? -0.141 13.625 2.223 1 98.94 148 PHE B CA 1
ATOM 3217 C C . PHE B 1 148 ? 0.612 12.586 3.041 1 98.94 148 PHE B C 1
ATOM 3219 O O . PHE B 1 148 ? 1.194 11.648 2.484 1 98.94 148 PHE B O 1
ATOM 3226 N N . SER B 1 149 ? 0.671 12.773 4.273 1 98.75 149 SER B N 1
ATOM 3227 C CA . SER B 1 149 ? 1.173 11.828 5.258 1 98.75 149 SER B CA 1
ATOM 3228 C C . SER B 1 149 ? 0.148 11.578 6.363 1 98.75 149 SER B C 1
ATOM 3230 O O . SER B 1 149 ? -0.671 12.453 6.66 1 98.75 149 SER B O 1
ATOM 3232 N N . TRP B 1 150 ? 0.154 10.469 6.898 1 98.12 150 TRP B N 1
ATOM 3233 C CA . TRP B 1 150 ? -0.7 10.039 8 1 98.12 150 TRP B CA 1
ATOM 3234 C C . TRP B 1 150 ? -0.064 8.883 8.766 1 98.12 150 TRP B C 1
ATOM 3236 O O . TRP B 1 150 ? 0.961 8.344 8.344 1 98.12 150 TRP B O 1
ATOM 3246 N N . ASP B 1 151 ? -0.565 8.641 9.883 1 96.62 151 ASP B N 1
ATOM 3247 C CA . ASP B 1 151 ? -0.208 7.43 10.617 1 96.62 151 ASP B CA 1
ATOM 3248 C C . ASP B 1 151 ? -0.257 6.207 9.703 1 96.62 151 ASP B C 1
ATOM 3250 O O . ASP B 1 151 ? -1.217 6.027 8.953 1 96.62 151 ASP B O 1
ATOM 3254 N N . HIS B 1 152 ? 0.905 5.473 9.711 1 97.44 152 HIS B N 1
ATOM 3255 C CA . HIS B 1 152 ? 0.808 4.223 8.969 1 97.44 152 HIS B CA 1
ATOM 3256 C C . HIS B 1 152 ? -0.401 3.406 9.422 1 97.44 152 HIS B C 1
ATOM 3258 O O . HIS B 1 152 ? -0.614 3.213 10.617 1 97.44 152 HIS B O 1
ATOM 3264 N N . PRO B 1 153 ? -1.173 2.881 8.516 1 95.88 153 PRO B N 1
ATOM 3265 C CA . PRO B 1 153 ? -2.439 2.242 8.883 1 95.88 153 PRO B CA 1
ATOM 3266 C C . PRO B 1 153 ? -2.25 1.058 9.828 1 95.88 153 PRO B C 1
ATOM 3268 O O . PRO B 1 153 ? -3.152 0.733 10.602 1 95.88 153 PRO B O 1
ATOM 3271 N N . PHE B 1 154 ? -1.079 0.464 9.836 1 93.06 154 PHE B N 1
ATOM 3272 C CA . PHE B 1 154 ? -0.821 -0.673 10.711 1 93.06 154 PHE B CA 1
ATOM 3273 C C . PHE B 1 154 ? -0.328 -0.206 12.078 1 93.06 154 PHE B C 1
ATOM 3275 O O . PHE B 1 154 ? -0.42 -0.941 13.062 1 93.06 154 PHE B O 1
ATOM 3282 N N . TYR B 1 155 ? 0.144 0.902 12.172 1 92 155 TYR B 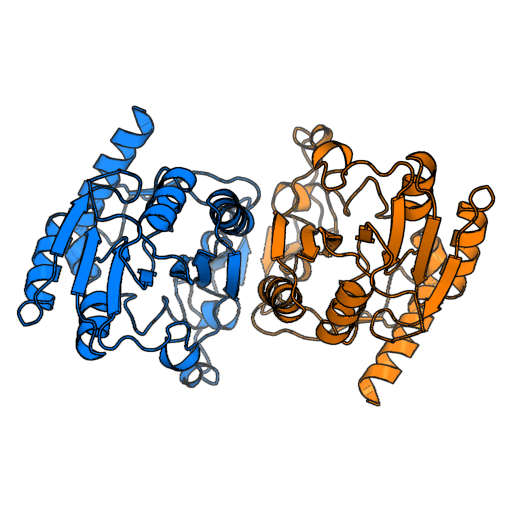N 1
ATOM 3283 C CA . TYR B 1 155 ? 0.879 1.395 13.328 1 92 155 TYR B CA 1
ATOM 3284 C C . TYR B 1 155 ? -0.005 1.408 14.57 1 92 155 TYR B C 1
ATOM 3286 O O . TYR B 1 155 ? 0.429 1.008 15.656 1 92 155 TYR B O 1
ATOM 3294 N N . PRO B 1 156 ? -1.305 1.825 14.461 1 89.94 156 PRO B N 1
ATOM 3295 C CA . PRO B 1 156 ? -2.154 1.881 15.656 1 89.94 156 PRO B CA 1
ATOM 3296 C C . PRO B 1 156 ? -2.424 0.502 16.25 1 89.94 156 PRO B C 1
ATOM 3298 O O . PRO B 1 156 ? -2.846 0.397 17.406 1 89.94 156 PRO B O 1
ATOM 3301 N N . TYR B 1 157 ? -2.178 -0.496 15.508 1 90.06 157 TYR B N 1
ATOM 3302 C CA . TYR B 1 157 ? -2.457 -1.851 15.969 1 90.06 157 TYR B CA 1
ATOM 3303 C C . TYR B 1 157 ? -1.236 -2.459 16.656 1 90.06 157 TYR B C 1
ATOM 3305 O O . TYR B 1 157 ? -1.331 -3.514 17.281 1 90.06 157 TYR B O 1
ATOM 3313 N N . ILE B 1 158 ? -0.101 -1.852 16.484 1 89.56 158 ILE B N 1
ATOM 3314 C CA . ILE B 1 158 ? 1.132 -2.314 17.109 1 89.56 158 ILE B CA 1
ATOM 3315 C C . ILE B 1 158 ? 1.279 -1.677 18.484 1 89.56 158 ILE B C 1
ATOM 3317 O O . ILE B 1 158 ? 1.496 -0.467 18.609 1 89.56 158 ILE B O 1
ATOM 3321 N N . LYS B 1 159 ? 1.199 -2.455 19.453 1 89.06 159 LYS B N 1
ATOM 3322 C CA . LYS B 1 159 ? 1.419 -2.002 20.828 1 89.06 159 LYS B CA 1
ATOM 3323 C C . LYS B 1 159 ? 2.795 -2.426 21.328 1 89.06 159 LYS B C 1
ATOM 3325 O O . LYS B 1 159 ? 3.391 -3.369 20.812 1 89.06 159 LYS B O 1
ATOM 3330 N N . SER B 1 160 ? 3.281 -1.619 22.203 1 88.56 160 SER B N 1
ATOM 3331 C CA . SER B 1 160 ? 4.566 -1.932 22.828 1 88.56 160 SER B CA 1
ATOM 3332 C C . SER B 1 160 ? 4.426 -2.092 24.328 1 88.56 160 SER B C 1
ATOM 3334 O O . SER B 1 160 ? 3.781 -1.273 25 1 88.56 160 SER B O 1
ATOM 3336 N N . GLU B 1 161 ? 4.898 -3.227 24.875 1 89.19 161 GLU B N 1
ATOM 3337 C CA . GLU B 1 161 ? 4.965 -3.48 26.312 1 89.19 161 GLU B CA 1
ATOM 3338 C C . GLU B 1 161 ? 6.301 -4.105 26.703 1 89.19 161 GLU B C 1
ATOM 3340 O O . GLU B 1 161 ? 6.617 -5.219 26.297 1 89.19 161 GLU B O 1
ATOM 3345 N N . ASN B 1 162 ? 7.062 -3.391 27.516 1 88.81 162 ASN B N 1
ATOM 3346 C CA . ASN B 1 162 ? 8.383 -3.84 27.938 1 88.81 162 ASN B CA 1
ATOM 3347 C C . ASN B 1 162 ? 9.266 -4.184 26.75 1 88.81 162 ASN B C 1
ATOM 3349 O O . ASN B 1 162 ? 9.938 -5.219 26.75 1 88.81 162 ASN B O 1
ATOM 3353 N N . GLY B 1 163 ? 9.117 -3.52 25.75 1 80.38 163 GLY B N 1
ATOM 3354 C CA . GLY B 1 163 ? 9.969 -3.646 24.578 1 80.38 163 GLY B CA 1
ATOM 3355 C C . GLY B 1 163 ? 9.445 -4.641 23.562 1 80.38 163 GLY B C 1
ATOM 3356 O O . GLY B 1 163 ? 9.984 -4.758 22.453 1 80.38 163 GLY B O 1
ATOM 3357 N N . LEU B 1 164 ? 8.414 -5.305 23.922 1 85 164 LEU B N 1
ATOM 3358 C CA . LEU B 1 164 ? 7.809 -6.25 22.984 1 85 164 LEU B CA 1
ATOM 3359 C C . LEU B 1 164 ? 6.711 -5.578 22.172 1 85 164 LEU B C 1
ATOM 3361 O O . LEU B 1 164 ? 5.84 -4.902 22.719 1 85 164 LEU B O 1
ATOM 3365 N N . LEU B 1 165 ? 6.824 -5.719 20.875 1 88.25 165 LEU B N 1
ATOM 3366 C CA . LEU B 1 165 ? 5.785 -5.215 19.984 1 88.25 165 LEU B CA 1
ATOM 3367 C C . LEU B 1 165 ? 4.773 -6.309 19.656 1 88.25 165 LEU B C 1
ATOM 3369 O O . LEU B 1 165 ? 5.148 -7.402 19.234 1 88.25 165 LEU B O 1
ATOM 3373 N N . TYR B 1 166 ? 3.514 -6.082 19.875 1 89.56 166 TYR B N 1
ATOM 3374 C CA . TYR B 1 166 ? 2.467 -7.062 19.609 1 89.56 166 TYR B CA 1
ATOM 3375 C C . TYR B 1 166 ? 1.237 -6.395 19 1 89.56 166 TYR B C 1
ATOM 3377 O O . TYR B 1 166 ? 1.126 -5.164 19 1 89.56 166 TYR B O 1
ATOM 3385 N N . LEU B 1 167 ? 0.384 -7.262 18.422 1 87.62 167 LEU B N 1
ATOM 3386 C CA . LEU B 1 167 ? -0.839 -6.758 17.797 1 87.62 167 LEU B CA 1
ATOM 3387 C C . LEU B 1 167 ? -2.012 -6.844 18.766 1 87.62 167 LEU B C 1
ATOM 3389 O O . LEU B 1 167 ? -2.256 -7.898 19.359 1 87.62 167 LEU B O 1
ATOM 3393 N N . ASP B 1 168 ? -2.73 -5.785 18.969 1 78.06 168 ASP B N 1
ATOM 3394 C CA . ASP B 1 168 ? -3.789 -5.742 19.969 1 78.06 168 ASP B CA 1
ATOM 3395 C C . ASP B 1 168 ? -5.164 -5.906 19.328 1 78.06 168 ASP B C 1
ATOM 3397 O O . ASP B 1 168 ? -6.148 -6.18 20.016 1 78.06 168 ASP B O 1
ATOM 3401 N N . ALA B 1 169 ? -5.316 -5.652 18.062 1 78 169 ALA B N 1
ATOM 3402 C CA . ALA B 1 169 ? -6.621 -5.699 17.406 1 78 169 ALA B CA 1
ATOM 3403 C C . ALA B 1 169 ? -6.496 -6.242 15.984 1 78 169 ALA B C 1
ATOM 3405 O O . ALA B 1 169 ? 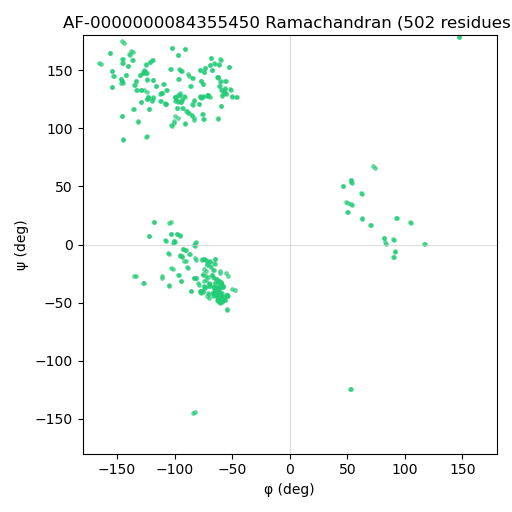-5.391 -6.516 15.508 1 78 169 ALA B O 1
ATOM 3406 N N . SER B 1 170 ? -7.707 -6.414 15.445 1 86.44 170 SER B N 1
ATOM 3407 C CA . SER B 1 170 ? -7.758 -6.926 14.078 1 86.44 170 SER B CA 1
ATOM 3408 C C . SER B 1 170 ? -7.605 -5.801 13.062 1 86.44 170 SER B C 1
ATOM 3410 O O . SER B 1 170 ? -8.344 -4.816 13.094 1 86.44 170 SER B O 1
ATOM 3412 N N . TYR B 1 171 ? -6.605 -5.887 12.273 1 92.38 171 TYR B N 1
ATOM 3413 C CA . TYR B 1 171 ? -6.398 -4.961 11.164 1 92.38 171 TYR B CA 1
ATOM 3414 C C . TYR B 1 171 ? -7.441 -5.176 10.078 1 92.38 171 TYR B C 1
ATOM 3416 O O . TYR B 1 171 ? -7.664 -4.301 9.242 1 92.38 171 TYR B O 1
ATOM 3424 N N . GLN B 1 172 ? -8.211 -6.309 10.094 1 91.06 172 GLN B N 1
ATOM 3425 C CA . GLN B 1 172 ? -9.203 -6.613 9.07 1 91.06 172 GLN B CA 1
ATOM 3426 C C . GLN B 1 172 ? -10.422 -5.707 9.211 1 91.06 172 GLN B C 1
ATOM 3428 O O . GLN B 1 172 ? -11.078 -5.383 8.211 1 91.06 172 GLN B O 1
ATOM 3433 N N . GLU B 1 173 ? -10.625 -5.285 10.406 1 86.38 173 GLU B N 1
ATOM 3434 C CA . GLU B 1 173 ? -11.82 -4.477 10.648 1 86.38 173 GLU B CA 1
ATOM 3435 C C . GLU B 1 173 ? -11.477 -2.99 10.672 1 86.38 173 GLU B C 1
ATOM 3437 O O . GLU B 1 173 ? -10.805 -2.516 11.586 1 86.38 173 GLU B O 1
ATOM 3442 N N . GLU B 1 174 ? -11.961 -2.369 9.641 1 89.62 174 GLU B N 1
ATOM 3443 C CA . GLU B 1 174 ? -11.891 -0.912 9.695 1 89.62 174 GLU B CA 1
ATOM 3444 C C . GLU B 1 174 ? -12.938 -0.344 10.648 1 89.62 174 GLU B C 1
ATOM 3446 O O . GLU B 1 174 ? -14.133 -0.589 10.477 1 89.62 174 GLU B O 1
ATOM 3451 N N . SER B 1 175 ? -12.461 0.229 11.75 1 84.62 175 SER B N 1
ATOM 3452 C CA . SER B 1 175 ? -13.398 0.678 12.773 1 84.62 175 SER B CA 1
ATOM 3453 C C . SER B 1 175 ? -13.016 2.057 13.305 1 84.62 175 SER B C 1
ATOM 3455 O O . SER B 1 175 ? -11.93 2.559 13.023 1 84.62 175 SER B O 1
ATOM 3457 N N . MET B 1 176 ? -14.023 2.57 13.992 1 84.56 176 MET B N 1
ATOM 3458 C CA . MET B 1 176 ? -13.789 3.852 14.656 1 84.56 176 MET B CA 1
ATOM 3459 C C . MET B 1 176 ? -12.93 3.67 15.906 1 84.56 176 MET B C 1
ATOM 3461 O O . MET B 1 176 ? -13.125 2.729 16.672 1 84.56 176 MET B O 1
ATOM 3465 N N . LEU B 1 177 ? -11.875 4.438 15.961 1 81.88 177 LEU B N 1
ATOM 3466 C CA . LEU B 1 177 ? -11.078 4.492 17.172 1 81.88 177 LEU B CA 1
ATOM 3467 C C . LEU B 1 177 ? -11.453 5.703 18.031 1 81.88 177 LEU B C 1
ATOM 3469 O O . LEU B 1 177 ? -11.359 6.844 17.562 1 81.88 177 LEU B O 1
ATOM 3473 N N . GLU B 1 178 ? -11.93 5.359 19.188 1 81.5 178 GLU B N 1
ATOM 3474 C CA . GLU B 1 178 ? -12.344 6.414 20.109 1 81.5 178 GLU B CA 1
ATOM 3475 C C . GLU B 1 178 ? -11.352 6.57 21.25 1 81.5 178 GLU B C 1
ATOM 3477 O O . GLU B 1 178 ? -10.828 5.578 21.766 1 81.5 178 GLU B O 1
ATOM 3482 N N . PHE B 1 179 ? -11 7.805 21.516 1 76.69 179 PHE B N 1
ATOM 3483 C CA . PHE B 1 179 ? -10.156 8.094 22.672 1 76.69 179 PHE B CA 1
ATOM 3484 C C . PHE B 1 179 ? -10.828 9.102 23.594 1 76.69 179 PHE B C 1
ATOM 3486 O O . PHE B 1 179 ? -11.477 10.039 23.125 1 76.69 179 PHE B O 1
ATOM 3493 N N . ASP B 1 180 ? -10.781 8.664 24.875 1 70.88 180 ASP B N 1
ATOM 3494 C CA . ASP B 1 180 ? -11.453 9.484 25.875 1 70.88 180 ASP B CA 1
ATOM 3495 C C . ASP B 1 180 ? -10.625 10.719 26.219 1 70.88 180 ASP B C 1
ATOM 3497 O O . ASP B 1 180 ? -11.172 11.773 26.531 1 70.88 180 ASP B O 1
ATOM 3501 N N . ASN B 1 181 ? -9.391 10.516 26.297 1 67.88 181 ASN B N 1
ATOM 3502 C CA . ASN B 1 181 ? -8.508 11.617 26.688 1 67.88 181 ASN B CA 1
ATOM 3503 C C . ASN B 1 181 ? -7.41 11.844 25.656 1 67.88 181 ASN B C 1
ATOM 3505 O O . ASN B 1 181 ? -6.477 11.047 25.547 1 67.88 181 ASN B O 1
ATOM 3509 N N . PHE B 1 182 ? -7.797 12.734 24.797 1 60.88 182 PHE B N 1
ATOM 3510 C CA . PHE B 1 182 ? -6.762 13.094 23.844 1 60.88 182 PHE B CA 1
ATOM 3511 C C . PHE B 1 182 ? -5.918 14.25 24.359 1 60.88 182 PHE B C 1
ATOM 3513 O O . PHE B 1 182 ? -6.418 15.359 24.547 1 60.88 182 PHE B O 1
ATOM 3520 N N . LYS B 1 183 ? -4.566 13.969 24.625 1 59.78 183 LYS B N 1
ATOM 3521 C CA . LYS B 1 183 ? -3.549 14.891 25.109 1 59.78 183 LYS B CA 1
ATOM 3522 C C . LYS B 1 183 ? -4.039 15.648 26.344 1 59.78 183 LYS B C 1
ATOM 3524 O O . LYS B 1 183 ? -3.803 16.859 26.469 1 59.78 183 LYS B O 1
ATOM 3529 N N . GLY B 1 184 ? -4.82 14.914 27.172 1 55.28 184 GLY B N 1
ATOM 3530 C CA . GLY B 1 184 ? -5.18 15.469 28.469 1 55.28 184 GLY B CA 1
ATOM 3531 C C . GLY B 1 184 ? -6.367 16.406 28.406 1 55.28 184 GLY B C 1
ATOM 3532 O O . GLY B 1 184 ? -6.703 17.062 29.391 1 55.28 184 GLY B O 1
ATOM 3533 N N . GLY B 1 185 ? -6.957 16.609 27.328 1 59.41 185 GLY B N 1
ATOM 3534 C CA . GLY B 1 185 ? -8.031 17.594 27.203 1 59.41 185 GLY B CA 1
ATOM 3535 C C . GLY B 1 185 ? -9.375 17.047 27.656 1 59.41 185 GLY B C 1
ATOM 3536 O O . GLY B 1 185 ? -10.375 17.766 27.656 1 59.41 185 GLY B O 1
ATOM 3537 N N . ASN B 1 186 ? -9.305 15.836 28.094 1 65.94 186 ASN B N 1
ATOM 3538 C CA . ASN B 1 186 ? -10.516 15.164 28.562 1 65.94 186 ASN B CA 1
ATOM 3539 C C . ASN B 1 186 ? -11.641 15.273 27.531 1 65.94 186 ASN B C 1
ATOM 3541 O O . ASN B 1 186 ? -12.789 15.57 27.891 1 65.94 186 ASN B O 1
ATOM 3545 N N . LYS B 1 187 ? -11.375 15.391 26.297 1 74.75 187 LYS B N 1
ATOM 3546 C CA . LYS B 1 187 ? -12.383 15.383 25.25 1 74.75 187 LYS B CA 1
ATOM 3547 C C . LYS B 1 187 ? -12.266 14.133 24.375 1 74.75 187 LYS B C 1
ATOM 3549 O O . LYS B 1 187 ? -11.164 13.766 23.969 1 74.75 187 LYS B O 1
ATOM 3554 N N . PRO B 1 188 ? -13.375 13.523 24.234 1 78.94 188 PRO B N 1
ATOM 3555 C CA . PRO B 1 188 ? -13.383 12.312 23.406 1 78.94 188 PRO B CA 1
ATOM 3556 C C . PRO B 1 188 ? -13.203 12.617 21.922 1 78.94 188 PRO B C 1
ATOM 3558 O O . PRO B 1 188 ? -13.742 13.617 21.422 1 78.94 188 PRO B O 1
ATOM 3561 N N . MET B 1 189 ? -12.305 12.008 21.25 1 84.69 189 MET B N 1
ATOM 3562 C CA . MET B 1 189 ? -12.125 12.117 19.812 1 84.69 189 MET B CA 1
ATOM 3563 C C . MET B 1 189 ? -12.148 10.742 19.156 1 84.69 189 MET B C 1
ATOM 3565 O O . MET B 1 189 ? -12.039 9.719 19.844 1 84.69 189 MET B O 1
ATOM 3569 N N . ALA B 1 190 ? -12.508 10.797 17.922 1 84 190 ALA B N 1
ATOM 3570 C CA . ALA B 1 190 ? -12.547 9.531 17.203 1 84 190 ALA B CA 1
ATOM 3571 C C . ALA B 1 190 ? -12.141 9.719 15.742 1 84 190 ALA B C 1
ATOM 3573 O O . ALA B 1 190 ? -12.367 10.773 15.156 1 84 190 ALA B O 1
ATOM 3574 N N . PHE B 1 191 ? -11.406 8.781 15.266 1 86.62 191 PHE B N 1
ATOM 3575 C CA . PHE B 1 191 ? -11.172 8.75 13.82 1 86.62 191 PHE B CA 1
ATOM 3576 C C . PHE B 1 191 ? -11.297 7.332 13.281 1 86.62 191 PHE B C 1
ATOM 3578 O O . PHE B 1 191 ? -11.227 6.363 14.047 1 86.62 191 PHE B O 1
ATOM 3585 N N . GLN B 1 192 ? -11.531 7.273 12.055 1 88.88 192 GLN B N 1
ATOM 3586 C CA . GLN B 1 192 ? -11.734 5.984 11.398 1 88.88 192 GLN B CA 1
ATOM 3587 C C . GLN B 1 192 ? -10.398 5.336 11.047 1 88.88 192 GLN B C 1
ATOM 3589 O O . GLN B 1 192 ? -9.562 5.949 10.383 1 88.88 192 GLN B O 1
ATOM 3594 N N . ARG B 1 193 ? -10.219 4.133 11.531 1 91.56 193 ARG B N 1
ATOM 3595 C CA . ARG B 1 193 ? -9.078 3.334 11.094 1 91.56 193 ARG B CA 1
ATOM 3596 C C . ARG B 1 193 ? -9.328 2.734 9.711 1 91.56 193 ARG B C 1
ATOM 3598 O O . ARG B 1 193 ? -10.391 2.162 9.461 1 91.56 193 ARG B O 1
ATOM 3605 N N . ARG B 1 194 ? -8.414 2.994 8.836 1 96.56 194 ARG B N 1
ATOM 3606 C CA . ARG B 1 194 ? -8.531 2.504 7.465 1 96.56 194 ARG B CA 1
ATOM 3607 C C . ARG B 1 194 ? -7.285 1.725 7.055 1 96.56 194 ARG B C 1
ATOM 3609 O O . ARG B 1 194 ? -6.184 2.012 7.527 1 96.56 194 ARG B O 1
ATOM 3616 N N . LYS B 1 195 ? -7.488 0.722 6.211 1 96.94 195 LYS B N 1
ATOM 3617 C CA . LYS B 1 195 ? -6.359 -0.001 5.629 1 96.94 195 LYS B CA 1
ATOM 3618 C C . LYS B 1 195 ? -5.594 0.879 4.645 1 96.94 195 LYS B C 1
ATOM 3620 O O . LYS B 1 195 ? -6.137 1.852 4.121 1 96.94 195 LYS B O 1
ATOM 3625 N N . MET B 1 196 ? -4.355 0.559 4.48 1 98 196 MET B N 1
ATOM 3626 C CA . MET B 1 196 ? -3.568 1.255 3.467 1 98 196 MET B CA 1
ATOM 3627 C C . MET B 1 196 ? -4.238 1.162 2.1 1 98 196 MET B C 1
ATOM 3629 O O . MET B 1 196 ? -4.32 2.156 1.376 1 98 196 MET B O 1
ATOM 3633 N N . SER B 1 197 ? -4.746 -0.047 1.76 1 98.62 197 SER B N 1
ATOM 3634 C CA . SER B 1 197 ? -5.406 -0.26 0.477 1 98.62 197 SER B CA 1
ATOM 3635 C C . SER B 1 197 ? -6.625 0.644 0.327 1 98.62 197 SER B C 1
ATOM 3637 O O . SER B 1 197 ? -6.949 1.083 -0.779 1 98.62 197 SER B O 1
ATOM 3639 N N . THR B 1 198 ? -7.316 0.95 1.438 1 98.5 198 THR B N 1
ATOM 3640 C CA . THR B 1 198 ? -8.477 1.833 1.402 1 98.5 198 THR B CA 1
ATOM 3641 C C . THR B 1 198 ? -8.078 3.23 0.939 1 98.5 198 THR B C 1
ATOM 3643 O O . THR B 1 198 ? -8.742 3.818 0.081 1 98.5 198 THR B O 1
ATOM 3646 N N . TYR B 1 199 ? -6.98 3.746 1.485 1 98.75 199 TYR B N 1
ATOM 3647 C CA . TYR B 1 199 ? -6.484 5.051 1.064 1 98.75 199 TYR B CA 1
ATOM 3648 C C . TYR B 1 199 ? -6.098 5.039 -0.409 1 98.75 199 TYR B C 1
ATOM 3650 O O . TYR B 1 199 ? -6.484 5.934 -1.166 1 98.75 199 TYR B O 1
ATOM 3658 N N . LEU B 1 200 ? -5.348 4.059 -0.802 1 98.88 200 LEU B N 1
ATOM 3659 C CA . LEU B 1 200 ? -4.859 3.963 -2.174 1 98.88 200 LEU B CA 1
ATOM 3660 C C . LEU B 1 200 ? -6.016 3.848 -3.158 1 98.88 200 LEU B C 1
ATOM 3662 O O . LEU B 1 200 ? -6.051 4.555 -4.168 1 98.88 200 LEU B O 1
ATOM 3666 N N . ASN B 1 201 ? -6.957 3.02 -2.861 1 98.81 201 ASN B N 1
ATOM 3667 C CA . ASN B 1 201 ? -8.086 2.807 -3.762 1 98.81 201 ASN B CA 1
ATOM 3668 C C . ASN B 1 201 ? -9 4.027 -3.814 1 98.81 201 ASN B C 1
ATOM 3670 O O . ASN B 1 201 ? -9.586 4.324 -4.855 1 98.81 201 ASN B O 1
ATOM 3674 N N . ALA B 1 202 ? -9.109 4.715 -2.68 1 98.81 202 ALA B N 1
ATOM 3675 C CA . ALA B 1 202 ? -9.891 5.945 -2.688 1 98.81 202 ALA B CA 1
ATOM 3676 C C . ALA B 1 202 ? -9.273 6.984 -3.619 1 98.81 202 ALA B C 1
ATOM 3678 O O . ALA B 1 202 ? -9.992 7.699 -4.324 1 98.81 202 ALA B O 1
ATOM 3679 N N . LEU B 1 203 ? -7.965 7.109 -3.602 1 98.88 203 LEU B N 1
ATOM 3680 C CA . LEU B 1 203 ? -7.277 8.008 -4.523 1 98.88 203 LEU B CA 1
ATOM 3681 C C . LEU B 1 203 ? -7.543 7.609 -5.969 1 98.88 203 LEU B C 1
ATOM 3683 O O . LEU B 1 203 ? -7.879 8.461 -6.797 1 98.88 203 LEU B O 1
ATOM 3687 N N . ILE B 1 204 ? -7.387 6.32 -6.25 1 98.75 204 ILE B N 1
ATOM 3688 C CA . ILE B 1 204 ? -7.559 5.801 -7.602 1 98.75 204 ILE B CA 1
ATOM 3689 C C . ILE B 1 204 ? -8.992 6.059 -8.078 1 98.75 204 ILE B C 1
ATOM 3691 O O . ILE B 1 204 ? -9.203 6.539 -9.195 1 98.75 204 ILE B O 1
ATOM 3695 N N . CYS B 1 205 ? -9.953 5.812 -7.254 1 98.5 205 CYS B N 1
ATOM 3696 C CA . CYS B 1 205 ? -11.359 5.992 -7.594 1 98.5 205 CYS B CA 1
ATOM 3697 C C . CYS B 1 205 ? -11.672 7.465 -7.848 1 98.5 205 CYS B C 1
ATOM 3699 O O . CYS B 1 205 ? -12.523 7.785 -8.68 1 98.5 205 CYS B O 1
ATOM 3701 N N . ALA B 1 206 ? -10.977 8.344 -7.117 1 98.69 206 ALA B N 1
ATOM 3702 C CA . ALA B 1 206 ? -11.188 9.781 -7.297 1 98.69 206 ALA B CA 1
ATOM 3703 C C . ALA B 1 206 ? -10.594 10.258 -8.625 1 98.69 206 ALA B C 1
ATOM 3705 O O . ALA B 1 206 ? -10.883 11.367 -9.07 1 98.69 206 ALA B O 1
ATOM 3706 N N . GLY B 1 207 ? -9.719 9.453 -9.227 1 98.44 207 GLY B N 1
ATOM 3707 C CA . GLY B 1 207 ? -9.172 9.789 -10.523 1 98.44 207 GLY B CA 1
ATOM 3708 C C . GLY B 1 207 ? -7.664 10 -10.5 1 98.44 207 GLY B C 1
ATOM 3709 O O . GLY B 1 207 ? -7.047 10.211 -11.547 1 98.44 207 GLY B O 1
ATOM 3710 N N . PHE B 1 208 ? -7.027 9.852 -9.336 1 98.81 208 PHE B N 1
ATOM 3711 C CA . PHE B 1 208 ? -5.598 10.102 -9.195 1 98.81 208 PHE B CA 1
ATOM 3712 C C . PHE B 1 208 ? -4.789 8.938 -9.75 1 98.81 208 PHE B C 1
ATOM 3714 O O . PHE B 1 208 ? -5.25 7.797 -9.75 1 98.81 208 PHE B O 1
ATOM 3721 N N . SER B 1 209 ? -3.643 9.234 -10.227 1 98.5 209 SER B N 1
ATOM 3722 C CA . SER B 1 209 ? -2.58 8.25 -10.406 1 98.5 209 SER B CA 1
ATOM 3723 C C . SER B 1 209 ? -1.579 8.305 -9.258 1 98.5 209 SER B C 1
ATOM 3725 O O . SER B 1 209 ? -1.036 9.367 -8.945 1 98.5 209 SER B O 1
ATOM 3727 N N . ILE B 1 210 ? -1.403 7.191 -8.656 1 98.75 210 ILE B N 1
ATOM 3728 C CA . ILE B 1 210 ? -0.427 7.148 -7.57 1 98.75 210 ILE B CA 1
ATOM 3729 C C . ILE B 1 210 ? 0.985 7.246 -8.141 1 98.75 210 ILE B C 1
ATOM 3731 O O . ILE B 1 210 ? 1.337 6.512 -9.07 1 98.75 210 ILE B O 1
ATOM 3735 N N . GLU B 1 211 ? 1.749 8.156 -7.609 1 98.5 211 GLU B N 1
ATOM 3736 C CA . GLU B 1 211 ? 3.094 8.375 -8.133 1 98.5 211 GLU B CA 1
ATOM 3737 C C . GLU B 1 211 ? 4.152 7.793 -7.203 1 98.5 211 GLU B C 1
ATOM 3739 O O . GLU B 1 211 ? 5.18 7.289 -7.66 1 98.5 211 GLU B O 1
ATOM 3744 N N . ARG B 1 212 ? 3.91 7.855 -5.938 1 98.69 212 ARG B N 1
ATOM 3745 C CA . ARG B 1 212 ? 4.863 7.348 -4.953 1 98.69 212 ARG B CA 1
ATOM 3746 C C . ARG B 1 212 ? 4.156 6.945 -3.666 1 98.69 212 ARG B C 1
ATOM 3748 O O . ARG B 1 212 ? 3.234 7.629 -3.217 1 98.69 212 ARG B O 1
ATOM 3755 N N . VAL B 1 213 ? 4.512 5.84 -3.162 1 98.88 213 VAL B N 1
ATOM 3756 C CA . VAL B 1 213 ? 4.07 5.375 -1.852 1 98.88 213 VAL B CA 1
ATOM 3757 C C . VAL B 1 213 ? 5.277 5.172 -0.938 1 98.88 213 VAL B C 1
ATOM 3759 O O . VAL B 1 213 ? 6.203 4.438 -1.28 1 98.88 213 VAL B O 1
ATOM 3762 N N . ILE B 1 214 ? 5.266 5.828 0.192 1 98.69 214 ILE B N 1
ATOM 3763 C CA . ILE B 1 214 ? 6.387 5.723 1.123 1 98.69 214 ILE B CA 1
ATOM 3764 C C . ILE B 1 214 ? 5.887 5.219 2.475 1 98.69 214 ILE B C 1
ATOM 3766 O O . ILE B 1 214 ? 4.98 5.812 3.07 1 98.69 214 ILE B O 1
ATOM 3770 N N . GLU B 1 215 ? 6.336 4.086 2.885 1 98.5 215 GLU B N 1
ATOM 3771 C CA . GLU B 1 215 ? 6.324 3.701 4.293 1 98.5 215 GLU B CA 1
ATOM 3772 C C . GLU B 1 215 ? 7.555 4.238 5.02 1 98.5 215 GLU B C 1
ATOM 3774 O O . GLU B 1 215 ? 8.672 3.771 4.797 1 98.5 215 GLU B O 1
ATOM 3779 N N . SER B 1 216 ? 7.348 5.152 5.863 1 98 216 SER B N 1
ATOM 3780 C CA . SER B 1 216 ? 8.391 6.066 6.312 1 98 216 SER B CA 1
ATOM 3781 C C . SER B 1 216 ? 9.539 5.312 6.98 1 98 216 SER B C 1
ATOM 3783 O O . SER B 1 216 ? 9.305 4.34 7.703 1 98 216 SER B O 1
ATOM 3785 N N . ASP B 1 217 ? 10.734 5.668 6.676 1 96.38 217 ASP B N 1
ATOM 3786 C CA . ASP B 1 217 ? 11.906 5.363 7.492 1 96.38 217 ASP B CA 1
ATOM 3787 C C . ASP B 1 217 ? 12.172 6.48 8.5 1 96.38 217 ASP B C 1
ATOM 3789 O O . ASP B 1 217 ? 11.547 7.539 8.445 1 96.38 217 ASP B O 1
ATOM 3793 N N . VAL B 1 218 ? 13.055 6.191 9.43 1 96.19 218 VAL B N 1
ATOM 3794 C CA . VAL B 1 218 ? 13.508 7.281 10.289 1 96.19 218 VAL B CA 1
ATOM 3795 C C . VAL B 1 218 ? 14.453 8.195 9.5 1 96.19 218 VAL B C 1
ATOM 3797 O O . VAL B 1 218 ? 15.07 7.762 8.523 1 96.19 218 VAL B O 1
ATOM 3800 N N . PRO B 1 219 ? 14.484 9.477 9.898 1 96 219 PRO B N 1
ATOM 3801 C CA . PRO B 1 219 ? 15.438 10.367 9.242 1 96 219 PRO B CA 1
ATOM 3802 C C . PRO B 1 219 ? 16.859 9.82 9.266 1 96 219 PRO B C 1
ATOM 3804 O O . PRO B 1 219 ? 17.234 9.109 10.195 1 96 219 PRO B O 1
ATOM 3807 N N . VAL B 1 220 ? 17.609 10.227 8.281 1 93.25 220 VAL B N 1
ATOM 3808 C CA . VAL B 1 220 ? 18.953 9.68 8.062 1 93.25 220 VAL B CA 1
ATOM 3809 C C . VAL B 1 220 ? 19.812 9.914 9.297 1 93.25 220 VAL B C 1
ATOM 3811 O O . VAL B 1 220 ? 20.641 9.07 9.656 1 93.25 220 VAL B O 1
ATOM 3814 N N . ASP B 1 221 ? 19.656 11.023 9.969 1 92.56 221 ASP B N 1
ATOM 3815 C CA . ASP B 1 221 ? 20.484 11.383 11.109 1 92.56 221 ASP B CA 1
ATOM 3816 C C . ASP B 1 221 ? 20.141 10.539 12.336 1 92.56 221 ASP B C 1
ATOM 3818 O O . ASP B 1 221 ? 20.891 10.5 13.312 1 92.56 221 ASP B O 1
ATOM 3822 N N . LEU B 1 222 ? 19.016 9.852 12.266 1 93.12 222 LEU B N 1
ATOM 3823 C CA . LEU B 1 222 ? 18.578 9.039 13.398 1 93.12 222 LEU B CA 1
ATOM 3824 C C . LEU B 1 222 ? 18.797 7.559 13.133 1 93.12 222 LEU B C 1
ATOM 3826 O O . LEU B 1 222 ? 18.594 6.723 14.016 1 93.12 222 LEU B O 1
ATOM 3830 N N . ASN B 1 223 ? 19.156 7.23 11.969 1 86.5 223 ASN B N 1
ATOM 3831 C CA . ASN B 1 223 ? 19.266 5.836 11.555 1 86.5 223 ASN B CA 1
ATOM 3832 C C . ASN B 1 223 ? 20.266 5.074 12.422 1 86.5 223 ASN B C 1
ATOM 3834 O O . ASN B 1 223 ? 20.047 3.906 12.75 1 86.5 223 ASN B O 1
ATOM 3838 N N . ASP B 1 224 ? 21.344 5.738 12.836 1 87.94 224 ASP B N 1
ATOM 3839 C CA . ASP B 1 224 ? 22.406 5.031 13.547 1 87.94 224 ASP B CA 1
ATOM 3840 C C . ASP B 1 224 ? 22.297 5.273 15.055 1 87.94 224 ASP B C 1
ATOM 3842 O O . ASP B 1 224 ? 23.156 4.812 15.812 1 87.94 224 ASP B O 1
ATOM 3846 N N . VAL B 1 225 ? 21.281 5.988 15.406 1 91.38 225 VAL B N 1
ATOM 3847 C CA . VAL B 1 225 ? 21.094 6.234 16.828 1 91.38 225 VAL B CA 1
ATOM 3848 C C . VAL B 1 225 ? 20.484 4.996 17.484 1 91.38 225 VAL B C 1
ATOM 3850 O O . VAL B 1 225 ? 19.5 4.441 16.984 1 91.38 225 VAL B O 1
ATOM 3853 N N . LYS B 1 226 ? 21.125 4.512 18.562 1 90.69 226 LYS B N 1
ATOM 3854 C CA . LYS B 1 226 ? 20.547 3.398 19.312 1 90.69 226 LYS B CA 1
ATOM 3855 C C . LYS B 1 226 ? 19.375 3.861 20.172 1 90.69 226 LYS B C 1
ATOM 3857 O O . LYS B 1 226 ? 19.562 4.531 21.188 1 90.69 226 LYS B O 1
ATOM 3862 N N . ALA B 1 227 ? 18.203 3.508 19.797 1 91.12 227 ALA B N 1
ATOM 3863 C CA . ALA B 1 227 ? 17 3.953 20.5 1 91.12 227 ALA B CA 1
ATOM 3864 C C . ALA B 1 227 ? 16.828 3.197 21.812 1 91.12 227 ALA B C 1
ATOM 3866 O O . ALA B 1 227 ? 17.062 1.988 21.875 1 91.12 227 ALA B O 1
ATOM 3867 N N . GLU B 1 228 ? 16.453 3.92 22.828 1 92.25 228 GLU B N 1
ATOM 3868 C CA . GLU B 1 228 ? 16.062 3.279 24.078 1 92.25 228 GLU B CA 1
ATOM 3869 C C . GLU B 1 228 ? 14.688 2.629 23.953 1 92.25 228 GLU B C 1
ATOM 3871 O O . GLU B 1 228 ? 13.828 3.125 23.219 1 92.25 228 GLU B O 1
ATOM 3876 N N . GLN B 1 229 ? 14.641 1.568 24.719 1 92.31 229 GLN B N 1
ATOM 3877 C CA . GLN B 1 229 ? 13.336 0.919 24.75 1 92.31 229 GLN B CA 1
ATOM 3878 C C . GLN B 1 229 ? 12.258 1.878 25.25 1 92.31 229 GLN B C 1
ATOM 3880 O O . GLN B 1 229 ? 12.477 2.613 26.219 1 92.31 229 GLN B O 1
ATOM 3885 N N . SER B 1 230 ? 11.133 1.935 24.547 1 92.31 230 SER B N 1
ATOM 3886 C CA . SER B 1 230 ? 10.047 2.834 24.906 1 92.31 230 SER B CA 1
ATOM 3887 C C . SER B 1 230 ? 8.688 2.219 24.578 1 92.31 230 SER B C 1
ATOM 3889 O O . SER B 1 230 ? 8.531 1.59 23.531 1 92.31 230 SER B O 1
ATOM 3891 N N . ASP B 1 231 ? 7.699 2.445 25.438 1 91.94 231 ASP B N 1
ATOM 3892 C CA . ASP B 1 231 ? 6.344 1.952 25.219 1 91.94 231 ASP B CA 1
ATOM 3893 C C . ASP B 1 231 ? 5.422 3.072 24.75 1 91.94 231 ASP B C 1
ATOM 3895 O O . ASP B 1 231 ? 4.215 2.875 24.609 1 91.94 231 ASP B O 1
ATOM 3899 N N . SER B 1 232 ? 6.039 4.215 24.453 1 91.44 232 SER B N 1
ATOM 3900 C CA . SER B 1 232 ? 5.254 5.324 23.922 1 91.44 232 SER B CA 1
ATOM 3901 C C . SER B 1 232 ? 4.711 5.008 22.531 1 91.44 232 SER B C 1
ATOM 3903 O O . SER B 1 232 ? 5.312 4.23 21.797 1 91.44 232 SER B O 1
ATOM 3905 N N . TYR B 1 233 ? 3.543 5.621 22.25 1 91.38 233 TYR B N 1
ATOM 3906 C CA . TYR B 1 233 ? 2.939 5.391 20.938 1 91.38 233 TYR B CA 1
ATOM 3907 C C . TYR B 1 233 ? 3.922 5.715 19.828 1 91.38 233 TYR B C 1
ATOM 3909 O O . TYR B 1 233 ? 4.195 4.875 18.969 1 91.38 233 TYR B O 1
ATOM 3917 N N . TYR B 1 234 ? 4.398 6.949 19.875 1 93.69 234 TYR B N 1
ATOM 3918 C CA . TYR B 1 234 ? 5.496 7.285 18.984 1 93.69 234 TYR B CA 1
ATOM 3919 C C . TYR B 1 234 ? 6.832 7.227 19.703 1 93.69 234 TYR B C 1
ATOM 3921 O O . TYR B 1 234 ? 6.992 7.82 20.781 1 93.69 234 TYR B O 1
ATOM 3929 N N . SER B 1 235 ? 7.766 6.523 19.219 1 93.81 235 SER B N 1
ATOM 3930 C CA . SER B 1 235 ? 9.125 6.449 19.75 1 93.81 235 SER B CA 1
ATOM 3931 C C . SER B 1 235 ? 10.125 6.07 18.672 1 93.81 235 SER B C 1
ATOM 3933 O O . SER B 1 235 ? 9.766 5.438 17.672 1 93.81 235 SER B O 1
ATOM 3935 N N . LEU B 1 236 ? 11.297 6.57 18.875 1 94.12 236 LEU B N 1
ATOM 3936 C CA . LEU B 1 236 ? 12.359 6.168 17.953 1 94.12 236 LEU B CA 1
ATOM 3937 C C . LEU B 1 236 ? 12.531 4.652 17.953 1 94.12 236 LEU B C 1
ATOM 3939 O O . LEU B 1 236 ? 12.781 4.051 16.906 1 94.12 236 LEU B O 1
ATOM 3943 N N . TYR B 1 237 ? 12.352 4.023 19.094 1 92.44 237 TYR B N 1
ATOM 3944 C CA . TYR B 1 237 ? 12.453 2.58 19.266 1 92.44 237 TYR B CA 1
ATOM 3945 C C . TYR B 1 237 ? 11.516 1.847 18.328 1 92.44 237 TYR B C 1
ATOM 3947 O O . TYR B 1 237 ? 11.922 0.92 17.625 1 92.44 237 TYR B O 1
ATOM 3955 N N . LYS B 1 238 ? 10.305 2.289 18.281 1 92.44 238 LYS B N 1
ATOM 3956 C CA . LYS B 1 238 ? 9.289 1.673 17.438 1 92.44 238 LYS B CA 1
ATOM 3957 C C . LYS B 1 238 ? 9.5 2.049 15.969 1 92.44 238 LYS B C 1
ATOM 3959 O O . LYS B 1 238 ? 9.406 1.195 15.086 1 92.44 238 LYS B O 1
ATOM 3964 N N . ALA B 1 239 ? 9.859 3.357 15.758 1 93.75 239 ALA B N 1
ATOM 3965 C CA . ALA B 1 239 ? 9.969 3.879 14.398 1 93.75 239 ALA B CA 1
ATOM 3966 C C . ALA B 1 239 ? 11.141 3.232 13.656 1 93.75 239 ALA B C 1
ATOM 3968 O O . ALA B 1 239 ? 11.133 3.148 12.43 1 93.75 239 ALA B O 1
ATOM 3969 N N . GLN B 1 240 ? 12.133 2.781 14.359 1 92.69 240 GLN B N 1
ATOM 3970 C CA . GLN B 1 240 ? 13.273 2.111 13.75 1 92.69 240 GLN B CA 1
ATOM 3971 C C . GLN B 1 240 ? 12.922 0.682 13.344 1 92.69 240 GLN B C 1
ATOM 3973 O O . GLN B 1 240 ? 13.641 0.055 12.57 1 92.69 240 GLN B O 1
ATOM 3978 N N . ARG B 1 241 ? 11.812 0.209 13.812 1 91.62 241 ARG B N 1
ATOM 3979 C CA . ARG B 1 241 ? 11.43 -1.178 13.562 1 91.62 241 ARG B CA 1
ATOM 3980 C C . ARG B 1 241 ? 10.234 -1.257 12.625 1 91.62 241 ARG B C 1
ATOM 3982 O O . ARG B 1 241 ? 10.062 -2.246 11.914 1 91.62 241 ARG B O 1
ATOM 3989 N N . PHE B 1 242 ? 9.438 -0.204 12.664 1 93.69 242 PHE B N 1
ATOM 3990 C CA . PHE B 1 242 ? 8.227 -0.168 11.852 1 93.69 242 PHE B CA 1
ATOM 3991 C C . PHE B 1 242 ? 7.93 1.254 11.391 1 93.69 242 PHE B C 1
ATOM 3993 O O . PHE B 1 242 ? 8.078 2.205 12.164 1 93.69 242 PHE B O 1
ATOM 4000 N N . PRO B 1 243 ? 7.516 1.387 10.148 1 96.62 243 PRO B N 1
ATOM 4001 C CA . PRO B 1 243 ? 7.184 2.732 9.672 1 96.62 243 PRO B CA 1
ATOM 4002 C C . PRO B 1 243 ? 6.078 3.389 10.492 1 96.62 243 PRO B C 1
ATOM 4004 O O . PRO B 1 243 ? 4.984 2.828 10.617 1 96.62 243 PRO B O 1
ATOM 4007 N N . ALA B 1 244 ? 6.359 4.586 10.938 1 96.81 244 ALA B N 1
ATOM 4008 C CA . ALA B 1 244 ? 5.375 5.301 11.742 1 96.81 244 ALA B CA 1
ATOM 4009 C C . ALA B 1 244 ? 4.324 5.965 10.859 1 96.81 244 ALA B C 1
ATOM 4011 O O . ALA B 1 244 ? 3.17 6.125 11.266 1 96.81 244 ALA B O 1
ATOM 4012 N N . SER B 1 245 ? 4.727 6.324 9.633 1 98.31 245 SER B N 1
ATOM 4013 C CA . SER B 1 245 ? 3.859 7.121 8.773 1 98.31 245 SER B CA 1
ATOM 4014 C C . SER B 1 245 ? 3.744 6.504 7.383 1 98.31 245 SER B C 1
ATOM 4016 O O . SER B 1 245 ? 4.672 5.84 6.914 1 98.31 245 SER B O 1
ATOM 4018 N N . MET B 1 246 ? 2.629 6.629 6.781 1 98.62 246 MET B N 1
ATOM 4019 C CA . MET B 1 246 ? 2.424 6.457 5.348 1 98.62 246 MET B CA 1
ATOM 4020 C C . MET B 1 246 ? 2.449 7.805 4.629 1 98.62 246 MET B C 1
ATOM 4022 O O . MET B 1 246 ? 1.846 8.773 5.094 1 98.62 246 MET B O 1
ATOM 4026 N N . ILE B 1 247 ? 3.227 7.926 3.611 1 98.88 247 ILE B N 1
ATOM 4027 C CA . ILE B 1 247 ? 3.338 9.133 2.793 1 98.88 247 ILE B CA 1
ATOM 4028 C C . ILE B 1 247 ? 3.039 8.789 1.334 1 98.88 247 ILE B C 1
ATOM 4030 O O . ILE B 1 247 ? 3.635 7.867 0.771 1 98.88 247 ILE B O 1
ATOM 4034 N N . ILE B 1 248 ? 2.102 9.492 0.713 1 98.94 248 ILE B N 1
ATOM 4035 C CA . ILE B 1 248 ? 1.694 9.18 -0.652 1 98.94 248 ILE B CA 1
ATOM 4036 C C . ILE B 1 248 ? 1.735 10.445 -1.505 1 98.94 248 ILE B C 1
ATOM 4038 O O . ILE B 1 248 ? 1.311 11.516 -1.061 1 98.94 248 ILE B O 1
ATOM 4042 N N . LYS B 1 249 ? 2.299 10.398 -2.641 1 98.94 249 LYS B N 1
ATOM 4043 C CA . LYS B 1 249 ? 2.16 11.406 -3.689 1 98.94 249 LYS B CA 1
ATOM 4044 C C . LYS B 1 249 ? 1.295 10.891 -4.836 1 98.94 249 LYS B C 1
ATOM 4046 O O . LYS B 1 249 ? 1.578 9.836 -5.41 1 98.94 249 LYS B O 1
ATOM 4051 N N . ALA B 1 250 ? 0.264 11.531 -5.105 1 98.88 250 ALA B N 1
ATOM 4052 C CA . ALA B 1 250 ? -0.633 11.234 -6.219 1 98.88 250 ALA B CA 1
ATOM 4053 C C . ALA B 1 250 ? -0.753 12.422 -7.164 1 98.88 250 ALA B C 1
ATOM 4055 O O . ALA B 1 250 ? -0.528 13.57 -6.762 1 98.88 250 ALA B O 1
ATOM 4056 N N . VAL B 1 251 ? -1.138 12.18 -8.438 1 98.62 251 VAL B N 1
ATOM 4057 C CA . VAL B 1 251 ? -1.166 13.242 -9.438 1 98.62 251 VAL B CA 1
ATOM 4058 C C . VAL B 1 251 ? -2.479 13.18 -10.211 1 98.62 251 VAL B C 1
ATOM 4060 O O . VAL B 1 251 ? -3.037 12.102 -10.422 1 98.62 251 VAL B O 1
ATOM 4063 N N . LYS B 1 252 ? -2.969 14.305 -10.477 1 98.25 252 LYS B N 1
ATOM 4064 C CA . LYS B 1 252 ? -4.082 14.422 -11.414 1 98.25 252 LYS B CA 1
ATOM 4065 C C . LYS B 1 252 ? -3.588 14.445 -12.859 1 98.25 252 LYS B C 1
ATOM 4067 O O . LYS B 1 252 ? -3 15.43 -13.305 1 98.25 252 LYS B O 1
ATOM 4072 N N . LYS B 1 253 ? -3.812 13.352 -13.578 1 90.31 253 LYS B N 1
ATOM 4073 C CA . LYS B 1 253 ? -3.312 13.289 -14.953 1 90.31 253 LYS B CA 1
ATOM 4074 C C . LYS B 1 253 ? -4.34 13.836 -15.938 1 90.31 253 LYS B C 1
ATOM 4076 O O . LYS B 1 253 ? -5.547 13.781 -15.68 1 90.31 253 LYS B O 1
#

Nearest PDB structures (foldseek):
  3g5l-assembly1_B  TM=8.442E-01  e=1.607E-17  Listeria monocytogenes serotype 4b str. F2365
  3bkw-assembly1_A  TM=8.620E-01  e=5.808E-17  Mesorhizobium japonicum MAFF 303099
  6f5z-assembly1_B  TM=7.734E-01  e=7.253E-14  Haloferax volcanii DS2
  8k76-assembly1_B  TM=7.908E-01  e=2.027E-13  Fusobacterium nucleatum subsp. nucleatum ATCC 25586
  6f5z-assembly1_A  TM=6.918E-01  e=2.162E-13  Haloferax volcanii DS2

Organism: NCBI:txid482461

Radius of gyration: 24.17 Å; Cα contacts (8 Å, |Δi|>4): 1188; chains: 2; bounding box: 54×71×56 Å

Solvent-accessible surface area (backbone atoms only — not comparable to full-atom values): 25956 Å² total; per-residue (Å²): 112,67,68,55,50,53,51,48,51,39,36,33,55,31,42,41,67,42,37,78,81,41,61,67,52,49,28,51,56,33,44,31,77,64,27,38,33,41,88,74,66,54,81,66,78,84,42,56,69,29,34,38,35,30,44,40,40,51,35,22,43,35,57,43,47,40,49,76,51,37,34,64,40,44,34,31,32,23,57,26,68,50,21,49,54,46,15,51,61,66,29,64,91,46,85,61,52,75,45,74,40,60,76,54,55,90,81,77,72,67,60,52,59,23,47,34,37,34,20,47,62,33,65,60,62,48,88,40,62,57,49,24,41,37,50,52,51,46,26,30,22,82,69,11,35,41,39,37,16,28,70,18,56,64,40,85,37,54,41,45,58,94,66,42,43,29,53,79,60,47,68,61,58,66,43,76,45,74,38,62,58,50,92,77,56,67,29,50,35,63,36,55,46,51,50,62,36,53,57,55,38,37,40,38,73,48,58,34,43,76,68,42,52,40,66,29,48,46,32,78,88,50,64,82,54,84,57,60,82,52,56,53,94,78,38,66,41,50,28,64,28,34,40,44,21,33,35,39,35,29,28,33,115,112,67,65,57,50,52,50,48,53,39,36,33,54,31,43,44,65,42,36,77,80,42,62,65,54,49,28,50,57,34,45,32,78,64,28,39,33,42,88,75,64,55,81,66,77,84,43,56,70,28,34,38,34,30,42,38,38,52,37,22,42,35,59,43,46,42,50,76,53,38,34,65,38,43,34,31,32,23,56,26,67,51,22,49,55,46,15,51,60,65,29,67,91,45,84,61,51,76,42,76,40,59,76,53,54,90,82,76,72,67,61,52,61,22,47,34,37,34,19,47,63,32,63,60,60,46,90,38,62,57,50,25,40,37,50,52,50,46,27,30,20,81,70,11,36,42,39,38,16,28,71,17,57,63,42,86,35,53,42,45,57,94,64,42,43,28,53,78,60,48,68,61,58,66,43,76,45,75,37,61,57,48,93,76,55,68,29,50,35,63,35,53,45,51,49,62,36,54,56,54,39,36,39,37,73,48,58,34,43,78,68,42,51,39,65,29,49,46,31,78,88,50,64,82,54,84,57,60,82,52,58,52,92,78,38,65,40,50,28,64,27,34,39,46,21,33,35,40,36,29,28,32,116

Sequence (506 aa):
MKLTEELLEKNRAGWNTVAHHFNGQDALPGYGPYAQTEDELKLFGEIKDKKVLEIGFGSGHSLRYMAEKGAAELWGVDFSEEQKEIAEITLQDHPAHLFCAPMETEIGLPKAYFDYVYSIYAVGWTTDLSATFQLIYSYLKRGGSFIFSWDHPFYPYIKSENGLLYLDASYQEESMLEFDNFKGGNKPMAFQRRKMSTYLNALICAGFSIERVIESDVPVDLNDVKAEQSDSYYSLYKAQRFPASMIIKAVKKMKLTEELLEKNRAGWNTVAHHFNGQDALPGYGPYAQTEDELKLFGEIKDKKVLEIGFGSGHSLRYMAEKGAAELWGVDFSEEQKEIAEITLQDHPAHLFCAPMETEIGLPKAYFDYVYSIYAVGWTTDLSATFQLIYSYLKRGGSFIFSWDHPFYPYIKSENGLLYLDASYQEESMLEFDNFKGGNKPMAFQRRKMSTYLNALICAGFSIERVIESDVPVDLNDVKAEQSDSYYSLYKAQRFPASMIIKAVKK

pLDDT: mean 92.86, std 8.85, range [49.81, 98.94]

InterPro domains:
  IPR013216 Methyltransferase type 11 [PF08241] (53-148)
  IPR029063 S-adenosyl-L-methionine-dependent methyltransferase superfamily [G3DSA:3.40.50.150] (36-253)
  IPR029063 S-adenosyl-L-methionine-dependent methyltransferase superfamily [SSF53335] (15-220)

Secondary structure (DSSP, 8-state):
-HHHHHHHHHHHHHHHHHGGGGTTTT-TTB-STTPPBHHHH--S---TT-EEEEES-TTSHHHHHHHHTT-SEEEEEES-HHHHHHHHHHTTTS--EEEES-TTS---PPSS-EEEEEEES-GGG-S-HHHHHHHHHHHEEEEEEEEEEEE-TTGGGEEEETTEEEE-S-SS---EEEES-STTS---EEEE---HHHHHHHHHHHTPEEEEEEEPPPPGGGTTS-PPP--SSS-HHHHTTS--EEEEEEE--/-HHHHHHHHHHHHHHHHHGGGGTTTT-TTB-STTPPBHHHH--S---TT-EEEEES-TTSHHHHHHHHTT-SEEEEEES-HHHHHHHHHHTTTS--EEEES-TTS---PPSS-EEEEEEES-GGG-S-HHHHHHHHHHHEEEEEEEEEEEE-TTGGGEEEETTEEEE-S-TTS--EEEES-STTS---EEEE---HHHHHHHHHHHTPEEEEEEEPPPPGGGTTS-PPP--SSS-HHHHTTS--EEEEEEE--

Foldseek 3Di:
DVVQVVQLVLQQVVCLLCLVVCQVAQAAQHLHFLFAGCVVVVLDDQLAQFAEEEEACRLQVNVVVSVVSHHNAAEYEAQHPNSVVNNCVVCVVPDYHYYHDALLDDDPADFLGGQEYEYRAPLQAHPDNLSNLLVVLRRHHAFHKYKHKHFQLCLVQWFDDPQDTDGDDDSPDWAKDWDQADVNSRGIHIGTRDHPVVNVVSNVVSQKDWDDKDQGAGYPVCQPPDWDRDRDSRGSSVRNVGRGMIMTMIGRD/DVVQVVQLVLQQVVCLLCLVVCQVAQAAQHLHFLFAGCVVVVLDDQLAQFAEEEEACRLQVNVVVSVVSHHNAAEYEAQHPNSVVNNCVVCVVPDYHYYHDALLDDDPADFLGGQEYEYRAPQQAHPDNLSNLLVVLRRHHAFHKYKHKHFQLCLVQWFDDPQDTDGDDDSVDWAKDWDQADVNSRGIHIGTRDHPVVNVVSNVVSQWDWDDKDQGAGYPVCQPPDWDRDRDSRGPSVRNVGRGMIMTMIGRD

=== Feature glossary ===
The record interleaves many kinds of information about one protein. Here is each kind framed as the question it answers.

Q: What does the local fold look like, residue by residue?
A: A 3Di character summarizes, for each residue, the relative orientation of the Cα frame of its nearest spatial neighbor. Because it encodes fold topology rather than chemistry, 3Di alignments detect remote structural similarity that sequence alignment misses.

Q: Which residues are in helices, strands, or loops?
A: Secondary structure is the local, repeating backbone conformation. DSSP classifies it into eight states by reading the hydrogen-bond network: three helix types (H, G, I), two β types (E, B), two non-regular types (T, S), and unstructured coil (-).

Q: How big and how compact is the whole molecule?
A: Three whole-structure scalars: the radius of gyration (RMS distance of Cα from centroid, in Å), the count of Cα–Cα contacts (pairs closer than 8 Å and separated by more than four residues in sequence — i.e. tertiary, not local, contacts), and the bounding-box dimensions. Together they distinguish compact globular folds from extended fibres or disordered chains.

Q: How confident is the AlphaFold model at each residue?
A: For AlphaFold models, the B-factor field carries pLDDT — the model's own estimate of local accuracy on a 0–100 scale. Regions with pLDDT<50 should be treated as essentially unmodeled; they often correspond to intrinsically disordered segments.

Q: What family and function is it annotated with?
A: Functional annotations link the protein to curated databases. InterPro entries identify conserved domains and families by matching the sequence against member-data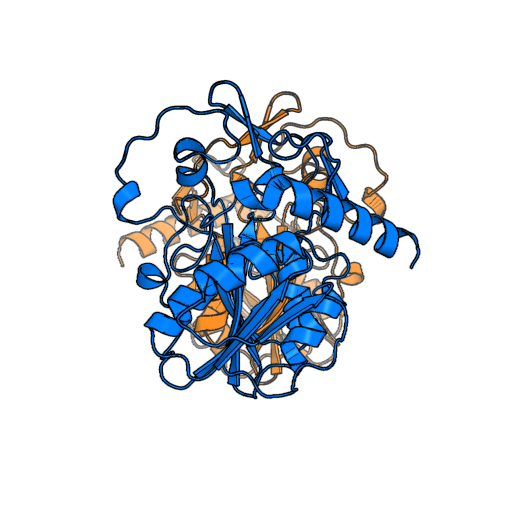base signatures (Pfam, PROSITE, CDD, …). Gene Ontology (GO) terms describe molecular function, biological process, and cellular component in a controlled vocabulary. CATH places the structure in a hierarchical fold classification (Class/Architecture/Topology/Homologous-superfamily). The organism is the source species.

Q: What known structures does this most resemble?
A: Nearest PDB neighbors are the top structural matches found by Foldseek when searching this structure against the entire Protein Data Bank. Each hit reports a TM-score (0 to 1; >0.5 almost always implies the same fold) and an E-value. These are *structural* homologs — they may share no detectable sequence similarity.

Q: Which residues are buried vs exposed?
A: Solvent-accessible surface area (SASA) is the area in Å² traced out by the centre of a 1.4 Å probe sphere (a water molecule) rolled over the protein's van der Waals surface (Shrake–Rupley / Lee–Richards construction). Buried residues have near-zero SASA; fully exposed residues can exceed 200 Å². The total SASA scales roughly with the number of surface residues.

Q: What are the backbone torsion angles?
A: φ (phi) and ψ (psi) are the two rotatable backbone dihedrals per residue: φ is the C(i-1)–N–Cα–C torsion, ψ is the N–Cα–C–N(i+1) torsion, both in degrees on (−180°, 180°]. α-helical residues cluster near (−60°, −45°); β-strand residues near (−120°, +130°). A Ramachandran plot is simply a scatter of (φ, ψ) for every residue.

Q: Are the domains correctly placed relative to each other?
A: Predicted aligned error is AlphaFold's pairwise confidence. Unlike pLDDT (per-residue), PAE is per-residue-pair and captures whether two parts of the structure are correctly placed relative to each other. Units are ångströms of expected positional error.

Q: What if only a Cα trace is available?
A: P-SEA three-state annotation labels each residue as helix, strand, or coil based purely on the geometry of the Cα trace. It serves as a fallback when the full backbone (and thus DSSP) is unavailable.

Q: What is the amino-acid chain?
A: This is the polypeptide sequence — one letter per residue, N-terminus first. Length ranges from a few dozen residues for small domains to over a thousand for large multi-domain proteins.

Q: What do the rendered images show?
A: The six renders are orthographic views along the three Cartesian axes in both directions. Representation (cartoon, sticks, or surface) and color scheme (sequence-rainbow or by-chain) vary across proteins so the training set covers all the common visualization conventions.

Q: What do the diagnostic plots show?
A: Plot images: a contact map (which residues are close in 3D, as an N×N binary image), a Ramachandran scatter (backbone torsion angles, revealing secondary-structure composition at a glance), and — for AlphaFold structures — a PAE heatmap (pairwise prediction confidence).

Q: How mobile is each atom in the crystal?
A: B-factor (Debye–Waller factor) reflects atomic displacement in the crystal lattice. It is an experimental observable (units Å²), not a prediction; low values mean the atom is pinned down, high values mean it moves or is heterogeneous across the crystal.

Q: Where is each backbone atom in 3D?
A: The mmCIF table is the protein's shape written out atom by atom. For each backbone N, Cα, C, and carbonyl O, it records an (x, y, z) coordinate triple in Å plus the residue type, chain letter, and residue number.